Protein AF-0000000070551038 (afdb_homodimer)

Structure (mmCIF, N/CA/C/O backbone):
data_AF-0000000070551038-model_v1
#
loop_
_entity.id
_entity.type
_entity.pdbx_description
1 polymer 'tRNA 5-hydroxyuridine methyltransferase'
#
loop_
_atom_site.group_PDB
_atom_site.id
_atom_site.type_symbol
_atom_site.label_atom_id
_atom_site.label_alt_id
_atom_site.label_comp_id
_atom_site.label_asym_id
_atom_site.label_entity_id
_atom_site.label_seq_id
_atom_site.pdbx_PDB_ins_code
_atom_site.Cartn_x
_atom_site.Cartn_y
_atom_site.Cartn_z
_atom_site.occupancy
_atom_site.B_iso_or_equiv
_atom_site.auth_seq_id
_atom_site.auth_comp_id
_atom_site.auth_asym_id
_atom_site.auth_atom_id
_atom_site.pdbx_PDB_model_num
ATOM 1 N N . MET A 1 1 ? 6.426 -13.734 15.133 1 58.38 1 MET A N 1
ATOM 2 C CA . MET A 1 1 ? 5.277 -13.156 14.445 1 58.38 1 MET A CA 1
ATOM 3 C C . MET A 1 1 ? 5.523 -11.688 14.117 1 58.38 1 MET A C 1
ATOM 5 O O . MET A 1 1 ? 6.047 -10.938 14.945 1 58.38 1 MET A O 1
ATOM 9 N N . ILE A 1 2 ? 5.332 -11.359 12.906 1 72.31 2 ILE A N 1
ATOM 10 C CA . ILE A 1 2 ? 5.648 -10.039 12.391 1 72.31 2 ILE A CA 1
ATOM 11 C C . ILE A 1 2 ? 4.66 -9.016 12.945 1 72.31 2 ILE A C 1
ATOM 13 O O . ILE A 1 2 ? 5.066 -8.016 13.547 1 72.31 2 ILE A O 1
ATOM 17 N N . VAL A 1 3 ? 3.361 -9.289 12.906 1 76.12 3 VAL A N 1
ATOM 18 C CA . VAL A 1 3 ? 2.291 -8.43 13.398 1 76.12 3 VAL A CA 1
ATOM 19 C C . VAL A 1 3 ? 1.568 -9.117 14.555 1 76.12 3 VAL A C 1
ATOM 21 O O . VAL A 1 3 ? 1.4 -10.336 14.555 1 76.12 3 VAL A O 1
ATOM 24 N N . ASN A 1 4 ? 1.159 -8.312 15.523 1 82.88 4 ASN A N 1
ATOM 25 C CA . ASN A 1 4 ? 0.397 -8.828 16.656 1 82.88 4 ASN A CA 1
ATOM 26 C C . ASN A 1 4 ? -0.827 -9.617 16.203 1 82.88 4 ASN A C 1
ATOM 28 O O . ASN A 1 4 ? -1.586 -9.148 15.352 1 82.88 4 ASN A O 1
ATOM 32 N N . GLU A 1 5 ? -1.02 -10.789 16.781 1 80.75 5 GLU A N 1
ATOM 33 C CA . GLU A 1 5 ? -2.084 -11.695 16.359 1 80.75 5 GLU A CA 1
ATOM 34 C C . GLU A 1 5 ? -3.457 -11.062 16.547 1 80.75 5 GLU A C 1
ATOM 36 O O . GLU A 1 5 ? -4.379 -11.312 15.773 1 80.75 5 GLU A O 1
ATOM 41 N N . ARG A 1 6 ? -3.551 -10.289 17.562 1 80.25 6 ARG A N 1
ATOM 42 C CA . ARG A 1 6 ? -4.824 -9.625 17.844 1 80.25 6 ARG A CA 1
ATOM 43 C C . ARG A 1 6 ? -5.152 -8.609 16.75 1 80.25 6 ARG A C 1
ATOM 45 O O . ARG A 1 6 ? -6.312 -8.469 16.359 1 80.25 6 ARG A O 1
ATOM 52 N N . VAL A 1 7 ? -4.133 -7.988 16.312 1 84.25 7 VAL A N 1
ATOM 53 C CA . VAL A 1 7 ? -4.297 -7.004 15.25 1 84.25 7 VAL A CA 1
ATOM 54 C C . VAL A 1 7 ? -4.699 -7.711 13.961 1 84.25 7 VAL A C 1
ATOM 56 O O . VAL A 1 7 ? -5.633 -7.281 13.273 1 84.25 7 VAL A O 1
ATOM 59 N N . VAL A 1 8 ? -4.074 -8.797 13.688 1 85.44 8 VAL A N 1
ATOM 60 C CA . VAL A 1 8 ? -4.375 -9.562 12.484 1 85.44 8 VAL A CA 1
ATOM 61 C C . VAL A 1 8 ? -5.816 -10.07 12.547 1 85.44 8 VAL A C 1
ATOM 63 O O . VAL A 1 8 ? -6.543 -10.008 11.555 1 85.44 8 VAL A O 1
ATOM 66 N N . ALA A 1 9 ? -6.168 -10.625 13.703 1 87.5 9 ALA A N 1
ATOM 67 C CA . ALA A 1 9 ? -7.531 -11.125 13.891 1 87.5 9 ALA A CA 1
ATOM 68 C C . ALA A 1 9 ? -8.555 -10.016 13.656 1 87.5 9 ALA A C 1
ATOM 70 O O . ALA A 1 9 ? -9.602 -10.242 13.039 1 87.5 9 ALA A O 1
ATOM 71 N N . TYR A 1 10 ? -8.273 -8.867 14.188 1 87 10 TYR A N 1
ATOM 72 C CA . TYR A 1 10 ? -9.164 -7.727 13.984 1 87 10 TYR A CA 1
ATOM 73 C C . TYR A 1 10 ? -9.281 -7.387 12.5 1 87 10 TYR A C 1
ATOM 75 O O . TYR A 1 10 ? -10.391 -7.262 11.977 1 87 10 TYR A O 1
ATOM 83 N N . ILE A 1 11 ? -8.188 -7.27 11.812 1 89.25 11 ILE A N 1
ATOM 84 C CA . ILE A 1 11 ? -8.164 -6.945 10.391 1 89.25 11 ILE A CA 1
ATOM 85 C C . ILE A 1 11 ? -8.969 -7.98 9.609 1 89.25 11 ILE A C 1
ATOM 87 O O . ILE A 1 11 ? -9.789 -7.629 8.766 1 89.25 11 ILE A O 1
ATOM 91 N N . ASN A 1 12 ? -8.758 -9.203 9.922 1 89.06 12 ASN A N 1
ATOM 92 C CA . ASN A 1 12 ? -9.414 -10.297 9.211 1 89.06 12 ASN A CA 1
ATOM 93 C C . ASN A 1 12 ? -10.914 -10.32 9.492 1 89.06 12 ASN A C 1
ATOM 95 O O . ASN A 1 12 ? -11.703 -10.773 8.656 1 89.06 12 ASN A O 1
ATOM 99 N N . SER A 1 13 ? -11.305 -9.867 10.68 1 89.94 13 SER A N 1
ATOM 100 C CA . SER A 1 13 ? -12.719 -9.82 11.023 1 89.94 13 SER A CA 1
ATOM 101 C C . SER A 1 13 ? -13.469 -8.828 10.141 1 89.94 13 SER A C 1
ATOM 103 O O . SER A 1 13 ? -14.695 -8.891 10.031 1 89.94 13 SER A O 1
ATOM 105 N N . LEU A 1 14 ? -12.75 -7.902 9.547 1 90.31 14 LEU A N 1
ATOM 106 C CA . LEU A 1 14 ? -13.367 -6.875 8.719 1 90.31 14 LEU A CA 1
ATOM 107 C C . LEU A 1 14 ? -13.406 -7.312 7.254 1 90.31 14 LEU A C 1
ATOM 109 O O . LEU A 1 14 ? -13.945 -6.598 6.402 1 90.31 14 LEU A O 1
ATOM 113 N N . ASP A 1 15 ? -12.805 -8.422 6.977 1 89.75 15 ASP A N 1
ATOM 114 C CA . ASP A 1 15 ? -12.781 -8.953 5.617 1 89.75 15 ASP A CA 1
ATOM 115 C C . ASP A 1 15 ? -14.188 -9.305 5.141 1 89.75 15 ASP A C 1
ATOM 117 O O . ASP A 1 15 ? -14.953 -9.945 5.867 1 89.75 15 ASP A O 1
ATOM 121 N N . CYS A 1 16 ? -14.531 -8.852 3.963 1 87.56 16 CYS A N 1
ATOM 122 C CA . CYS A 1 16 ? -15.875 -9.062 3.449 1 87.56 16 CYS A CA 1
ATOM 123 C C . CYS A 1 16 ? -15.938 -10.289 2.549 1 87.56 16 CYS A C 1
ATOM 125 O O . CYS A 1 16 ? -16.984 -10.594 1.983 1 87.56 16 CYS A O 1
ATOM 127 N N . GLY A 1 17 ? -14.867 -10.977 2.391 1 87 17 GLY A N 1
ATOM 128 C CA . GLY A 1 17 ? -14.836 -12.156 1.546 1 87 17 GLY A CA 1
ATOM 129 C C . GLY A 1 17 ? -14.609 -11.836 0.08 1 87 17 GLY A C 1
ATOM 130 O O . GLY A 1 17 ? -14.242 -10.711 -0.267 1 87 17 GLY A O 1
ATOM 131 N N . ASN A 1 18 ? -14.617 -12.859 -0.751 1 93.75 18 ASN A N 1
ATOM 132 C CA . ASN A 1 18 ? -14.414 -12.789 -2.193 1 93.75 18 ASN A CA 1
ATOM 133 C C . ASN A 1 18 ? -15.547 -13.461 -2.957 1 93.75 18 ASN A C 1
ATOM 135 O O . ASN A 1 18 ? -16.641 -13.625 -2.424 1 93.75 18 ASN A O 1
ATOM 139 N N . SER A 1 19 ? -15.461 -13.633 -4.246 1 96.19 19 SER A N 1
ATOM 140 C CA . SER A 1 19 ? -16.453 -14.367 -5.023 1 96.19 19 SER A CA 1
ATOM 141 C C . SER A 1 19 ? -16.609 -15.797 -4.516 1 96.19 19 SER A C 1
ATOM 143 O O . SER A 1 19 ? -15.719 -16.312 -3.83 1 96.19 19 SER A O 1
ATOM 145 N N . ASP A 1 20 ? -17.672 -16.391 -4.789 1 96.88 20 ASP A N 1
ATOM 146 C CA . ASP A 1 20 ? -17.938 -17.75 -4.359 1 96.88 20 ASP A CA 1
ATOM 147 C C . ASP A 1 20 ? -16.828 -18.703 -4.832 1 96.88 20 ASP A C 1
ATOM 149 O O . ASP A 1 20 ? -16.375 -19.547 -4.074 1 96.88 20 ASP A O 1
ATOM 153 N N . ILE A 1 21 ? -16.453 -18.547 -6.043 1 97.56 21 ILE A N 1
ATOM 154 C CA . ILE A 1 21 ? -15.438 -19.438 -6.609 1 97.56 21 ILE A CA 1
ATOM 155 C C . ILE A 1 21 ? -14.102 -19.219 -5.891 1 97.56 21 ILE A C 1
ATOM 157 O O . ILE A 1 21 ? -13.398 -20.172 -5.574 1 97.56 21 ILE A O 1
ATOM 161 N N . CYS A 1 22 ? -13.727 -18 -5.594 1 96.94 22 CYS A N 1
ATOM 162 C CA . CYS A 1 22 ? -12.5 -17.703 -4.863 1 96.94 22 CYS A CA 1
ATOM 163 C C . CYS A 1 22 ? -12.539 -18.312 -3.461 1 96.94 22 CYS A C 1
ATOM 165 O O . CYS A 1 22 ? -11.555 -18.891 -3.004 1 96.94 22 CYS A O 1
ATOM 167 N N . ASN A 1 23 ? -13.664 -18.172 -2.838 1 96.81 23 ASN A N 1
ATOM 168 C CA . ASN A 1 23 ? -13.828 -18.734 -1.505 1 96.81 23 ASN A CA 1
ATOM 169 C C . ASN A 1 23 ? -13.695 -20.266 -1.522 1 96.81 23 ASN A C 1
ATOM 171 O O . ASN A 1 23 ? -13.094 -20.844 -0.624 1 96.81 23 ASN A O 1
ATOM 175 N N . THR A 1 24 ? -14.273 -20.859 -2.516 1 97.88 24 THR A N 1
ATOM 176 C CA . THR A 1 24 ? -14.211 -22.312 -2.66 1 97.88 24 THR A CA 1
ATOM 177 C C . THR A 1 24 ? -12.773 -22.781 -2.869 1 97.88 24 THR A C 1
ATOM 179 O O . THR A 1 24 ? -12.312 -23.703 -2.201 1 97.88 24 THR A O 1
ATOM 182 N N . ILE A 1 25 ? -12.102 -22.109 -3.742 1 97.94 25 ILE A N 1
ATOM 183 C CA . ILE A 1 25 ? -10.719 -22.469 -4.047 1 97.94 25 ILE A CA 1
ATOM 184 C C . ILE A 1 25 ? -9.852 -22.266 -2.805 1 97.94 25 ILE A C 1
ATOM 186 O O . ILE A 1 25 ? -8.953 -23.062 -2.531 1 97.94 25 ILE A O 1
ATOM 190 N N . GLU A 1 26 ? -10.078 -21.172 -2.094 1 96.81 26 GLU A N 1
ATOM 191 C CA . GLU A 1 26 ? -9.367 -20.922 -0.842 1 96.81 26 GLU A CA 1
ATOM 192 C C . GLU A 1 26 ? -9.547 -22.094 0.13 1 96.81 26 GLU A C 1
ATOM 194 O O . GLU A 1 26 ? -8.562 -22.594 0.687 1 96.81 26 GLU A O 1
ATOM 199 N N . LYS A 1 27 ? -10.742 -22.547 0.361 1 97.06 27 LYS A N 1
ATOM 200 C CA . LYS A 1 27 ? -11.047 -23.656 1.27 1 97.06 27 LYS A CA 1
ATOM 201 C C . LYS A 1 27 ? -10.336 -24.938 0.833 1 97.06 27 LYS A C 1
ATOM 203 O O . LYS A 1 27 ? -9.781 -25.656 1.662 1 97.06 27 LYS A O 1
ATOM 208 N N . GLU A 1 28 ? -10.398 -25.203 -0.45 1 98.12 28 GLU A N 1
ATOM 209 C CA . GLU A 1 28 ? -9.758 -26.406 -1 1 98.12 28 GLU A CA 1
ATOM 210 C C . GLU A 1 28 ? -8.242 -26.344 -0.819 1 98.12 28 GLU A C 1
ATOM 212 O O . GLU A 1 28 ? -7.621 -27.359 -0.474 1 98.12 28 GLU A O 1
ATOM 217 N N . ALA A 1 29 ? -7.684 -25.141 -1.121 1 96.75 29 ALA A N 1
ATOM 218 C CA . ALA A 1 29 ? -6.242 -24.984 -0.961 1 96.75 29 ALA A CA 1
ATOM 219 C C . ALA A 1 29 ? -5.82 -25.219 0.487 1 96.75 29 ALA A C 1
ATOM 221 O O . ALA A 1 29 ? -4.809 -25.875 0.747 1 96.75 29 ALA A O 1
ATOM 222 N N . ILE A 1 30 ? -6.582 -24.688 1.438 1 94.62 30 ILE A N 1
ATOM 223 C CA . ILE A 1 30 ? -6.305 -24.859 2.861 1 94.62 30 ILE A CA 1
ATOM 224 C C . ILE A 1 30 ? -6.402 -26.344 3.232 1 94.62 30 ILE A C 1
ATOM 226 O O . ILE A 1 30 ? -5.52 -26.875 3.906 1 94.62 30 ILE A O 1
ATOM 230 N N . ALA A 1 31 ? -7.395 -27.047 2.816 1 96.56 31 ALA A N 1
ATOM 231 C CA . ALA A 1 31 ? -7.605 -28.453 3.092 1 96.56 31 ALA A CA 1
ATOM 232 C C . ALA A 1 31 ? -6.449 -29.297 2.559 1 96.56 31 ALA A C 1
ATOM 234 O O . ALA A 1 31 ? -6.023 -30.266 3.201 1 96.56 31 ALA A O 1
ATOM 235 N N . ASP A 1 32 ? -5.941 -28.906 1.399 1 95.56 32 ASP A N 1
ATOM 236 C CA . ASP A 1 32 ? -4.875 -29.656 0.737 1 95.56 32 ASP A CA 1
ATOM 237 C C . ASP A 1 32 ? -3.5 -29.172 1.2 1 95.56 32 ASP A C 1
ATOM 239 O O . ASP A 1 32 ? -2.477 -29.609 0.666 1 95.56 32 ASP A O 1
ATOM 243 N N . GLU A 1 33 ? -3.455 -28.188 2.096 1 94.25 33 GLU A N 1
ATOM 244 C CA . GLU A 1 33 ? -2.23 -27.641 2.67 1 94.25 33 GLU A CA 1
ATOM 245 C C . GLU A 1 33 ? -1.366 -26.969 1.601 1 94.25 33 GLU A C 1
ATOM 247 O O . GLU A 1 33 ? -0.149 -27.172 1.571 1 94.25 33 GLU A O 1
ATOM 252 N N . VAL A 1 34 ? -1.988 -26.422 0.618 1 92.94 34 VAL A N 1
ATOM 253 C CA . VAL A 1 34 ? -1.315 -25.594 -0.382 1 92.94 34 VAL A CA 1
ATOM 254 C C . VAL A 1 34 ? -1.23 -24.156 0.108 1 92.94 34 VAL A C 1
ATOM 256 O O . VAL A 1 34 ? -2.25 -23.547 0.427 1 92.94 34 VAL A O 1
ATOM 259 N N . PRO A 1 35 ? -0.069 -23.609 0.234 1 90.44 35 PRO A N 1
ATOM 260 C CA . PRO A 1 35 ? 0.052 -22.219 0.681 1 90.44 35 PRO A CA 1
ATOM 261 C C . PRO A 1 35 ? -0.553 -21.234 -0.309 1 90.44 35 PRO A C 1
ATOM 263 O O . PRO A 1 35 ? -0.295 -21.312 -1.512 1 90.44 35 PRO A O 1
ATOM 266 N N . ILE A 1 36 ? -1.392 -20.359 0.172 1 93.19 36 ILE A N 1
ATOM 267 C CA . ILE A 1 36 ? -1.952 -19.25 -0.594 1 93.19 36 ILE A CA 1
ATOM 268 C C . ILE A 1 36 ? -1.812 -17.953 0.197 1 93.19 36 ILE A C 1
ATOM 270 O O . ILE A 1 36 ? -1.467 -17.969 1.381 1 93.19 36 ILE A O 1
ATOM 274 N N . ILE A 1 37 ? -1.963 -16.875 -0.478 1 92.5 37 ILE A N 1
ATOM 275 C CA . ILE A 1 37 ? -1.827 -15.578 0.183 1 92.5 37 ILE A CA 1
ATOM 276 C C . ILE A 1 37 ? -2.893 -15.438 1.268 1 92.5 37 ILE A C 1
ATOM 278 O O . ILE A 1 37 ? -3.996 -15.977 1.136 1 92.5 37 ILE A O 1
ATOM 282 N N . ARG A 1 38 ? -2.557 -14.711 2.244 1 90.19 38 ARG A N 1
ATOM 283 C CA . ARG A 1 38 ? -3.479 -14.438 3.342 1 90.19 38 ARG A CA 1
ATOM 284 C C . ARG A 1 38 ? -4.512 -13.391 2.941 1 90.19 38 ARG A C 1
ATOM 286 O O . ARG A 1 38 ? -4.352 -1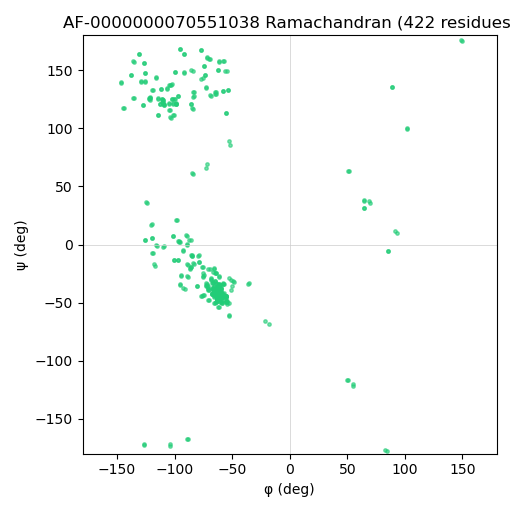2.703 1.93 1 90.19 38 ARG A O 1
ATOM 293 N N . LYS A 1 39 ? -5.543 -13.266 3.773 1 92.81 39 LYS A N 1
ATOM 294 C CA . LYS A 1 39 ? -6.676 -12.398 3.467 1 92.81 39 LYS A CA 1
ATOM 295 C C . LYS A 1 39 ? -6.242 -10.938 3.395 1 92.81 39 LYS A C 1
ATOM 297 O O . LYS A 1 39 ? -6.66 -10.203 2.496 1 92.81 39 LYS A O 1
ATOM 302 N N . GLU A 1 40 ? -5.414 -10.523 4.32 1 92.56 40 GLU A N 1
ATOM 303 C CA . GLU A 1 40 ? -4.977 -9.133 4.359 1 92.56 40 GLU A CA 1
ATOM 304 C C . GLU A 1 40 ? -4.164 -8.781 3.115 1 92.56 40 GLU A C 1
ATOM 306 O O . GLU A 1 40 ? -4.254 -7.66 2.609 1 92.56 40 GLU A O 1
ATOM 311 N N . MET A 1 41 ? -3.363 -9.711 2.68 1 93.75 41 MET A N 1
ATOM 312 C CA . MET A 1 41 ? -2.621 -9.5 1.44 1 93.75 41 MET A CA 1
ATOM 313 C C . MET A 1 41 ? -3.566 -9.398 0.248 1 93.75 41 MET A C 1
ATOM 315 O O . MET A 1 41 ? -3.365 -8.578 -0.644 1 93.75 41 MET A O 1
ATOM 319 N N . GLY A 1 42 ? -4.551 -10.25 0.191 1 96 42 GLY A N 1
ATOM 320 C CA . GLY A 1 42 ? -5.551 -10.172 -0.86 1 96 42 GLY A CA 1
ATOM 321 C C . GLY A 1 42 ? -6.227 -8.82 -0.937 1 96 42 GLY A C 1
ATOM 322 O O . GLY A 1 42 ? -6.41 -8.273 -2.025 1 96 42 GLY A O 1
ATOM 323 N N . ASN A 1 43 ? -6.602 -8.32 0.209 1 96.31 43 ASN A N 1
ATOM 324 C CA . ASN A 1 43 ? -7.254 -7.012 0.252 1 96.31 43 ASN A CA 1
ATOM 325 C C . ASN A 1 43 ? -6.32 -5.906 -0.234 1 96.31 43 ASN A C 1
ATOM 327 O O . ASN A 1 43 ? -6.758 -4.973 -0.91 1 96.31 43 ASN A O 1
ATOM 331 N N . LEU A 1 44 ? -5.102 -6.008 0.163 1 97.44 44 LEU A N 1
ATOM 332 C CA . LEU A 1 44 ? -4.133 -5.027 -0.316 1 97.44 44 LEU A CA 1
ATOM 333 C C . LEU A 1 44 ? -3.979 -5.113 -1.831 1 97.44 44 LEU A C 1
ATOM 335 O O . LEU A 1 44 ? -3.928 -4.086 -2.512 1 97.44 44 LEU A O 1
ATOM 339 N N . LEU A 1 45 ? -3.902 -6.305 -2.383 1 98.06 45 LEU A N 1
ATOM 340 C CA . LEU A 1 45 ? -3.812 -6.488 -3.828 1 98.06 45 LEU A CA 1
ATOM 341 C C . LEU A 1 45 ? -4.977 -5.797 -4.535 1 98.06 45 LEU A C 1
ATOM 343 O O . LEU A 1 45 ? -4.781 -5.137 -5.559 1 98.06 45 LEU A O 1
ATOM 347 N N . LYS A 1 46 ? -6.152 -5.953 -4.012 1 98.06 46 LYS A N 1
ATOM 348 C CA . LYS A 1 46 ? -7.328 -5.328 -4.605 1 98.06 46 LYS A CA 1
ATOM 349 C C . LYS A 1 46 ? -7.16 -3.812 -4.691 1 98.06 46 LYS A C 1
ATOM 351 O O . LYS A 1 46 ? -7.445 -3.209 -5.73 1 98.06 46 LYS A O 1
ATOM 356 N N . VAL A 1 47 ? -6.695 -3.238 -3.639 1 98.44 47 VAL A N 1
ATOM 357 C CA . VAL A 1 47 ? -6.492 -1.794 -3.584 1 98.44 47 VAL A CA 1
ATOM 358 C C . VAL A 1 47 ? -5.441 -1.381 -4.609 1 98.44 47 VAL A C 1
ATOM 360 O O . VAL A 1 47 ? -5.641 -0.427 -5.367 1 98.44 47 VAL A O 1
ATOM 363 N N . LEU A 1 48 ? -4.344 -2.07 -4.621 1 98.75 48 LEU A N 1
ATOM 364 C CA . LEU A 1 48 ? -3.246 -1.733 -5.52 1 98.75 48 LEU A CA 1
ATOM 365 C C . LEU A 1 48 ? -3.676 -1.87 -6.977 1 98.75 48 LEU A C 1
ATOM 367 O O . LEU A 1 48 ? -3.258 -1.081 -7.828 1 98.75 48 LEU A O 1
ATOM 371 N N . LEU A 1 49 ? -4.48 -2.871 -7.281 1 98.62 49 LEU A N 1
ATOM 372 C CA . LEU A 1 49 ? -4.996 -3.039 -8.633 1 98.62 49 LEU A CA 1
ATOM 373 C C . LEU A 1 49 ? -5.859 -1.847 -9.039 1 98.62 49 LEU A C 1
ATOM 375 O O . LEU A 1 49 ? -5.801 -1.394 -10.18 1 98.62 49 LEU A O 1
ATOM 379 N N . GLN A 1 50 ? -6.648 -1.344 -8.102 1 97.94 50 GLN A N 1
ATOM 380 C CA . GLN A 1 50 ? -7.484 -0.182 -8.383 1 97.94 50 GLN A CA 1
ATOM 381 C C . GLN A 1 50 ? -6.637 1.065 -8.617 1 97.94 50 GLN A C 1
ATOM 383 O O . GLN A 1 50 ? -7.008 1.936 -9.406 1 97.94 50 GLN A O 1
ATOM 388 N N . LEU A 1 51 ? -5.543 1.151 -7.949 1 98.06 51 LEU A N 1
ATOM 389 C CA . LEU A 1 51 ? -4.68 2.322 -8.07 1 98.06 51 LEU A CA 1
ATOM 390 C C . LEU A 1 51 ? -3.887 2.277 -9.375 1 98.06 51 LEU A C 1
ATOM 392 O O . LEU A 1 51 ? -3.764 3.289 -10.07 1 98.06 51 LEU A O 1
ATOM 396 N N . VAL A 1 52 ? -3.338 1.104 -9.695 1 98.12 52 VAL A N 1
ATOM 397 C CA . VAL A 1 52 ? -2.418 0.964 -10.812 1 98.12 52 VAL A CA 1
ATOM 398 C C . VAL A 1 52 ? -3.203 0.865 -12.117 1 98.12 52 VAL A C 1
ATOM 400 O O . VAL A 1 52 ? -2.752 1.345 -13.164 1 98.12 52 VAL A O 1
ATOM 403 N N . GLN A 1 53 ? -4.363 0.199 -12.047 1 98.12 53 GLN A N 1
ATOM 404 C CA . GLN A 1 53 ? -5.168 -0.056 -13.242 1 98.12 53 GLN A CA 1
ATOM 405 C C . GLN A 1 53 ? -4.324 -0.68 -14.352 1 98.12 53 GLN A C 1
ATOM 407 O O . GLN A 1 53 ? -4.223 -0.126 -15.445 1 98.12 53 GLN A O 1
ATOM 412 N N . PRO A 1 54 ? -3.82 -1.864 -14.078 1 98.69 54 PRO A N 1
ATOM 413 C CA . PRO A 1 54 ? -2.871 -2.461 -15.023 1 98.69 54 PRO A CA 1
ATOM 414 C C . PRO A 1 54 ? -3.547 -2.986 -16.281 1 98.69 54 PRO A C 1
ATOM 416 O O . PRO A 1 54 ? -4.723 -3.354 -16.25 1 98.69 54 PRO A O 1
ATOM 419 N N . GLU A 1 55 ? -2.75 -3.02 -17.375 1 98.69 55 GLU A N 1
ATOM 420 C CA . GLU A 1 55 ? -3.148 -3.715 -18.594 1 98.69 55 GLU A CA 1
ATOM 421 C C . GLU A 1 55 ? -2.584 -5.133 -18.625 1 98.69 55 GLU A C 1
ATOM 423 O O . GLU A 1 55 ? -3.215 -6.043 -19.172 1 98.69 55 GLU A O 1
ATOM 428 N N . ARG A 1 56 ? -1.403 -5.289 -18.094 1 98.88 56 ARG A N 1
ATOM 429 C CA . ARG A 1 56 ? -0.733 -6.582 -18.078 1 98.88 56 ARG A CA 1
ATOM 430 C C . ARG A 1 56 ? -0.121 -6.859 -16.703 1 98.88 56 ARG A C 1
ATOM 432 O O . ARG A 1 56 ? 0.653 -6.047 -16.188 1 98.88 56 ARG A O 1
ATOM 439 N N . ILE A 1 57 ? -0.479 -8.008 -16.141 1 98.88 57 ILE A N 1
ATOM 440 C CA . ILE A 1 57 ? 0.039 -8.453 -14.852 1 98.88 57 ILE A CA 1
ATOM 441 C C . ILE A 1 57 ? 0.937 -9.672 -15.047 1 98.88 57 ILE A C 1
ATOM 443 O O . ILE A 1 57 ? 0.608 -10.578 -15.82 1 98.88 57 ILE A O 1
ATOM 447 N N . LEU A 1 58 ? 2.098 -9.68 -14.43 1 98.81 58 LEU A N 1
ATOM 448 C CA . LEU A 1 58 ? 2.961 -10.852 -14.344 1 98.81 58 LEU A CA 1
ATOM 449 C C . LEU A 1 58 ? 3.004 -11.398 -12.922 1 98.81 58 LEU A C 1
ATOM 451 O O . LEU A 1 58 ? 3.25 -10.648 -11.977 1 98.81 58 LEU A O 1
ATOM 455 N N . GLU A 1 59 ? 2.689 -12.609 -12.781 1 98.31 59 GLU A N 1
ATOM 456 C CA . GLU A 1 59 ? 2.783 -13.312 -11.508 1 98.31 59 GLU A CA 1
ATOM 457 C C . GLU A 1 59 ? 3.83 -14.422 -11.57 1 98.31 59 GLU A C 1
ATOM 459 O O . GLU A 1 59 ? 3.818 -15.25 -12.484 1 98.31 59 GLU A O 1
ATOM 464 N N . VAL A 1 60 ? 4.789 -14.383 -10.633 1 97.19 60 VAL A N 1
ATOM 465 C CA . VAL A 1 60 ? 5.777 -15.453 -10.5 1 97.19 60 VAL A CA 1
ATOM 466 C C . VAL A 1 60 ? 5.422 -16.344 -9.312 1 97.19 60 VAL A C 1
ATOM 468 O O . VAL A 1 60 ? 5.582 -15.938 -8.156 1 97.19 60 VAL A O 1
ATOM 471 N N . GLY A 1 61 ? 4.98 -17.531 -9.562 1 96.06 61 GLY A N 1
ATOM 472 C CA . GLY A 1 61 ? 4.406 -18.438 -8.578 1 96.06 61 GLY A CA 1
ATOM 473 C C . GLY A 1 61 ? 2.893 -18.5 -8.633 1 96.06 61 GLY A C 1
ATOM 474 O O . GLY A 1 61 ? 2.207 -17.672 -8.039 1 96.06 61 GLY A O 1
ATOM 475 N N . THR A 1 62 ? 2.404 -19.562 -9.281 1 96.56 62 THR A N 1
ATOM 476 C CA . THR A 1 62 ? 0.969 -19.688 -9.5 1 96.56 62 THR A CA 1
ATOM 477 C C . THR A 1 62 ? 0.322 -20.484 -8.375 1 96.56 62 THR A C 1
ATOM 479 O O . THR A 1 62 ? -0.808 -20.203 -7.973 1 96.56 62 THR A O 1
ATOM 482 N N . ALA A 1 63 ? 1.036 -21.516 -7.891 1 96.12 63 ALA A N 1
ATOM 483 C CA . ALA A 1 63 ? 0.458 -22.531 -7.016 1 96.12 63 ALA A CA 1
ATOM 484 C C . ALA A 1 63 ? -0.839 -23.078 -7.594 1 96.12 63 ALA A C 1
ATOM 486 O O . ALA A 1 63 ? -0.851 -23.625 -8.703 1 96.12 63 ALA A O 1
ATOM 487 N N . VAL A 1 64 ? -1.939 -22.891 -6.938 1 97.75 64 VAL A N 1
ATOM 488 C CA . VAL A 1 64 ? -3.189 -23.453 -7.434 1 97.75 64 VAL A CA 1
ATOM 489 C C . VAL A 1 64 ? -4.016 -22.375 -8.117 1 97.75 64 VAL A C 1
ATOM 491 O O . VAL A 1 64 ? -5.195 -22.562 -8.406 1 97.75 64 VAL A O 1
ATOM 494 N N . GLY A 1 65 ? -3.488 -21.188 -8.312 1 98.12 65 GLY A N 1
ATOM 495 C CA . GLY A 1 65 ? -4.098 -20.141 -9.117 1 98.12 65 GLY A CA 1
ATOM 496 C C . GLY A 1 65 ? -4.98 -19.219 -8.312 1 98.12 65 GLY A C 1
ATOM 497 O O . GLY A 1 65 ? -5.703 -18.391 -8.875 1 98.12 65 GLY A O 1
ATOM 498 N N . TYR A 1 66 ? -4.93 -19.297 -7.016 1 97.94 66 TYR A N 1
ATOM 499 C CA . TYR A 1 66 ? -5.824 -18.516 -6.164 1 97.94 66 TYR A CA 1
ATOM 500 C C . TYR A 1 66 ? -5.609 -17.016 -6.359 1 97.94 66 TYR A C 1
ATOM 502 O O . TYR A 1 66 ? -6.555 -16.281 -6.668 1 97.94 66 TYR A O 1
ATOM 510 N N . SER A 1 67 ? -4.355 -16.547 -6.223 1 97.75 67 SER A N 1
ATOM 511 C CA . SER A 1 67 ? -4.074 -15.117 -6.34 1 97.75 67 SER A CA 1
ATOM 512 C C . SER A 1 67 ? -4.332 -14.617 -7.754 1 97.75 67 SER A C 1
ATOM 514 O O . SER A 1 67 ? -4.812 -13.492 -7.945 1 97.75 67 SER A O 1
ATOM 516 N N . SER A 1 68 ? -4.043 -15.422 -8.742 1 98.5 68 SER A N 1
ATOM 517 C CA . SER A 1 68 ? -4.324 -15.047 -10.125 1 98.5 68 SER A CA 1
ATOM 518 C C . SER A 1 68 ? -5.812 -14.773 -10.336 1 98.5 68 SER A C 1
ATOM 520 O O . SER A 1 68 ? -6.188 -13.773 -10.945 1 98.5 68 SER A O 1
ATOM 522 N N . ILE A 1 69 ? -6.605 -15.688 -9.859 1 98.69 69 ILE A N 1
ATOM 523 C CA . ILE A 1 69 ? -8.047 -15.562 -10.023 1 98.69 69 ILE A CA 1
ATOM 524 C C . ILE A 1 69 ? -8.555 -14.359 -9.234 1 98.69 69 ILE A C 1
ATOM 526 O O . ILE A 1 69 ? -9.359 -13.57 -9.75 1 98.69 69 ILE A O 1
ATOM 530 N N . LEU A 1 70 ? -8.07 -14.211 -7.984 1 98.31 70 LEU A N 1
ATOM 531 C CA . LEU A 1 70 ? -8.438 -13.055 -7.176 1 98.31 70 LEU A CA 1
ATOM 532 C C . LEU A 1 70 ? -8.125 -11.758 -7.91 1 98.31 70 LEU A C 1
ATOM 534 O O . LEU A 1 70 ? -8.969 -10.859 -7.984 1 98.31 70 LEU A O 1
ATOM 538 N N . MET A 1 71 ? -6.926 -11.648 -8.445 1 98.62 71 MET A N 1
ATOM 539 C CA . MET A 1 71 ? -6.535 -10.445 -9.18 1 98.62 71 MET A CA 1
ATOM 540 C C . MET A 1 71 ? -7.406 -10.258 -10.422 1 98.62 71 MET A C 1
ATOM 542 O O . MET A 1 71 ? -7.832 -9.141 -10.719 1 98.62 71 MET A O 1
ATOM 546 N N . SER A 1 72 ? -7.691 -11.328 -11.141 1 98.69 72 SER A N 1
ATOM 547 C CA . SER A 1 72 ? -8.461 -11.258 -12.375 1 98.69 72 SER A CA 1
ATOM 548 C C . SER A 1 72 ? -9.867 -10.711 -12.117 1 98.69 72 SER A C 1
ATOM 550 O O . SER A 1 72 ? -10.461 -10.094 -13 1 98.69 72 SER A O 1
ATOM 552 N N . GLU A 1 73 ? -10.383 -10.898 -10.977 1 98.12 73 GLU A N 1
ATOM 553 C CA . GLU A 1 73 ? -11.727 -10.453 -10.633 1 98.12 73 GLU A CA 1
ATOM 554 C C . GLU A 1 73 ? -11.719 -8.992 -10.18 1 98.12 73 GLU A C 1
ATOM 556 O O . GLU A 1 73 ? -12.781 -8.391 -9.992 1 98.12 73 GLU A O 1
ATOM 561 N N . ASN A 1 74 ? -10.578 -8.43 -9.969 1 97.62 74 ASN A N 1
ATOM 562 C CA . ASN A 1 74 ? -10.484 -7.09 -9.391 1 97.62 74 ASN A CA 1
ATOM 563 C C . ASN A 1 74 ? -9.648 -6.156 -10.258 1 97.62 74 ASN A C 1
ATOM 565 O O . ASN A 1 74 ? -9.328 -5.039 -9.859 1 97.62 74 ASN A O 1
ATOM 569 N N . MET A 1 75 ? -9.227 -6.621 -11.367 1 97.94 75 MET A N 1
ATOM 570 C CA . MET A 1 75 ? -8.438 -5.848 -12.32 1 97.94 75 MET A CA 1
ATOM 571 C C . MET A 1 75 ? -9.328 -5.234 -13.398 1 97.94 75 MET A C 1
ATOM 573 O O . MET A 1 75 ? -10.508 -5.57 -13.5 1 97.94 75 MET A O 1
ATOM 577 N N . PRO A 1 76 ? -8.828 -4.297 -14.219 1 97.44 76 PRO A N 1
ATOM 578 C CA . PRO A 1 76 ? -9.625 -3.738 -15.312 1 97.44 76 PRO A CA 1
ATOM 579 C C . PRO A 1 76 ? -10.055 -4.793 -16.328 1 97.44 76 PRO A C 1
ATOM 581 O O . PRO A 1 76 ? -9.375 -5.816 -16.484 1 97.44 76 PRO A O 1
ATOM 584 N N . GLU A 1 77 ? -11.055 -4.559 -17.062 1 95.75 77 GLU A N 1
ATOM 585 C CA . GLU A 1 77 ? -11.695 -5.508 -17.969 1 95.75 77 GLU A CA 1
ATOM 586 C C . GLU A 1 77 ? -10.727 -5.98 -19.047 1 95.75 77 GLU A C 1
ATOM 588 O O . GLU A 1 77 ? -10.719 -7.16 -19.406 1 95.75 77 GLU A O 1
ATOM 593 N N . LYS A 1 78 ? -9.875 -5.211 -19.516 1 97.19 78 LYS A N 1
ATOM 594 C CA . LYS A 1 78 ? -9.008 -5.57 -20.625 1 97.19 78 LYS A CA 1
ATOM 595 C C . LYS A 1 78 ? -7.648 -6.066 -20.141 1 97.19 78 LYS A C 1
ATOM 597 O O . LYS A 1 78 ? -6.785 -6.434 -20.938 1 97.19 78 LYS A O 1
ATOM 602 N N . CYS A 1 79 ? -7.508 -6.141 -18.859 1 98.62 79 CYS A N 1
ATOM 603 C CA . CYS A 1 79 ? -6.25 -6.582 -18.266 1 98.62 79 CYS A CA 1
ATOM 604 C C . CYS A 1 79 ? -6.066 -8.086 -18.438 1 98.62 79 CYS A C 1
ATOM 606 O O . CYS A 1 79 ? -7.043 -8.844 -18.422 1 98.62 79 CYS A O 1
ATOM 608 N N . THR A 1 80 ? -4.801 -8.547 -18.625 1 98.81 80 THR A N 1
ATOM 609 C CA . THR A 1 80 ? -4.477 -9.969 -18.703 1 98.81 80 THR A CA 1
ATOM 610 C C . THR A 1 80 ? -3.379 -10.32 -17.703 1 98.81 80 THR A C 1
ATOM 612 O O . THR A 1 80 ? -2.613 -9.453 -17.281 1 98.81 80 THR A O 1
ATOM 615 N N . ILE A 1 81 ? -3.363 -11.578 -17.344 1 98.88 81 ILE A N 1
ATOM 616 C CA . ILE A 1 81 ? -2.393 -12.078 -16.375 1 98.88 81 ILE A CA 1
ATOM 617 C C . ILE A 1 81 ? -1.56 -13.188 -17 1 98.88 81 ILE A C 1
ATOM 619 O O . ILE A 1 81 ? -2.105 -14.117 -17.609 1 98.88 81 ILE A O 1
ATOM 623 N N . THR A 1 82 ? -0.289 -13.062 -16.953 1 98.88 82 THR A N 1
ATOM 624 C CA . THR A 1 82 ? 0.65 -14.164 -17.172 1 98.88 82 THR A CA 1
ATOM 625 C C . THR A 1 82 ? 1.203 -14.664 -15.844 1 98.88 82 THR A C 1
ATOM 627 O O . THR A 1 82 ? 1.674 -13.875 -15.023 1 98.88 82 THR A O 1
ATOM 630 N N . THR A 1 83 ? 1.068 -15.945 -15.594 1 98.44 83 THR A N 1
ATOM 631 C CA . THR A 1 83 ? 1.59 -16.516 -14.359 1 98.44 83 THR A CA 1
ATOM 632 C C . THR A 1 83 ? 2.52 -17.688 -14.664 1 98.44 83 THR A C 1
ATOM 634 O O . THR A 1 83 ? 2.32 -18.406 -15.641 1 98.44 83 THR A O 1
ATOM 637 N N . ILE A 1 84 ? 3.559 -17.891 -13.812 1 98 84 ILE A N 1
ATOM 638 C CA . ILE A 1 84 ? 4.594 -18.891 -14.047 1 98 84 ILE A CA 1
ATOM 639 C C . ILE A 1 84 ? 4.594 -19.906 -12.906 1 98 84 ILE A C 1
ATOM 641 O O . ILE A 1 84 ? 4.559 -19.531 -11.727 1 98 84 ILE A O 1
ATOM 645 N N . GLU A 1 85 ? 4.625 -21.141 -13.172 1 96.81 85 GLU A N 1
ATOM 646 C CA . GLU A 1 85 ? 4.684 -22.234 -12.195 1 96.81 85 GLU A CA 1
ATOM 647 C C . GLU A 1 85 ? 5.492 -23.406 -12.727 1 96.81 85 GLU A C 1
ATOM 649 O O . GLU A 1 85 ? 5.406 -23.75 -13.914 1 96.81 85 GLU A O 1
ATOM 654 N N . ASN A 1 86 ? 6.273 -23.969 -11.852 1 95 86 ASN A N 1
ATOM 655 C CA . ASN A 1 86 ? 7.117 -25.078 -12.312 1 95 86 ASN A CA 1
ATOM 656 C C . ASN A 1 86 ? 6.793 -26.375 -11.578 1 95 86 ASN A C 1
ATOM 658 O O . ASN A 1 86 ? 7.332 -27.422 -11.914 1 95 86 ASN A O 1
ATOM 662 N N . TYR A 1 87 ? 5.949 -26.312 -10.555 1 94.38 87 TYR A N 1
ATOM 663 C CA . TYR A 1 87 ? 5.625 -27.516 -9.797 1 94.38 87 TYR A CA 1
ATOM 664 C C . TYR A 1 87 ? 4.504 -28.297 -10.469 1 94.38 87 TYR A C 1
ATOM 666 O O . TYR A 1 87 ? 3.342 -27.891 -10.438 1 94.38 87 TYR A O 1
ATOM 674 N N . ASP A 1 88 ? 4.758 -29.484 -10.883 1 95.19 88 ASP A N 1
ATOM 675 C CA . ASP A 1 88 ? 3.912 -30.281 -11.758 1 95.19 88 ASP A CA 1
ATOM 676 C C . ASP A 1 88 ? 2.584 -30.625 -11.086 1 95.19 88 ASP A C 1
ATOM 678 O O . ASP A 1 88 ? 1.554 -30.734 -11.758 1 95.19 88 ASP A O 1
ATOM 682 N N . LYS A 1 89 ? 2.615 -30.766 -9.82 1 95 89 LYS A N 1
ATOM 683 C CA . LYS A 1 89 ? 1.413 -31.203 -9.109 1 95 89 LYS A CA 1
ATOM 684 C C . LYS A 1 89 ? 0.402 -30.062 -9 1 95 89 LYS A C 1
ATOM 686 O O . LYS A 1 89 ? -0.802 -30.297 -8.891 1 95 89 LYS A O 1
ATOM 691 N N . ARG A 1 90 ? 0.881 -28.828 -9.062 1 96.19 90 ARG A N 1
ATOM 692 C CA . ARG A 1 90 ? 0.024 -27.656 -8.867 1 96.19 90 ARG A CA 1
ATOM 693 C C . ARG A 1 90 ? -0.576 -27.188 -10.195 1 96.19 90 ARG A C 1
ATOM 695 O O . ARG A 1 90 ? -1.688 -26.656 -10.227 1 96.19 90 ARG A O 1
ATOM 702 N N . ILE A 1 91 ? 0.049 -27.422 -11.242 1 97.88 91 ILE A N 1
ATOM 703 C CA . ILE A 1 91 ? -0.26 -26.844 -12.547 1 97.88 91 ILE A CA 1
ATOM 704 C C . ILE A 1 91 ? -1.627 -27.344 -13.016 1 97.88 91 ILE A C 1
ATOM 706 O O . ILE A 1 91 ? -2.494 -26.531 -13.375 1 97.88 91 ILE A O 1
ATOM 710 N N . PRO A 1 92 ? -1.908 -28.688 -13.008 1 98.25 92 PRO A N 1
ATOM 711 C CA . PRO A 1 92 ? -3.242 -29.125 -13.43 1 98.25 92 PRO A CA 1
ATOM 712 C C . PRO A 1 92 ? -4.352 -28.578 -12.539 1 98.25 92 PRO A C 1
ATOM 714 O O . PRO A 1 92 ? -5.449 -28.281 -13.023 1 98.25 92 PRO A O 1
ATOM 717 N N . VAL A 1 93 ? -4.078 -28.469 -11.273 1 98.44 93 VAL A N 1
ATOM 718 C CA . VAL A 1 93 ? -5.055 -27.922 -10.344 1 98.44 93 VAL A CA 1
ATOM 719 C C . VAL A 1 93 ? -5.332 -26.453 -10.672 1 98.44 93 VAL A C 1
ATOM 721 O O . VAL A 1 93 ? -6.484 -26.031 -10.711 1 98.44 93 VAL A O 1
ATOM 724 N N . ALA A 1 94 ? -4.309 -25.688 -10.953 1 98.56 94 ALA A N 1
ATOM 725 C CA . ALA A 1 94 ? -4.445 -24.281 -11.312 1 98.56 94 ALA A CA 1
ATOM 726 C C . ALA A 1 94 ? -5.273 -24.125 -12.586 1 98.56 94 ALA A C 1
ATOM 728 O O . ALA A 1 94 ? -6.195 -23.312 -12.633 1 98.56 94 ALA A O 1
ATOM 729 N N . ARG A 1 95 ? -4.984 -24.906 -13.594 1 98.62 95 ARG A N 1
ATOM 730 C CA . ARG A 1 95 ? -5.711 -24.828 -14.859 1 98.62 95 ARG A CA 1
ATOM 731 C C . ARG A 1 95 ? -7.188 -25.141 -14.656 1 98.62 95 ARG A C 1
ATOM 733 O O . ARG A 1 95 ? -8.055 -24.484 -15.242 1 98.62 95 ARG A O 1
ATOM 740 N N . ASN A 1 96 ? -7.418 -26.156 -13.914 1 98.69 96 ASN A N 1
ATOM 741 C CA . ASN A 1 96 ? -8.805 -26.484 -13.602 1 98.69 96 ASN A CA 1
ATOM 742 C C . ASN A 1 96 ? -9.508 -25.344 -12.875 1 98.69 96 ASN A C 1
ATOM 744 O O . ASN A 1 96 ? -10.672 -25.062 -13.156 1 98.69 96 ASN A O 1
ATOM 748 N N . ASN A 1 97 ? -8.828 -24.703 -11.953 1 98.81 97 ASN A N 1
ATOM 749 C CA . ASN A 1 97 ? -9.406 -23.594 -11.211 1 98.81 97 ASN A CA 1
ATOM 750 C C . ASN A 1 97 ? -9.688 -22.406 -12.117 1 98.81 97 ASN A C 1
ATOM 752 O O . ASN A 1 97 ? -10.695 -21.719 -11.953 1 98.81 97 ASN A O 1
ATOM 756 N N . PHE A 1 98 ? -8.766 -22.141 -13.07 1 98.81 98 PHE A N 1
ATOM 757 C CA . PHE A 1 98 ? -9.016 -21.094 -14.047 1 98.81 98 PHE A CA 1
ATOM 758 C C . PHE A 1 98 ? -10.297 -21.359 -14.828 1 98.81 98 PHE A C 1
ATOM 760 O O . PHE A 1 98 ? -11.094 -20.453 -15.062 1 98.81 98 PHE A O 1
ATOM 767 N N . LYS A 1 99 ? -10.422 -22.609 -15.195 1 98.62 99 LYS A N 1
ATOM 768 C CA . LYS A 1 99 ? -11.609 -23.031 -15.945 1 98.62 99 LYS A CA 1
ATOM 769 C C . LYS A 1 99 ? -12.875 -22.859 -15.102 1 98.62 99 LYS A C 1
ATOM 771 O O . LYS A 1 99 ? -13.852 -22.25 -15.555 1 98.62 99 LYS A O 1
ATOM 776 N N . ARG A 1 100 ? -12.867 -23.344 -13.906 1 98.44 100 ARG A N 1
ATOM 777 C CA . ARG A 1 100 ? -14 -23.234 -12.992 1 98.44 100 ARG A CA 1
ATOM 778 C C . ARG A 1 100 ? -14.383 -21.781 -12.758 1 98.44 100 ARG A C 1
ATOM 780 O O . ARG A 1 100 ? -15.555 -21.453 -12.578 1 98.44 100 ARG A O 1
ATOM 787 N N . ALA A 1 101 ? -13.383 -20.922 -12.766 1 98.44 101 ALA A N 1
ATOM 788 C CA . ALA A 1 101 ? -13.617 -19.5 -12.508 1 98.44 101 ALA A CA 1
ATOM 789 C C . ALA A 1 101 ? -14.008 -18.766 -13.789 1 98.44 101 ALA A C 1
ATOM 791 O O . ALA A 1 101 ? -14.375 -17.578 -13.742 1 98.44 101 ALA A O 1
ATOM 792 N N . GLY A 1 102 ? -13.914 -19.406 -14.898 1 98.38 102 GLY A N 1
ATOM 793 C CA . GLY A 1 102 ? -14.195 -18.781 -16.188 1 98.38 102 GLY A CA 1
ATOM 794 C C . GLY A 1 102 ? -13.172 -17.734 -16.578 1 98.38 102 GLY A C 1
ATOM 795 O O . GLY A 1 102 ? -13.516 -16.703 -17.141 1 98.38 102 GLY A O 1
ATOM 796 N N . LYS A 1 103 ? -11.867 -17.984 -16.25 1 98.5 103 LYS A N 1
ATOM 797 C CA . LYS A 1 103 ? -10.844 -16.969 -16.438 1 98.5 103 LYS A CA 1
ATOM 798 C C . LYS A 1 103 ? -9.75 -17.453 -17.391 1 98.5 103 LYS A C 1
ATOM 800 O O . LYS A 1 103 ? -8.664 -16.859 -17.438 1 98.5 103 LYS A O 1
ATOM 805 N N . GLU A 1 104 ? -9.992 -18.484 -18.156 1 98.06 104 GLU A N 1
ATOM 806 C CA . GLU A 1 104 ? -9.008 -19.062 -19.062 1 98.06 104 GLU A CA 1
ATOM 807 C C . GLU A 1 104 ? -8.594 -18.094 -20.156 1 98.06 104 GLU A C 1
ATOM 809 O O . GLU A 1 104 ? -7.496 -18.172 -20.688 1 98.06 104 GLU A O 1
ATOM 814 N N . ASN A 1 105 ? -9.445 -17.141 -20.469 1 97.81 105 ASN A N 1
ATOM 815 C CA . ASN A 1 105 ? -9.18 -16.203 -21.547 1 97.81 105 ASN A CA 1
ATOM 816 C C . ASN A 1 105 ? -8.305 -15.047 -21.094 1 97.81 105 ASN A C 1
ATOM 818 O O . ASN A 1 105 ? -7.75 -14.312 -21.906 1 97.81 105 ASN A O 1
ATOM 822 N N . VAL A 1 106 ? -8.195 -14.852 -19.781 1 98.56 106 VAL A N 1
ATOM 823 C CA . VAL A 1 106 ? -7.48 -13.664 -19.312 1 98.56 106 VAL A CA 1
ATOM 824 C C . VAL A 1 106 ? -6.254 -14.086 -18.516 1 98.56 106 VAL A C 1
ATOM 826 O O . VAL A 1 106 ? -5.363 -13.273 -18.25 1 98.56 106 VAL A O 1
ATOM 829 N N . ILE A 1 107 ? -6.199 -15.344 -18.047 1 98.81 107 ILE A N 1
ATOM 830 C CA . ILE A 1 107 ? -5.051 -15.844 -17.312 1 98.81 107 ILE A CA 1
ATOM 831 C C . ILE A 1 107 ? -4.297 -16.875 -18.156 1 98.81 107 ILE A C 1
ATOM 833 O O . ILE A 1 107 ? -4.867 -17.891 -18.562 1 98.81 107 ILE A O 1
ATOM 837 N N . THR A 1 108 ? -3.066 -16.641 -18.391 1 98.81 108 THR A N 1
ATOM 838 C CA . THR A 1 108 ? -2.188 -17.562 -19.109 1 98.81 108 THR A CA 1
ATOM 839 C C . THR A 1 108 ? -1.124 -18.125 -18.172 1 98.81 108 THR A C 1
ATOM 841 O O . THR A 1 108 ? -0.363 -17.375 -17.562 1 98.81 108 THR A O 1
ATOM 844 N N . LEU A 1 109 ? -1.09 -19.406 -18.031 1 98.75 109 LEU A N 1
ATOM 845 C CA . LEU A 1 109 ? -0.081 -20.062 -17.203 1 98.75 109 LEU A CA 1
ATOM 846 C C . LEU A 1 109 ? 1.057 -20.594 -18.078 1 98.75 109 LEU A C 1
ATOM 848 O O . LEU A 1 109 ? 0.824 -21.359 -19.016 1 98.75 109 LEU A O 1
ATOM 852 N N . ILE A 1 110 ? 2.213 -20.188 -17.844 1 98.62 110 ILE A N 1
ATOM 853 C CA . ILE A 1 110 ? 3.414 -20.703 -18.484 1 98.62 110 ILE A CA 1
ATOM 854 C C . ILE A 1 110 ? 4.129 -21.672 -17.547 1 98.62 110 ILE A C 1
ATOM 856 O O . ILE A 1 110 ? 4.512 -21.297 -16.422 1 98.62 110 ILE A O 1
ATOM 860 N N . GLU A 1 111 ? 4.277 -22.875 -18.016 1 98 111 GLU A N 1
ATOM 861 C CA . GLU A 1 111 ? 4.977 -23.891 -17.234 1 98 111 GLU A CA 1
ATOM 862 C C . GLU A 1 111 ? 6.488 -23.781 -17.422 1 98 111 GLU A C 1
ATOM 864 O O . GLU A 1 111 ? 6.98 -23.703 -18.547 1 98 111 GLU A O 1
ATOM 869 N N . GLY A 1 112 ? 7.219 -23.781 -16.234 1 96.31 112 GLY A N 1
ATOM 870 C CA . GLY A 1 112 ? 8.672 -23.781 -16.328 1 96.31 112 GLY A CA 1
ATOM 871 C C . GLY A 1 112 ? 9.344 -23.078 -15.164 1 96.31 112 GLY A C 1
ATOM 872 O O . GLY A 1 112 ? 8.672 -22.547 -14.281 1 96.31 112 GLY A O 1
ATOM 873 N N . ASP A 1 113 ? 10.609 -23.172 -15.195 1 95 113 ASP A N 1
ATOM 874 C CA . ASP A 1 113 ? 11.422 -22.453 -14.211 1 95 113 ASP A CA 1
ATOM 875 C C . ASP A 1 113 ? 11.352 -20.953 -14.422 1 95 113 ASP A C 1
ATOM 877 O O . ASP A 1 113 ? 11.539 -20.469 -15.539 1 95 113 ASP A O 1
ATOM 881 N N . ALA A 1 114 ? 11.047 -20.25 -13.375 1 95.38 114 ALA A N 1
ATOM 882 C CA . ALA A 1 114 ? 10.82 -18.812 -13.469 1 95.38 114 ALA A CA 1
ATOM 883 C C . ALA A 1 114 ? 12.031 -18.109 -14.062 1 95.38 114 ALA A C 1
ATOM 885 O O . ALA A 1 114 ? 11.891 -17.188 -14.867 1 95.38 114 ALA A O 1
ATOM 886 N N . LEU A 1 115 ? 13.227 -18.469 -13.617 1 94.56 115 LEU A N 1
ATOM 887 C CA . LEU A 1 115 ? 14.445 -17.828 -14.109 1 94.56 115 LEU A CA 1
ATOM 888 C C . LEU A 1 115 ? 14.555 -17.953 -15.625 1 94.56 115 LEU A C 1
ATOM 890 O O . LEU A 1 115 ? 14.93 -17 -16.312 1 94.56 115 LEU A O 1
ATOM 894 N N . GLU A 1 116 ? 14.227 -19.125 -16.125 1 96.88 116 GLU A N 1
ATOM 895 C CA . GLU A 1 116 ? 14.305 -19.375 -17.562 1 96.88 116 GLU A CA 1
ATOM 896 C C . GLU A 1 116 ? 13.156 -18.703 -18.297 1 96.88 116 GLU A C 1
ATOM 898 O O . GLU A 1 116 ? 13.359 -18.094 -19.359 1 96.88 116 GLU A O 1
ATOM 903 N N . VAL A 1 117 ? 11.961 -18.781 -17.781 1 97.5 117 VAL A N 1
ATOM 904 C CA . VAL A 1 117 ? 10.773 -18.234 -18.422 1 97.5 117 VAL A CA 1
ATOM 905 C C . VAL A 1 117 ? 10.891 -16.703 -18.5 1 97.5 117 VAL A C 1
ATOM 907 O O . VAL A 1 117 ? 10.578 -16.109 -19.531 1 97.5 117 VAL A O 1
ATOM 910 N N . LEU A 1 118 ? 11.344 -16.047 -17.422 1 97.5 118 LEU A N 1
ATOM 911 C CA . LEU A 1 118 ? 11.453 -14.602 -17.359 1 97.5 118 LEU A CA 1
ATOM 912 C C . LEU A 1 118 ? 12.344 -14.07 -18.484 1 97.5 118 LEU A C 1
ATOM 914 O O . LEU A 1 118 ? 12.078 -13.008 -19.047 1 97.5 118 LEU A O 1
ATOM 918 N N . LYS A 1 119 ? 13.359 -14.836 -18.844 1 97.56 119 LYS A N 1
ATOM 919 C CA . LYS A 1 119 ? 14.289 -14.438 -19.891 1 97.56 119 LYS A CA 1
ATOM 920 C C . LYS A 1 119 ? 13.594 -14.352 -21.25 1 97.56 119 LYS A C 1
ATOM 922 O O . LYS A 1 119 ? 14.039 -13.617 -22.141 1 97.56 119 LYS A O 1
ATOM 927 N N . THR A 1 120 ? 12.555 -15.062 -21.375 1 98.06 120 THR A N 1
ATOM 928 C CA . THR A 1 120 ? 11.898 -15.164 -22.672 1 98.06 120 THR A CA 1
ATOM 929 C C . THR A 1 120 ? 10.727 -14.188 -22.766 1 98.06 120 THR A C 1
ATOM 931 O O . THR A 1 120 ? 10.172 -13.984 -23.844 1 98.06 120 THR A O 1
ATOM 934 N N . LEU A 1 121 ? 10.289 -13.617 -21.656 1 98.25 121 LEU A N 1
ATOM 935 C CA . LEU A 1 121 ? 9.109 -12.75 -21.641 1 98.25 121 LEU A CA 1
ATOM 936 C C . LEU A 1 121 ? 9.438 -11.383 -22.234 1 98.25 121 LEU A C 1
ATOM 938 O O . LEU A 1 121 ? 10.531 -10.859 -22.031 1 98.25 121 LEU A O 1
ATOM 942 N N . GLU A 1 122 ? 8.461 -10.883 -22.938 1 96.94 122 GLU A N 1
ATOM 943 C CA . GLU A 1 122 ? 8.523 -9.508 -23.422 1 96.94 122 GLU A CA 1
ATOM 944 C C . GLU A 1 122 ? 7.574 -8.602 -22.641 1 96.94 122 GLU A C 1
ATOM 946 O O . GLU A 1 122 ? 6.43 -8.977 -22.375 1 96.94 122 GLU A O 1
ATOM 951 N N . GLY A 1 123 ? 8.086 -7.508 -22.281 1 94.19 123 GLY A N 1
ATOM 952 C CA . GLY A 1 123 ? 7.262 -6.516 -21.609 1 94.19 123 GLY A CA 1
ATOM 953 C C . GLY A 1 123 ? 6.574 -5.566 -22.578 1 94.19 123 GLY A C 1
ATOM 954 O O . GLY A 1 123 ? 6.457 -5.855 -23.766 1 94.19 123 GLY A O 1
ATOM 955 N N . PRO A 1 124 ? 6.047 -4.52 -22.062 1 98.06 124 PRO A N 1
ATOM 956 C CA . PRO A 1 124 ? 6.148 -4.152 -20.656 1 98.06 124 PRO A CA 1
ATOM 957 C C . PRO A 1 124 ? 4.992 -4.695 -19.812 1 98.06 124 PRO A C 1
ATOM 959 O O . PRO A 1 124 ? 3.885 -4.875 -20.328 1 98.06 124 PRO A O 1
ATOM 962 N N . TYR A 1 125 ? 5.156 -5.023 -18.578 1 98.81 125 TYR A N 1
ATOM 963 C CA . TYR A 1 125 ? 4.148 -5.27 -17.562 1 98.81 125 TYR A CA 1
ATOM 964 C C . TYR A 1 125 ? 3.977 -4.051 -16.656 1 98.81 125 TYR A C 1
ATOM 966 O O . TYR A 1 125 ? 4.93 -3.303 -16.438 1 98.81 125 TYR A O 1
ATOM 974 N N . ASP A 1 126 ? 2.746 -3.875 -16.172 1 98.75 126 ASP A N 1
ATOM 975 C CA . ASP A 1 126 ? 2.416 -2.752 -15.305 1 98.75 126 ASP A CA 1
ATOM 976 C C . ASP A 1 126 ? 2.514 -3.15 -13.836 1 98.75 126 ASP A C 1
ATOM 978 O O . ASP A 1 126 ? 2.668 -2.295 -12.961 1 98.75 126 ASP A O 1
ATOM 982 N N . PHE A 1 127 ? 2.324 -4.402 -13.641 1 98.88 127 PHE A N 1
ATOM 983 C CA . PHE A 1 127 ? 2.121 -4.969 -12.312 1 98.88 127 PHE A CA 1
ATOM 984 C C . PHE A 1 127 ? 2.762 -6.348 -12.211 1 98.88 127 PHE A C 1
ATOM 986 O O . PHE A 1 127 ? 2.428 -7.254 -12.984 1 98.88 127 PHE A O 1
ATOM 993 N N . ILE A 1 128 ? 3.721 -6.484 -11.352 1 98.81 128 ILE A N 1
ATOM 994 C CA . ILE A 1 128 ? 4.383 -7.773 -11.164 1 98.81 128 ILE A CA 1
ATOM 995 C C . ILE A 1 128 ? 4.246 -8.219 -9.711 1 98.81 128 ILE A C 1
ATOM 997 O O . ILE A 1 128 ? 4.562 -7.457 -8.797 1 98.81 128 ILE A O 1
ATOM 1001 N N . PHE A 1 129 ? 3.715 -9.383 -9.5 1 98.25 129 PHE A N 1
ATOM 1002 C CA . PHE A 1 129 ? 3.553 -9.977 -8.18 1 98.25 129 PHE A CA 1
ATOM 1003 C C . PHE A 1 129 ? 4.418 -11.227 -8.039 1 98.25 129 PHE A C 1
ATOM 1005 O O . PHE A 1 129 ? 4.156 -12.242 -8.672 1 98.25 129 PHE A O 1
ATOM 1012 N N . MET A 1 130 ? 5.426 -11.086 -7.195 1 95.75 130 MET A N 1
ATOM 1013 C CA . MET A 1 130 ? 6.332 -12.203 -6.957 1 95.75 130 MET A CA 1
ATOM 1014 C C . MET A 1 130 ? 5.992 -12.914 -5.652 1 95.75 130 MET A C 1
ATOM 1016 O O . MET A 1 130 ? 6.148 -12.344 -4.57 1 95.75 130 MET A O 1
ATOM 1020 N N . ASP A 1 131 ? 5.52 -14.07 -5.688 1 86.25 131 ASP A N 1
ATOM 1021 C CA . ASP A 1 131 ? 5.145 -14.93 -4.562 1 86.25 131 ASP A CA 1
ATOM 1022 C C . ASP A 1 131 ? 5.859 -16.266 -4.633 1 86.25 131 ASP A C 1
ATOM 1024 O O . ASP A 1 131 ? 5.238 -17.328 -4.449 1 86.25 131 ASP A O 1
ATOM 1028 N N . ALA A 1 132 ? 7.129 -16.359 -5.066 1 69.88 132 ALA A N 1
ATOM 1029 C CA . ALA A 1 132 ? 7.863 -17.578 -5.355 1 69.88 132 ALA A CA 1
ATOM 1030 C C . ALA A 1 132 ? 8.859 -17.891 -4.246 1 69.88 132 ALA A C 1
ATOM 1032 O O . ALA A 1 132 ? 8.844 -17.266 -3.186 1 69.88 132 ALA A O 1
ATOM 1033 N N . ALA A 1 133 ? 9.578 -18.875 -4.598 1 62.28 133 ALA A N 1
ATOM 1034 C CA . ALA A 1 133 ? 10.617 -19.359 -3.707 1 62.28 133 ALA A CA 1
ATOM 1035 C C . ALA A 1 133 ? 11.578 -18.234 -3.316 1 62.28 133 ALA A C 1
ATOM 1037 O O . ALA A 1 133 ? 12.195 -17.609 -4.18 1 62.28 133 ALA A O 1
ATOM 1038 N N . LYS A 1 134 ? 11.578 -17.859 -2.078 1 60.78 134 LYS A N 1
ATOM 1039 C CA . LYS A 1 134 ? 12.18 -16.734 -1.371 1 60.78 134 LYS A CA 1
ATOM 1040 C C . LYS A 1 134 ? 13.648 -16.578 -1.741 1 60.78 134 LYS A C 1
ATOM 1042 O O . LYS A 1 134 ? 14.117 -15.461 -1.995 1 60.78 134 LYS A O 1
ATOM 1047 N N . GLY A 1 135 ? 14.273 -17.578 -2.002 1 66.56 135 GLY A N 1
ATOM 1048 C CA . GLY A 1 135 ? 15.719 -17.5 -2.133 1 66.56 135 GLY A CA 1
ATOM 1049 C C . GLY A 1 135 ? 16.172 -17.109 -3.527 1 66.56 135 GLY A C 1
ATOM 1050 O O . GLY A 1 135 ? 17.359 -16.812 -3.742 1 66.56 135 GLY A O 1
ATOM 1051 N N . GLN A 1 136 ? 15.195 -16.812 -4.426 1 80.94 136 GLN A N 1
ATOM 1052 C CA . GLN A 1 136 ? 15.633 -16.609 -5.801 1 80.94 136 GLN A CA 1
ATOM 1053 C C . GLN A 1 136 ? 15.281 -15.203 -6.285 1 80.94 136 GLN A C 1
ATOM 1055 O O . GLN A 1 136 ? 15.57 -14.852 -7.43 1 80.94 136 GLN A O 1
ATOM 1060 N N . TYR A 1 137 ? 14.797 -14.367 -5.535 1 89.5 137 TYR A N 1
ATOM 1061 C CA . TYR A 1 137 ? 14.297 -13.062 -5.961 1 89.5 137 TYR A CA 1
ATOM 1062 C C . TYR A 1 137 ? 15.414 -12.234 -6.594 1 89.5 137 TYR A C 1
ATOM 1064 O O . TYR A 1 137 ? 15.203 -11.586 -7.625 1 89.5 137 TYR A O 1
ATOM 1072 N N . ILE A 1 138 ? 16.562 -12.32 -6 1 91.38 138 ILE A N 1
ATOM 1073 C CA . ILE A 1 138 ? 17.672 -11.484 -6.461 1 91.38 138 ILE A CA 1
ATOM 1074 C C . ILE A 1 138 ? 18.031 -11.867 -7.891 1 91.38 138 ILE A C 1
ATOM 1076 O O . ILE A 1 138 ? 18.422 -11.008 -8.688 1 91.38 138 ILE A O 1
ATOM 1080 N N . ASN A 1 139 ? 17.891 -13.141 -8.219 1 93.31 139 ASN A N 1
ATOM 1081 C CA . ASN A 1 139 ? 18.234 -13.625 -9.555 1 93.31 139 ASN A CA 1
ATOM 1082 C C . ASN A 1 139 ? 17.172 -13.227 -10.586 1 93.31 139 ASN A C 1
ATOM 1084 O O . ASN A 1 139 ? 17.453 -13.203 -11.781 1 93.31 139 ASN A O 1
ATOM 1088 N N . TYR A 1 140 ? 15.977 -12.891 -10.117 1 95.12 140 TYR A N 1
ATOM 1089 C CA . TYR A 1 140 ? 14.883 -12.508 -11 1 95.12 140 TYR A CA 1
ATOM 1090 C C . TYR A 1 140 ? 14.938 -11.016 -11.328 1 95.12 140 TYR A C 1
ATOM 1092 O O . TYR A 1 140 ? 14.344 -10.57 -12.305 1 95.12 140 TYR A O 1
ATOM 1100 N N . LEU A 1 141 ? 15.617 -10.242 -10.492 1 95.88 141 LEU A N 1
ATOM 1101 C CA . LEU A 1 141 ? 15.492 -8.789 -10.461 1 95.88 141 LEU A CA 1
ATOM 1102 C C . LEU A 1 141 ? 15.906 -8.18 -11.797 1 95.88 141 LEU A C 1
ATOM 1104 O O . LEU A 1 141 ? 15.219 -7.289 -12.32 1 95.88 141 LEU A O 1
ATOM 1108 N N . PRO A 1 142 ? 17.031 -8.648 -12.469 1 96.75 142 PRO A N 1
ATOM 1109 C CA . PRO A 1 142 ? 17.406 -8.055 -13.758 1 96.75 142 PRO A CA 1
ATOM 1110 C C . PRO A 1 142 ? 16.328 -8.227 -14.812 1 96.75 142 PRO A C 1
ATOM 1112 O O . PRO A 1 142 ? 16 -7.273 -15.539 1 96.75 142 PRO A O 1
ATOM 1115 N N . ASP A 1 143 ? 15.711 -9.375 -14.945 1 97.81 143 ASP A N 1
ATOM 1116 C CA . ASP A 1 143 ? 14.656 -9.625 -15.922 1 97.81 143 ASP A CA 1
ATOM 1117 C C . ASP A 1 143 ? 13.367 -8.891 -15.539 1 97.81 143 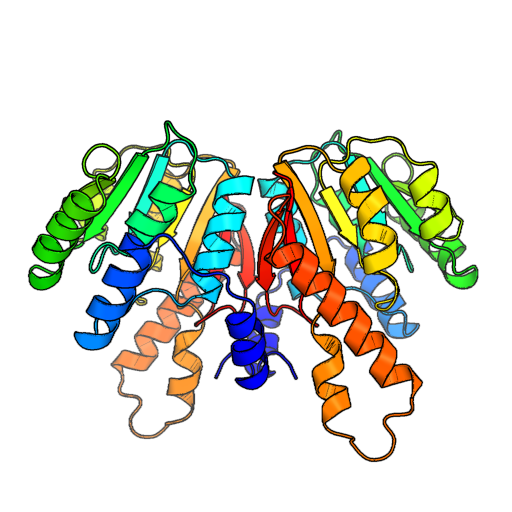ASP A C 1
ATOM 1119 O O . ASP A 1 143 ? 12.648 -8.406 -16.406 1 97.81 143 ASP A O 1
ATOM 1123 N N . ILE A 1 144 ? 13.109 -8.805 -14.234 1 97.44 144 ILE A N 1
ATOM 1124 C CA . ILE A 1 144 ? 11.945 -8.07 -13.742 1 97.44 144 ILE A CA 1
ATOM 1125 C C . ILE A 1 144 ? 12.062 -6.598 -14.125 1 97.44 144 ILE A C 1
ATOM 1127 O O . ILE A 1 144 ? 11.102 -6.008 -14.633 1 97.44 144 ILE A O 1
ATOM 1131 N N . LYS A 1 145 ? 13.234 -6.051 -13.914 1 97.56 145 LYS A N 1
ATOM 1132 C CA . LYS A 1 145 ? 13.484 -4.66 -14.289 1 97.56 145 LYS A CA 1
ATOM 1133 C C . LYS A 1 145 ? 13.281 -4.457 -15.789 1 97.56 145 LYS A C 1
ATOM 1135 O O . LYS A 1 145 ? 12.727 -3.436 -16.219 1 97.56 145 LYS A O 1
ATOM 1140 N N . ARG A 1 146 ? 13.703 -5.426 -16.516 1 98.12 146 ARG A N 1
ATOM 1141 C CA . ARG A 1 146 ? 13.625 -5.344 -17.969 1 98.12 146 ARG A CA 1
ATOM 1142 C C . ARG A 1 146 ? 12.172 -5.316 -18.438 1 98.12 146 ARG A C 1
ATOM 1144 O O . ARG A 1 146 ? 11.828 -4.566 -19.359 1 98.12 146 ARG A O 1
ATOM 1151 N N . VAL A 1 147 ? 11.289 -6.062 -17.828 1 98.69 147 VAL A N 1
ATOM 1152 C CA . VAL A 1 147 ? 9.953 -6.262 -18.391 1 98.69 147 VAL A CA 1
ATOM 1153 C C . VAL A 1 147 ? 8.953 -5.352 -17.688 1 98.69 147 VAL A C 1
ATOM 1155 O O . VAL A 1 147 ? 7.812 -5.215 -18.125 1 98.69 147 VAL A O 1
ATOM 1158 N N . LEU A 1 148 ? 9.312 -4.742 -16.562 1 98.75 148 LEU A N 1
ATOM 1159 C CA . LEU A 1 148 ? 8.438 -3.812 -15.844 1 98.75 148 LEU A CA 1
ATOM 1160 C C . LEU A 1 148 ? 8.531 -2.414 -16.438 1 98.75 148 LEU A C 1
ATOM 1162 O O . LEU A 1 148 ? 9.633 -1.88 -16.625 1 98.75 148 LEU A O 1
ATOM 1166 N N . ARG A 1 149 ? 7.441 -1.792 -16.797 1 98.56 149 ARG A N 1
ATOM 1167 C CA . ARG A 1 149 ? 7.457 -0.446 -17.359 1 98.56 149 ARG A CA 1
ATOM 1168 C C . ARG A 1 149 ? 7.859 0.583 -16.297 1 98.56 149 ARG A C 1
ATOM 1170 O O . ARG A 1 149 ? 7.723 0.335 -15.102 1 98.56 149 ARG A O 1
ATOM 1177 N N . LYS A 1 150 ? 8.32 1.743 -16.766 1 98 150 LYS A N 1
ATOM 1178 C CA . LYS A 1 150 ? 8.477 2.871 -15.852 1 98 150 LYS A CA 1
ATOM 1179 C C . LYS A 1 150 ? 7.156 3.223 -15.172 1 98 150 LYS A C 1
ATOM 1181 O O . LYS A 1 150 ? 6.113 3.275 -15.82 1 98 150 LYS A O 1
ATOM 1186 N N . GLY A 1 151 ? 7.191 3.383 -13.859 1 98 151 GLY A N 1
ATOM 1187 C CA . GLY A 1 151 ? 5.977 3.662 -13.109 1 98 151 GLY A CA 1
ATOM 1188 C C . GLY A 1 151 ? 5.215 2.408 -12.719 1 98 151 GLY A C 1
ATOM 1189 O O . GLY A 1 151 ? 4.211 2.482 -12.008 1 98 151 GLY A O 1
ATOM 1190 N N . GLY A 1 152 ? 5.691 1.232 -13.219 1 98.75 152 GLY A N 1
ATOM 1191 C CA . GLY A 1 152 ? 5.066 -0.032 -12.875 1 98.75 152 GLY A CA 1
ATOM 1192 C C . GLY A 1 152 ? 5.34 -0.46 -11.445 1 98.75 152 GLY A C 1
ATOM 1193 O O . GLY A 1 152 ? 6.289 0.017 -10.82 1 98.75 152 GLY A O 1
ATOM 1194 N N . LEU A 1 153 ? 4.535 -1.358 -10.914 1 98.88 153 LEU A N 1
ATOM 1195 C CA . LEU A 1 153 ? 4.617 -1.776 -9.516 1 98.88 153 LEU A CA 1
ATOM 1196 C C . LEU A 1 153 ? 5.117 -3.213 -9.406 1 98.88 153 LEU A C 1
ATOM 1198 O O . LEU A 1 153 ? 4.59 -4.109 -10.07 1 98.88 153 LEU A O 1
ATOM 1202 N N . LEU A 1 154 ? 6.176 -3.414 -8.648 1 98.69 154 LEU A N 1
ATOM 1203 C CA . LEU A 1 154 ? 6.684 -4.723 -8.25 1 98.69 154 LEU A CA 1
ATOM 1204 C C . LEU A 1 154 ? 6.348 -5.023 -6.797 1 98.69 154 LEU A C 1
ATOM 1206 O O . LEU A 1 154 ? 6.68 -4.234 -5.906 1 98.69 154 LEU A O 1
ATOM 1210 N N . ILE A 1 155 ? 5.633 -6.09 -6.586 1 98.31 155 ILE A N 1
ATOM 1211 C CA . ILE A 1 155 ? 5.34 -6.57 -5.238 1 98.31 155 ILE A CA 1
ATOM 1212 C C . ILE A 1 155 ? 6.109 -7.859 -4.969 1 98.31 155 ILE A C 1
ATOM 1214 O O . ILE A 1 155 ? 5.969 -8.836 -5.703 1 98.31 155 ILE A O 1
ATOM 1218 N N . SER A 1 156 ? 6.953 -7.848 -3.979 1 96 156 SER A N 1
ATOM 1219 C CA . SER A 1 156 ? 7.648 -9.047 -3.533 1 96 156 SER A CA 1
ATOM 1220 C C . SER A 1 156 ? 7.129 -9.523 -2.18 1 96 156 SER A C 1
ATOM 1222 O O . SER A 1 156 ? 7.211 -8.789 -1.188 1 96 156 SER A O 1
ATOM 1224 N N . ASP A 1 157 ? 6.645 -10.68 -2.129 1 92.75 157 ASP A N 1
ATOM 1225 C CA . ASP A 1 157 ? 6.055 -11.227 -0.914 1 92.75 157 ASP A CA 1
ATOM 1226 C C . ASP A 1 157 ? 7.094 -11.992 -0.094 1 92.75 157 ASP A C 1
ATOM 1228 O O . ASP A 1 157 ? 8.211 -12.227 -0.561 1 92.75 157 ASP A O 1
ATOM 1232 N N . ASN A 1 158 ? 6.836 -12.289 1.22 1 88.38 158 ASN A N 1
ATOM 1233 C CA . ASN A 1 158 ? 7.578 -13.156 2.129 1 88.38 158 ASN A CA 1
ATOM 1234 C C . ASN A 1 158 ? 8.977 -12.625 2.398 1 88.38 158 ASN A C 1
ATOM 1236 O O . ASN A 1 158 ? 9.938 -13.398 2.494 1 88.38 158 ASN A O 1
ATOM 1240 N N . ILE A 1 159 ? 9.133 -11.398 2.506 1 88.31 159 ILE A N 1
ATOM 1241 C CA . ILE A 1 159 ? 10.469 -10.836 2.615 1 88.31 159 ILE A CA 1
ATOM 1242 C C . ILE A 1 159 ? 10.891 -10.781 4.082 1 88.31 159 ILE A C 1
ATOM 1244 O O . ILE A 1 159 ? 12.062 -10.562 4.395 1 88.31 159 ILE A O 1
ATOM 1248 N N . LEU A 1 160 ? 9.906 -10.891 5.035 1 80.31 160 LEU A N 1
ATOM 1249 C CA . LEU A 1 160 ? 10.234 -10.828 6.453 1 80.31 160 LEU A CA 1
ATOM 1250 C C . LEU A 1 160 ? 10.078 -12.195 7.113 1 80.31 160 LEU A C 1
ATOM 1252 O O . LEU A 1 160 ? 10.117 -12.305 8.344 1 80.31 160 LEU A O 1
ATOM 1256 N N . GLN A 1 161 ? 9.688 -13.234 6.5 1 65.19 161 GLN A N 1
ATOM 1257 C CA . GLN A 1 161 ? 9.414 -14.562 7.039 1 65.19 161 GLN A CA 1
ATOM 1258 C C . GLN A 1 161 ? 10.57 -15.055 7.898 1 65.19 161 GLN A C 1
ATOM 1260 O O . GLN A 1 161 ? 10.375 -15.859 8.812 1 65.19 161 GLN A O 1
ATOM 1265 N N . GLU A 1 162 ? 11.828 -14.805 7.652 1 53.5 162 GLU A N 1
ATOM 1266 C CA . GLU A 1 162 ? 12.914 -15.484 8.367 1 53.5 162 GLU A CA 1
ATOM 1267 C C . GLU A 1 162 ? 12.961 -15.062 9.828 1 53.5 162 GLU A C 1
ATOM 1269 O O . GLU A 1 162 ? 13.625 -15.695 10.641 1 53.5 162 GLU A O 1
ATOM 1274 N N . GLY A 1 163 ? 12.586 -13.883 10.305 1 47.88 163 GLY A N 1
ATOM 1275 C CA . GLY A 1 163 ? 12.891 -13.609 11.703 1 47.88 163 GLY A CA 1
ATOM 1276 C C . GLY A 1 163 ? 12.43 -14.703 12.641 1 47.88 163 GLY A C 1
ATOM 1277 O O . GLY A 1 163 ? 12.781 -14.703 13.828 1 47.88 163 GLY A O 1
ATOM 1278 N N . GLU A 1 164 ? 11.453 -15.344 12.336 1 43.69 164 GLU A N 1
ATOM 1279 C CA . GLU A 1 164 ? 11.125 -16.469 13.227 1 43.69 164 GLU A CA 1
ATOM 1280 C C . GLU A 1 164 ? 12.227 -17.516 13.211 1 43.69 164 GLU A C 1
ATOM 1282 O O . GLU A 1 164 ? 12.445 -18.203 14.211 1 43.69 164 GLU A O 1
ATOM 1287 N N . LEU A 1 165 ? 12.812 -17.719 12.109 1 41.06 165 LEU A N 1
ATOM 1288 C CA . LEU A 1 165 ? 13.859 -18.734 12.211 1 41.06 165 LEU A CA 1
ATOM 1289 C C . LEU A 1 165 ? 15.047 -18.203 13.008 1 41.06 165 LEU A C 1
ATOM 1291 O O . LEU A 1 165 ? 16.031 -18.938 13.227 1 41.06 165 LEU A O 1
ATOM 1295 N N . VAL A 1 166 ? 15.172 -16.938 13.094 1 39.28 166 VAL A N 1
ATOM 1296 C CA . VAL A 1 166 ? 16.281 -16.547 13.961 1 39.28 166 VAL A CA 1
ATOM 1297 C C . VAL A 1 166 ? 16.125 -17.188 15.336 1 39.28 166 VAL A C 1
ATOM 1299 O O . VAL A 1 166 ? 17.094 -17.375 16.062 1 39.28 166 VAL A O 1
ATOM 1302 N N . GLU A 1 167 ? 14.922 -17.109 15.938 1 37.28 167 GLU A N 1
ATOM 1303 C CA . GLU A 1 167 ? 15 -17.609 17.297 1 37.28 167 GLU A CA 1
ATOM 1304 C C . GLU A 1 167 ? 15.555 -19.031 17.328 1 37.28 167 GLU A C 1
ATOM 1306 O O . GLU A 1 167 ? 16.016 -19.5 18.375 1 37.28 167 GLU A O 1
ATOM 1311 N N . SER A 1 168 ? 15.164 -20.016 16.625 1 36.25 168 SER A N 1
ATOM 1312 C CA . SER A 1 168 ? 15.781 -21.297 16.953 1 36.25 168 SER A CA 1
ATOM 1313 C C . SER A 1 168 ? 17.234 -21.359 16.484 1 36.25 168 SER A C 1
ATOM 1315 O O . SER A 1 168 ? 17.5 -21.391 15.281 1 36.25 168 SER A O 1
ATOM 1317 N N . ARG A 1 169 ? 18.094 -20.625 16.984 1 37.22 169 ARG A N 1
ATOM 1318 C CA . ARG A 1 169 ? 19.562 -20.609 16.953 1 37.22 169 ARG A CA 1
ATOM 1319 C C . ARG A 1 169 ? 20.109 -21.984 16.594 1 37.22 169 ARG A C 1
ATOM 1321 O O . ARG A 1 169 ? 21.156 -22.094 15.945 1 37.22 169 ARG A O 1
ATOM 1328 N N . TYR A 1 170 ? 19.859 -22.953 17.547 1 36.47 170 TYR A N 1
ATOM 1329 C CA . TYR A 1 170 ? 20.594 -24.203 17.5 1 36.47 170 TYR A CA 1
ATOM 1330 C C . TYR A 1 170 ? 20.484 -24.844 16.125 1 36.47 170 TYR A C 1
ATOM 1332 O O . TYR A 1 170 ? 21.391 -25.562 15.695 1 36.47 170 TYR A O 1
ATOM 1340 N N . ALA A 1 171 ? 19.234 -25.203 15.641 1 38.94 171 ALA A N 1
ATOM 1341 C CA . ALA A 1 171 ? 19.203 -26.094 14.477 1 38.94 171 ALA A CA 1
ATOM 1342 C C . ALA A 1 171 ? 19.203 -25.281 13.18 1 38.94 171 ALA A C 1
ATOM 1344 O O . ALA A 1 171 ? 18.219 -25.281 12.445 1 38.94 171 ALA A O 1
ATOM 1345 N N . VAL A 1 172 ? 19.406 -23.891 13.164 1 46.12 172 VAL A N 1
ATOM 1346 C CA . VAL A 1 172 ? 19.484 -23.188 11.883 1 46.12 172 VAL A CA 1
ATOM 1347 C C . VAL A 1 172 ? 20.531 -23.875 11 1 46.12 172 VAL A C 1
ATOM 1349 O O . VAL A 1 172 ? 21.719 -23.859 11.312 1 46.12 172 VAL A O 1
ATOM 1352 N N . THR A 1 173 ? 20.125 -24.781 10.289 1 46.72 173 THR A N 1
ATOM 1353 C CA . THR A 1 173 ? 21.016 -25.438 9.336 1 46.72 173 THR A CA 1
ATOM 1354 C C . THR A 1 173 ? 21.625 -24.406 8.383 1 46.72 173 THR A C 1
ATOM 1356 O O . THR A 1 173 ? 21.125 -23.281 8.266 1 46.72 173 THR A O 1
ATOM 1359 N N . ARG A 1 174 ? 22.75 -24.469 7.832 1 45.88 174 ARG A N 1
ATOM 1360 C CA . ARG A 1 174 ? 23.531 -23.734 6.84 1 45.88 174 ARG A CA 1
ATOM 1361 C C . ARG A 1 174 ? 22.625 -23.188 5.734 1 45.88 174 ARG A C 1
ATOM 1363 O O . ARG A 1 174 ? 22.812 -22.062 5.266 1 45.88 174 ARG A O 1
ATOM 1370 N N . ARG A 1 175 ? 21.547 -23.875 5.348 1 47.09 175 ARG A N 1
ATOM 1371 C CA . ARG A 1 175 ? 20.641 -23.531 4.25 1 47.09 175 ARG A CA 1
ATOM 1372 C C . ARG A 1 175 ? 19.781 -22.312 4.602 1 47.09 175 ARG A C 1
ATOM 1374 O O . ARG A 1 175 ? 19.578 -21.438 3.764 1 47.09 175 ARG A O 1
ATOM 1381 N N . ASN A 1 176 ? 19.422 -22.172 5.855 1 58.75 176 ASN A N 1
ATOM 1382 C CA . ASN A 1 176 ? 18.547 -21.094 6.289 1 58.75 176 ASN A CA 1
ATOM 1383 C C . ASN A 1 176 ? 19.266 -19.75 6.34 1 58.75 176 ASN A C 1
ATOM 1385 O O . ASN A 1 176 ? 18.703 -18.719 5.988 1 58.75 176 ASN A O 1
ATOM 1389 N N . ARG A 1 177 ? 20.562 -19.875 6.551 1 63.72 177 ARG A N 1
ATOM 1390 C CA . ARG A 1 177 ? 21.375 -18.656 6.621 1 63.72 177 ARG A CA 1
ATOM 1391 C C . ARG A 1 177 ? 21.547 -18.047 5.238 1 63.72 177 ARG A C 1
ATOM 1393 O O . ARG A 1 177 ? 21.516 -16.812 5.09 1 63.72 177 ARG A O 1
ATOM 1400 N N . THR A 1 178 ? 21.656 -18.906 4.219 1 71.44 178 THR A N 1
ATOM 1401 C CA . THR A 1 178 ? 21.891 -18.438 2.859 1 71.44 178 THR A CA 1
ATOM 1402 C C . THR A 1 178 ? 20.641 -17.75 2.311 1 71.44 178 THR A C 1
ATOM 1404 O O . THR A 1 178 ? 20.734 -16.688 1.672 1 71.44 178 THR A O 1
ATOM 1407 N N . ILE A 1 179 ? 19.516 -18.219 2.604 1 73.81 179 ILE A N 1
ATOM 1408 C CA . ILE A 1 179 ? 18.25 -17.656 2.127 1 73.81 179 ILE A CA 1
ATOM 1409 C C . ILE A 1 179 ? 18.047 -16.281 2.74 1 73.81 179 ILE A C 1
ATOM 1411 O O . ILE A 1 179 ? 17.656 -15.328 2.047 1 73.81 179 ILE A O 1
ATOM 1415 N N . HIS A 1 180 ? 18.422 -16.203 3.918 1 76.62 180 HIS A N 1
ATOM 1416 C CA . HIS A 1 180 ? 18.281 -14.922 4.617 1 76.62 180 HIS A CA 1
ATOM 1417 C C . HIS A 1 180 ? 19.203 -13.859 4.031 1 76.62 180 HIS A C 1
ATOM 1419 O O . HIS A 1 180 ? 18.797 -12.711 3.848 1 76.62 180 HIS A O 1
ATOM 1425 N N . THR A 1 181 ? 20.344 -14.289 3.777 1 82.75 181 THR A N 1
ATOM 1426 C CA . THR A 1 181 ? 21.312 -13.367 3.195 1 82.75 181 THR A CA 1
ATOM 1427 C C . THR A 1 181 ? 20.844 -12.891 1.823 1 82.75 181 THR A C 1
ATOM 1429 O O . THR A 1 181 ? 20.953 -11.703 1.502 1 82.75 181 THR A O 1
ATOM 1432 N N . ARG A 1 182 ? 20.281 -13.742 1.06 1 84.81 182 ARG A N 1
ATOM 1433 C CA . ARG A 1 182 ? 19.844 -13.406 -0.289 1 84.81 182 ARG A CA 1
ATOM 1434 C C . ARG A 1 182 ? 18.641 -12.469 -0.25 1 84.81 182 ARG A C 1
ATOM 1436 O O . ARG A 1 182 ? 18.531 -11.555 -1.07 1 84.81 182 ARG A O 1
ATOM 1443 N N . ILE A 1 183 ? 17.781 -12.711 0.661 1 87.75 183 ILE A N 1
ATOM 1444 C CA . ILE A 1 183 ? 16.609 -11.852 0.805 1 87.75 183 ILE A CA 1
ATOM 1445 C C . ILE A 1 183 ? 17.047 -10.453 1.251 1 87.75 183 ILE A C 1
ATOM 1447 O O . ILE A 1 183 ? 16.531 -9.453 0.75 1 87.75 183 ILE A O 1
ATOM 1451 N N . ARG A 1 184 ? 17.969 -10.406 2.15 1 88.31 184 ARG A N 1
ATOM 1452 C CA . ARG A 1 184 ? 18.5 -9.125 2.617 1 88.31 184 ARG A CA 1
ATOM 1453 C C . ARG A 1 184 ? 19.141 -8.352 1.475 1 88.31 184 ARG A C 1
ATOM 1455 O O . ARG A 1 184 ? 18.938 -7.137 1.351 1 88.31 184 ARG A O 1
ATOM 1462 N N . GLU A 1 185 ? 19.906 -9.07 0.704 1 91.56 185 GLU A N 1
ATOM 1463 C CA . GLU A 1 185 ? 20.531 -8.445 -0.458 1 91.56 185 GLU A CA 1
ATOM 1464 C C . GLU A 1 185 ? 19.484 -7.922 -1.436 1 91.56 185 GLU A C 1
ATOM 1466 O O . GLU A 1 185 ? 19.625 -6.828 -1.982 1 91.56 185 GLU A O 1
ATOM 1471 N N . TYR A 1 186 ? 18.531 -8.68 -1.679 1 93.75 186 TYR A N 1
ATOM 1472 C CA . TYR A 1 186 ? 17.438 -8.32 -2.58 1 93.75 186 TYR A CA 1
ATOM 1473 C C . TYR A 1 186 ? 16.734 -7.062 -2.098 1 93.75 186 TYR A C 1
ATOM 1475 O O . TYR A 1 186 ? 16.547 -6.109 -2.861 1 93.75 186 TYR A O 1
ATOM 1483 N N . VAL A 1 187 ? 16.344 -7.031 -0.825 1 94.25 187 VAL A N 1
ATOM 1484 C CA . VAL A 1 187 ? 15.617 -5.906 -0.25 1 94.25 187 VAL A CA 1
ATOM 1485 C C . VAL A 1 187 ? 16.5 -4.664 -0.25 1 94.25 187 VAL A C 1
ATOM 1487 O O . VAL A 1 187 ? 16.047 -3.562 -0.562 1 94.25 187 VAL A O 1
ATOM 1490 N N . TYR A 1 188 ? 17.75 -4.852 0.072 1 94.69 188 TYR A N 1
ATOM 1491 C CA . TYR A 1 188 ? 18.703 -3.746 0.045 1 94.69 188 TYR A CA 1
ATOM 1492 C C . TYR A 1 188 ? 18.797 -3.145 -1.352 1 94.69 188 TYR A C 1
ATOM 1494 O O . TYR A 1 188 ? 18.781 -1.921 -1.509 1 94.69 188 TYR A O 1
ATOM 1502 N N . GLU A 1 189 ? 18.859 -4.004 -2.338 1 95 189 GLU A N 1
ATOM 1503 C CA . GLU A 1 189 ? 18.922 -3.527 -3.715 1 95 189 GLU A CA 1
ATOM 1504 C C . GLU A 1 189 ? 17.688 -2.715 -4.09 1 95 189 GLU A C 1
ATOM 1506 O O . GLU A 1 189 ? 17.797 -1.67 -4.734 1 95 189 GLU A O 1
ATOM 1511 N N . LEU A 1 190 ? 16.547 -3.148 -3.699 1 96.5 190 LEU A N 1
ATOM 1512 C CA . LEU A 1 190 ? 15.312 -2.447 -4.02 1 96.5 190 LEU A CA 1
ATOM 1513 C C . LEU A 1 190 ? 15.258 -1.093 -3.318 1 96.5 190 LEU A C 1
ATOM 1515 O O . LEU A 1 190 ? 14.805 -0.107 -3.9 1 96.5 190 LEU A O 1
ATOM 1519 N N . THR A 1 191 ? 15.734 -1.049 -2.09 1 95.38 191 THR A N 1
ATOM 1520 C CA . THR A 1 191 ? 15.562 0.137 -1.26 1 95.38 191 THR A CA 1
ATOM 1521 C C . THR A 1 191 ? 16.672 1.148 -1.515 1 95.38 191 THR A C 1
ATOM 1523 O O . THR A 1 191 ? 16.516 2.336 -1.22 1 95.38 191 THR A O 1
ATOM 1526 N N . HIS A 1 192 ? 17.766 0.746 -2.074 1 95.69 192 HIS A N 1
ATOM 1527 C CA . HIS A 1 192 ? 18.906 1.64 -2.209 1 95.69 192 HIS A CA 1
ATOM 1528 C C . HIS A 1 192 ? 19.234 1.907 -3.676 1 95.69 192 HIS A C 1
ATOM 1530 O O . HIS A 1 192 ? 20.156 2.66 -3.986 1 95.69 192 HIS A O 1
ATOM 1536 N N . SER A 1 193 ? 18.484 1.324 -4.531 1 94.12 193 SER A N 1
ATOM 1537 C CA . SER A 1 193 ? 18.656 1.584 -5.957 1 94.12 193 SER A CA 1
ATOM 1538 C C . SER A 1 193 ? 17.875 2.816 -6.395 1 94.12 193 SER A C 1
ATOM 1540 O O . SER A 1 193 ? 16.766 3.064 -5.902 1 94.12 193 SER A O 1
ATOM 1542 N N . LYS A 1 194 ? 18.359 3.539 -7.414 1 94.69 194 LYS A N 1
ATOM 1543 C CA . LYS A 1 194 ? 17.656 4.684 -7.988 1 94.69 194 LYS A CA 1
ATOM 1544 C C . LYS A 1 194 ? 16.562 4.234 -8.953 1 94.69 194 LYS A C 1
ATOM 1546 O O . LYS A 1 194 ? 15.719 5.031 -9.359 1 94.69 194 LYS A O 1
ATOM 1551 N N . ASP A 1 195 ? 16.578 2.979 -9.234 1 97 195 ASP A N 1
ATOM 1552 C CA . ASP A 1 195 ? 15.633 2.441 -10.219 1 97 195 ASP A CA 1
ATOM 1553 C C . ASP A 1 195 ? 14.25 2.254 -9.609 1 97 195 ASP A C 1
ATOM 1555 O O . ASP A 1 195 ? 13.266 2.062 -10.328 1 97 195 ASP A O 1
ATOM 1559 N N . PHE A 1 196 ? 14.242 2.307 -8.211 1 97.88 196 PHE A N 1
ATOM 1560 C CA . PHE A 1 196 ? 12.969 2.031 -7.555 1 97.88 196 PHE A CA 1
ATOM 1561 C C . PHE A 1 196 ? 12.734 3 -6.402 1 97.88 196 PHE A C 1
ATOM 1563 O O . PHE A 1 196 ? 13.688 3.469 -5.777 1 97.88 196 PHE A O 1
ATOM 1570 N N . VAL A 1 197 ? 11.547 3.357 -6.176 1 97.69 197 VAL A N 1
ATOM 1571 C CA . VAL A 1 197 ? 11.062 3.834 -4.883 1 97.69 197 VAL A CA 1
ATOM 1572 C C . VAL A 1 197 ? 10.359 2.699 -4.145 1 97.69 197 VAL A C 1
ATOM 1574 O O . VAL A 1 197 ? 9.398 2.117 -4.656 1 97.69 197 VAL A O 1
ATOM 1577 N N . THR A 1 198 ? 10.844 2.375 -2.988 1 98 198 THR A N 1
ATOM 1578 C CA . THR A 1 198 ? 10.406 1.131 -2.363 1 98 198 THR A CA 1
ATOM 1579 C C . THR A 1 198 ? 9.953 1.377 -0.927 1 98 198 THR A C 1
ATOM 1581 O O . THR A 1 198 ? 10.562 2.174 -0.207 1 98 198 THR A O 1
ATOM 1584 N N . SER A 1 199 ? 8.891 0.722 -0.494 1 97.25 199 SER A N 1
ATOM 1585 C CA . SER A 1 199 ? 8.438 0.641 0.892 1 97.25 199 SER A CA 1
ATOM 1586 C C . SER A 1 199 ? 8.266 -0.809 1.334 1 97.25 199 SER A C 1
ATOM 1588 O O . SER A 1 199 ? 7.824 -1.654 0.551 1 97.25 199 SER A O 1
ATOM 1590 N N . ILE A 1 200 ? 8.648 -1.096 2.537 1 95.5 200 ILE A N 1
ATOM 1591 C CA . ILE A 1 200 ? 8.414 -2.4 3.146 1 95.5 200 ILE A CA 1
ATOM 1592 C C . ILE A 1 200 ? 7.16 -2.35 4.012 1 95.5 200 ILE A C 1
ATOM 1594 O O . ILE A 1 200 ? 7.02 -1.467 4.863 1 95.5 200 ILE A O 1
ATOM 1598 N N . VAL A 1 201 ? 6.273 -3.215 3.816 1 94.75 201 VAL A N 1
ATOM 1599 C CA . VAL A 1 201 ? 4.996 -3.254 4.516 1 94.75 201 VAL A CA 1
ATOM 1600 C C . VAL A 1 201 ? 4.848 -4.586 5.25 1 94.75 201 VAL A C 1
ATOM 1602 O O . VAL A 1 201 ? 4.961 -5.652 4.645 1 94.75 201 VAL A O 1
ATOM 1605 N N . PRO A 1 202 ? 4.578 -4.547 6.535 1 91.44 202 PRO A N 1
ATOM 1606 C CA . PRO A 1 202 ? 4.48 -5.781 7.312 1 91.44 202 PRO A CA 1
ATOM 1607 C C . PRO A 1 202 ? 3.098 -6.426 7.227 1 91.44 202 PRO A C 1
ATOM 1609 O O . PRO A 1 202 ? 2.432 -6.605 8.25 1 91.44 202 PRO A O 1
ATOM 1612 N N . ILE A 1 203 ? 2.703 -6.766 6.18 1 89.5 203 ILE A N 1
ATOM 1613 C CA . ILE A 1 203 ? 1.499 -7.555 5.941 1 89.5 203 ILE A CA 1
ATOM 1614 C C . ILE A 1 203 ? 1.882 -9 5.648 1 89.5 203 ILE A C 1
ATOM 1616 O O . ILE A 1 203 ? 2.855 -9.266 4.938 1 89.5 203 ILE A O 1
ATOM 1620 N N . GLY A 1 204 ? 1.116 -9.945 6.234 1 82.94 204 GLY A N 1
ATOM 1621 C CA . GLY A 1 204 ? 1.527 -11.336 6.109 1 82.94 204 GLY A CA 1
ATOM 1622 C C . GLY A 1 204 ? 2.947 -11.586 6.582 1 82.94 204 GLY A C 1
ATOM 1623 O O . GLY A 1 204 ? 3.299 -11.242 7.715 1 82.94 204 GLY A O 1
ATOM 1624 N N . ASP A 1 205 ? 3.789 -12.117 5.637 1 84.44 205 ASP A N 1
ATOM 1625 C CA . ASP A 1 205 ? 5.188 -12.367 5.961 1 84.44 205 ASP A CA 1
ATOM 1626 C C . ASP A 1 205 ? 6.082 -11.234 5.469 1 84.44 205 ASP A C 1
ATOM 1628 O O . ASP A 1 205 ? 7.273 -11.43 5.227 1 84.44 205 ASP A O 1
ATOM 1632 N N . GLY A 1 206 ? 5.465 -10.078 5.262 1 90.62 206 GLY A N 1
ATOM 1633 C CA . GLY A 1 206 ? 6.207 -8.898 4.836 1 90.62 206 GLY A CA 1
ATOM 1634 C C . GLY A 1 206 ? 6.328 -8.789 3.33 1 90.62 206 GLY A C 1
ATOM 1635 O O . GLY A 1 206 ? 6.648 -9.766 2.65 1 90.62 206 GLY A O 1
ATOM 1636 N N . ILE A 1 207 ? 6.105 -7.574 2.826 1 94.94 207 ILE A N 1
ATOM 1637 C CA . ILE A 1 207 ? 6.211 -7.383 1.385 1 94.94 207 ILE A CA 1
ATOM 1638 C C . ILE A 1 207 ? 6.984 -6.098 1.094 1 94.94 207 ILE A C 1
ATOM 1640 O O . ILE A 1 207 ? 7.109 -5.23 1.963 1 94.94 207 ILE A O 1
ATOM 1644 N N . THR A 1 208 ? 7.547 -6.031 -0.092 1 96.62 208 THR A N 1
ATOM 1645 C CA . THR A 1 208 ? 7.988 -4.75 -0.634 1 96.62 208 THR A CA 1
ATOM 1646 C C . THR A 1 208 ? 7.027 -4.258 -1.714 1 96.62 208 THR A C 1
ATOM 1648 O O . THR A 1 208 ? 6.492 -5.059 -2.486 1 96.62 208 THR A O 1
ATOM 1651 N N . LEU A 1 209 ? 6.727 -3.049 -1.692 1 98.44 209 LEU A N 1
ATOM 1652 C CA . LEU A 1 209 ? 6.133 -2.314 -2.805 1 98.44 209 LEU A CA 1
ATOM 1653 C C . LEU A 1 209 ? 7.172 -1.434 -3.49 1 98.44 209 LEU A C 1
ATOM 1655 O O . LEU A 1 209 ? 7.723 -0.518 -2.875 1 98.44 209 LEU A O 1
ATOM 1659 N N . SER A 1 210 ? 7.48 -1.702 -4.734 1 98.69 210 SER A N 1
ATOM 1660 C CA . SER A 1 210 ? 8.539 -0.992 -5.449 1 98.69 210 SER A CA 1
ATOM 1661 C C . SER A 1 210 ? 8.023 -0.435 -6.773 1 98.69 210 SER A C 1
ATOM 1663 O O . SER A 1 210 ? 7.559 -1.188 -7.633 1 98.69 210 SER A O 1
ATOM 1665 N N . VAL A 1 211 ? 8.086 0.841 -6.938 1 98.75 211 VAL A N 1
ATOM 1666 C CA . VAL A 1 211 ? 7.695 1.48 -8.188 1 98.75 211 VAL A CA 1
ATOM 1667 C C . VAL A 1 211 ? 8.938 1.799 -9.023 1 98.75 211 VAL A C 1
ATOM 1669 O O . VAL A 1 211 ? 9.859 2.455 -8.539 1 98.75 211 VAL A O 1
ATOM 1672 N N . LYS A 1 212 ? 8.93 1.338 -10.203 1 98.56 212 LYS A N 1
ATOM 1673 C CA . LYS A 1 212 ? 10.078 1.56 -11.07 1 98.56 212 LYS A CA 1
ATOM 1674 C C . LYS A 1 212 ? 10.141 3.01 -11.539 1 98.56 212 LYS A C 1
ATOM 1676 O O . LYS A 1 212 ? 9.125 3.578 -11.953 1 98.56 212 LYS A O 1
ATOM 1681 N N . GLN A 1 213 ? 11.281 3.543 -11.484 1 96.81 213 GLN A N 1
ATOM 1682 C CA . GLN A 1 213 ? 11.508 4.926 -11.891 1 96.81 213 GLN A CA 1
ATOM 1683 C C . GLN A 1 213 ? 12.016 5.004 -13.328 1 96.81 213 GLN A C 1
ATOM 1685 O O . GLN A 1 213 ? 12.656 4.07 -13.82 1 96.81 213 GLN A O 1
ATOM 1690 N N . MET B 1 1 ? 1.818 -3.184 21.062 1 58.53 1 MET B N 1
ATOM 1691 C CA . MET B 1 1 ? 2.539 -2.857 19.844 1 58.53 1 MET B CA 1
ATOM 1692 C C . MET B 1 1 ? 1.963 -3.621 18.656 1 58.53 1 MET B C 1
ATOM 1694 O O . MET B 1 1 ? 1.653 -4.809 18.766 1 58.53 1 MET B O 1
ATOM 1698 N N . ILE B 1 2 ? 1.658 -2.908 17.641 1 72.38 2 ILE B N 1
ATOM 1699 C CA . ILE B 1 2 ? 0.975 -3.443 16.469 1 72.38 2 ILE B CA 1
ATOM 1700 C C . ILE B 1 2 ? 1.916 -4.371 15.703 1 72.38 2 ILE B C 1
ATOM 1702 O O . ILE B 1 2 ? 1.583 -5.531 15.453 1 72.38 2 ILE B O 1
ATOM 1706 N N . VAL B 1 3 ? 3.143 -3.963 15.445 1 76.38 3 VAL B N 1
ATOM 1707 C CA . VAL B 1 3 ? 4.164 -4.719 14.727 1 76.38 3 VAL B CA 1
ATOM 1708 C C . VAL B 1 3 ? 5.34 -5.016 15.656 1 76.38 3 VAL B C 1
ATOM 1710 O O . VAL B 1 3 ? 5.691 -4.191 16.5 1 76.38 3 VAL B O 1
ATOM 1713 N N . ASN B 1 4 ? 5.922 -6.188 15.492 1 83 4 ASN B N 1
ATOM 1714 C CA . ASN B 1 4 ? 7.102 -6.57 16.266 1 83 4 ASN B CA 1
ATOM 1715 C C . ASN B 1 4 ? 8.203 -5.52 16.156 1 83 4 ASN B C 1
ATOM 1717 O O . ASN B 1 4 ? 8.539 -5.074 15.062 1 83 4 ASN B O 1
ATOM 1721 N N . GLU B 1 5 ? 8.773 -5.145 17.297 1 81.06 5 GLU B N 1
ATOM 1722 C CA . GLU B 1 5 ? 9.766 -4.07 17.359 1 81.06 5 GLU B CA 1
ATOM 1723 C C . GLU B 1 5 ? 11 -4.414 16.531 1 81.06 5 GLU B C 1
ATOM 1725 O O . GLU B 1 5 ? 11.625 -3.527 15.945 1 81.06 5 GLU B O 1
ATOM 1730 N N . ARG B 1 6 ? 11.312 -5.652 16.5 1 80.56 6 ARG B N 1
ATOM 1731 C CA . ARG B 1 6 ? 12.477 -6.082 15.734 1 80.56 6 ARG B CA 1
ATOM 1732 C C . ARG B 1 6 ? 12.242 -5.891 14.234 1 80.56 6 ARG B C 1
ATOM 1734 O O . ARG B 1 6 ? 13.156 -5.512 13.508 1 80.56 6 ARG B O 1
ATOM 1741 N N . VAL B 1 7 ? 11.047 -6.145 13.883 1 84.5 7 VAL B N 1
ATOM 1742 C CA . VAL B 1 7 ? 10.68 -5.973 12.484 1 84.5 7 VAL B CA 1
ATOM 1743 C C . VAL B 1 7 ? 10.719 -4.492 12.117 1 84.5 7 VAL B C 1
ATOM 1745 O O . VAL B 1 7 ? 11.281 -4.121 11.078 1 84.5 7 VAL B O 1
ATOM 1748 N N . VAL B 1 8 ? 10.219 -3.684 12.969 1 85.56 8 VAL B N 1
ATOM 1749 C CA . VAL B 1 8 ? 10.211 -2.242 12.734 1 85.56 8 VAL B CA 1
ATOM 1750 C C . VAL B 1 8 ? 11.648 -1.725 12.648 1 85.56 8 VAL B C 1
ATOM 1752 O O . VAL B 1 8 ? 11.969 -0.918 11.773 1 85.56 8 VAL B O 1
ATOM 1755 N N . ALA B 1 9 ? 12.461 -2.156 13.609 1 87.75 9 ALA B N 1
ATOM 1756 C CA . ALA B 1 9 ? 13.859 -1.753 13.617 1 87.75 9 ALA B CA 1
ATOM 1757 C C . ALA B 1 9 ? 14.555 -2.145 12.312 1 87.75 9 ALA B C 1
ATOM 1759 O O . ALA B 1 9 ? 15.352 -1.375 11.773 1 87.75 9 ALA B O 1
ATOM 1760 N N . TYR B 1 10 ? 14.297 -3.332 11.875 1 87.38 10 TYR B N 1
ATOM 1761 C CA . TYR B 1 10 ? 14.867 -3.789 10.609 1 87.38 10 TYR B CA 1
ATOM 1762 C C . TYR B 1 10 ? 14.422 -2.902 9.453 1 87.38 10 TYR B C 1
ATOM 1764 O O . TYR B 1 10 ? 15.25 -2.424 8.672 1 87.38 10 TYR B O 1
ATOM 1772 N N . ILE B 1 11 ? 13.148 -2.643 9.344 1 89.38 11 ILE B N 1
ATOM 1773 C CA . ILE B 1 11 ? 12.586 -1.814 8.281 1 89.38 11 ILE B CA 1
ATOM 1774 C C . ILE B 1 11 ? 13.227 -0.429 8.32 1 89.38 11 ILE B C 1
ATOM 1776 O O . ILE B 1 11 ? 13.648 0.094 7.281 1 89.38 11 ILE B O 1
ATOM 1780 N N . ASN B 1 12 ? 13.328 0.103 9.477 1 89.12 12 ASN B N 1
ATOM 1781 C CA . ASN B 1 12 ? 13.867 1.449 9.633 1 89.12 12 ASN B CA 1
ATOM 1782 C C . ASN B 1 12 ? 15.359 1.499 9.305 1 89.12 12 ASN B C 1
ATOM 1784 O O . ASN B 1 12 ? 15.867 2.539 8.891 1 89.12 12 ASN B O 1
ATOM 1788 N N . SER B 1 13 ? 16.047 0.391 9.523 1 89.94 13 SER B N 1
ATOM 1789 C CA . SER B 1 13 ? 17.469 0.335 9.203 1 89.94 13 SER B CA 1
ATOM 1790 C C . SER B 1 13 ? 17.719 0.452 7.703 1 89.94 13 SER B C 1
ATOM 1792 O O . SER B 1 13 ? 18.812 0.773 7.27 1 89.94 13 SER B O 1
ATOM 1794 N N . LEU B 1 14 ? 16.688 0.168 6.93 1 90.44 14 LEU B N 1
ATOM 1795 C CA . LEU B 1 14 ? 16.812 0.205 5.477 1 90.44 1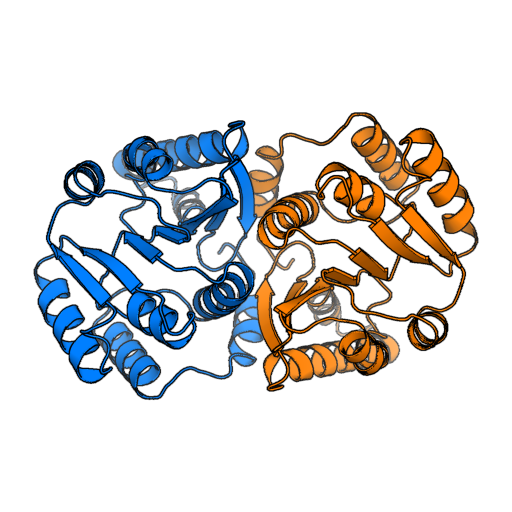4 LEU B CA 1
ATOM 1796 C C . LEU B 1 14 ? 16.406 1.574 4.934 1 90.44 14 LEU B C 1
ATOM 1798 O O . LEU B 1 14 ? 16.5 1.817 3.727 1 90.44 14 LEU B O 1
ATOM 1802 N N . ASP B 1 15 ? 15.938 2.418 5.789 1 89.81 15 ASP B N 1
ATOM 1803 C CA . ASP B 1 15 ? 15.531 3.762 5.395 1 89.81 15 ASP B CA 1
ATOM 1804 C C . ASP B 1 15 ? 16.719 4.574 4.898 1 89.81 15 ASP B C 1
ATOM 1806 O O . ASP B 1 15 ? 17.781 4.582 5.531 1 89.81 15 ASP B O 1
ATOM 1810 N N . CYS B 1 16 ? 16.562 5.199 3.762 1 87.62 16 CYS B N 1
ATOM 1811 C CA . CYS B 1 16 ? 17.672 5.93 3.154 1 87.62 16 CYS B CA 1
ATOM 1812 C C . CYS B 1 16 ? 17.609 7.406 3.514 1 87.62 16 CYS B C 1
ATOM 1814 O O . CYS B 1 16 ? 18.438 8.203 3.047 1 87.62 16 CYS B O 1
ATOM 1816 N N . GLY B 1 17 ? 16.672 7.797 4.305 1 87.31 17 GLY B N 1
ATOM 1817 C CA . GLY B 1 17 ? 16.531 9.188 4.699 1 87.31 17 GLY B CA 1
ATOM 1818 C C . GLY B 1 17 ? 15.781 10.031 3.684 1 87.31 17 GLY B C 1
ATOM 1819 O O . GLY B 1 17 ? 15.141 9.484 2.777 1 87.31 17 GLY B O 1
ATOM 1820 N N . ASN B 1 18 ? 15.664 11.328 3.945 1 93.88 18 ASN B N 1
ATOM 1821 C CA . ASN B 1 18 ? 14.969 12.305 3.121 1 93.88 18 ASN B CA 1
ATOM 1822 C C . ASN B 1 18 ? 15.859 13.5 2.787 1 93.88 18 ASN B C 1
ATOM 1824 O O . ASN B 1 18 ? 17.094 13.391 2.846 1 93.88 18 ASN B O 1
ATOM 1828 N N . SER B 1 19 ? 15.375 14.539 2.184 1 96.19 19 SER B N 1
ATOM 1829 C CA . SER B 1 19 ? 16.141 15.75 1.935 1 96.19 19 SER B CA 1
ATOM 1830 C C . SER B 1 19 ? 16.688 16.344 3.234 1 96.19 19 SER B C 1
ATOM 1832 O O . SER B 1 19 ? 16.172 16.031 4.316 1 96.19 19 SER B O 1
ATOM 1834 N N . ASP B 1 20 ? 17.672 17.094 3.141 1 96.81 20 ASP B N 1
ATOM 1835 C CA . ASP B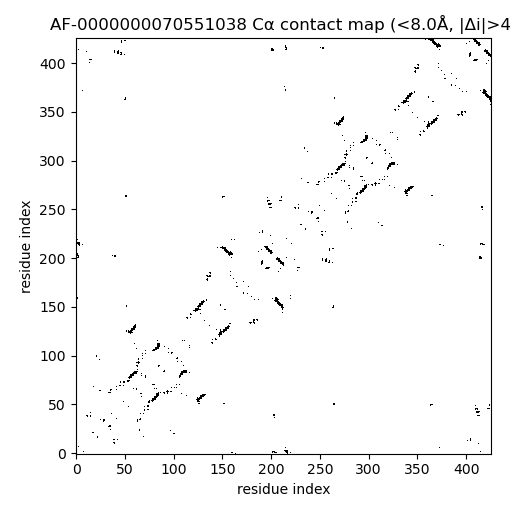 1 20 ? 18.281 17.719 4.312 1 96.81 20 ASP B CA 1
ATOM 1836 C C . ASP B 1 20 ? 17.25 18.516 5.109 1 96.81 20 ASP B C 1
ATOM 1838 O O . ASP B 1 20 ? 17.219 18.438 6.34 1 96.81 20 ASP B O 1
ATOM 1842 N N . ILE B 1 21 ? 16.469 19.25 4.426 1 97.56 21 ILE B N 1
ATOM 1843 C CA . ILE B 1 21 ? 15.484 20.094 5.098 1 97.56 21 ILE B CA 1
ATOM 1844 C C . ILE B 1 21 ? 14.461 19.203 5.809 1 97.56 21 ILE B C 1
ATOM 1846 O O . ILE B 1 21 ? 14.07 19.5 6.941 1 97.56 21 ILE B O 1
ATOM 1850 N N . CYS B 1 22 ? 14.008 18.141 5.211 1 96.94 22 CYS B N 1
ATOM 1851 C CA . CYS B 1 22 ? 13.07 17.219 5.84 1 96.94 22 CYS B CA 1
ATOM 1852 C C . CYS B 1 22 ? 13.688 16.578 7.082 1 96.94 22 CYS B C 1
ATOM 1854 O O . CYS B 1 22 ? 13.031 16.469 8.117 1 96.94 22 CYS B O 1
ATOM 1856 N N . ASN B 1 23 ? 14.914 16.203 6.961 1 96.81 23 ASN B N 1
ATOM 1857 C CA . ASN B 1 23 ? 15.617 15.609 8.102 1 96.81 23 ASN B CA 1
ATOM 1858 C C . ASN B 1 23 ? 15.734 16.609 9.25 1 96.81 23 ASN B C 1
ATOM 1860 O O . ASN B 1 23 ? 15.578 16.234 10.414 1 96.81 23 ASN B O 1
ATOM 1864 N N . THR B 1 24 ? 16.031 17.828 8.93 1 97.81 24 THR B N 1
ATOM 1865 C CA . THR B 1 24 ? 16.156 18.875 9.938 1 97.81 24 THR B CA 1
ATOM 1866 C C . THR B 1 24 ? 14.82 19.109 10.648 1 97.81 24 THR B C 1
ATOM 1868 O O . THR B 1 24 ? 14.773 19.156 11.883 1 97.81 24 THR B O 1
ATOM 1871 N N . ILE B 1 25 ? 13.797 19.203 9.875 1 97.88 25 ILE B N 1
ATOM 1872 C CA . ILE B 1 25 ? 12.469 19.438 10.43 1 97.88 25 ILE B CA 1
ATOM 1873 C C . ILE B 1 25 ? 12.055 18.25 11.305 1 97.88 25 ILE B C 1
ATOM 1875 O O . ILE B 1 25 ? 11.445 18.438 12.359 1 97.88 25 ILE B O 1
ATOM 1879 N N . GLU B 1 26 ? 12.328 17.047 10.828 1 96.75 26 GLU B N 1
ATOM 1880 C CA . GLU B 1 26 ? 12.062 15.852 11.625 1 96.75 26 GLU B CA 1
ATOM 1881 C C . GLU B 1 26 ? 12.742 15.93 12.984 1 96.75 26 GLU B C 1
ATOM 1883 O O . GLU B 1 26 ? 12.102 15.695 14.016 1 96.75 26 GLU B O 1
ATOM 1888 N N . LYS B 1 27 ? 14 16.25 13.062 1 97.06 27 LYS B N 1
ATOM 1889 C CA . LYS B 1 27 ? 14.773 16.359 14.305 1 97.06 27 LYS B CA 1
ATOM 1890 C C . LYS B 1 27 ? 14.172 17.406 15.234 1 97.06 27 LYS B C 1
ATOM 1892 O O . LYS B 1 27 ? 14.055 17.188 16.438 1 97.06 27 LYS B O 1
ATOM 1897 N N . GLU B 1 28 ? 13.844 18.547 14.664 1 98.06 28 GLU B N 1
ATOM 1898 C CA . GLU B 1 28 ? 13.25 19.625 15.445 1 98.06 28 GLU B CA 1
ATOM 1899 C C . GLU B 1 28 ? 11.906 19.219 16.031 1 98.06 28 GLU B C 1
ATOM 1901 O O . GLU B 1 28 ? 11.602 19.531 17.188 1 98.06 28 GLU B O 1
ATOM 1906 N N . ALA B 1 29 ? 11.086 18.562 15.156 1 96.62 29 ALA B N 1
ATOM 1907 C CA . ALA B 1 29 ? 9.781 18.109 15.625 1 96.62 29 ALA B CA 1
ATOM 1908 C C . ALA B 1 29 ? 9.922 17.125 16.781 1 96.62 29 ALA B C 1
ATOM 1910 O O . ALA B 1 29 ? 9.172 17.203 17.766 1 96.62 29 ALA B O 1
ATOM 1911 N N . ILE B 1 30 ? 10.859 16.219 16.688 1 94.5 30 ILE B N 1
ATOM 1912 C CA . ILE B 1 30 ? 11.117 15.234 17.75 1 94.5 30 ILE B CA 1
ATOM 1913 C C . ILE B 1 30 ? 11.57 15.945 19.016 1 94.5 30 ILE B C 1
ATOM 1915 O O . ILE B 1 30 ? 11.07 15.664 20.109 1 94.5 30 ILE B O 1
ATOM 1919 N N . ALA B 1 31 ? 12.461 16.859 18.953 1 96.5 31 ALA B N 1
ATOM 1920 C CA . ALA B 1 31 ? 12.977 17.625 20.078 1 96.5 31 ALA B CA 1
ATOM 1921 C C . ALA B 1 31 ? 11.859 18.391 20.781 1 96.5 31 ALA B C 1
ATOM 1923 O O . ALA B 1 31 ? 11.836 18.469 22.016 1 96.5 31 ALA B O 1
ATOM 1924 N N . ASP B 1 32 ? 10.93 18.891 19.984 1 95.38 32 ASP B N 1
ATOM 1925 C CA . ASP B 1 32 ? 9.836 19.703 20.516 1 95.38 32 ASP B CA 1
ATOM 1926 C C . ASP B 1 32 ? 8.648 18.828 20.906 1 95.38 32 ASP B C 1
ATOM 1928 O O . ASP B 1 32 ? 7.586 19.344 21.266 1 95.38 32 ASP B O 1
ATOM 1932 N N . GLU B 1 33 ? 8.758 17.5 20.703 1 94.12 33 GLU B N 1
ATOM 1933 C CA . GLU B 1 33 ? 7.734 16.516 21.062 1 94.12 33 GLU B CA 1
ATOM 1934 C C . GLU B 1 33 ? 6.461 16.734 20.25 1 94.12 33 GLU B C 1
ATOM 1936 O O . GLU B 1 33 ? 5.355 16.688 20.781 1 94.12 33 GLU B O 1
ATOM 1941 N N . VAL B 1 34 ? 6.613 17.203 19.047 1 92.75 34 VAL B N 1
ATOM 1942 C CA . VAL B 1 34 ? 5.516 17.281 18.094 1 92.75 34 VAL B CA 1
ATOM 1943 C C . VAL B 1 34 ? 5.371 15.961 17.344 1 92.75 34 VAL B C 1
ATOM 1945 O O . VAL B 1 34 ? 6.328 15.484 16.734 1 92.75 34 VAL B O 1
ATOM 1948 N N . PRO B 1 35 ? 4.258 15.336 17.422 1 90.12 35 PRO B N 1
ATOM 1949 C CA . PRO B 1 35 ? 4.078 14.078 16.703 1 90.12 35 PRO B CA 1
ATOM 1950 C C . PRO B 1 35 ? 4.141 14.25 15.188 1 90.12 35 PRO B C 1
ATOM 1952 O O . PRO B 1 35 ? 3.512 15.156 14.641 1 90.12 35 PRO B O 1
ATOM 1955 N N . ILE B 1 36 ? 4.938 13.453 14.547 1 93 36 ILE B N 1
ATOM 1956 C CA . ILE B 1 36 ? 5.023 13.375 13.086 1 93 36 ILE B CA 1
ATOM 1957 C C . ILE B 1 36 ? 4.957 11.922 12.641 1 93 36 ILE B C 1
ATOM 1959 O O . ILE B 1 36 ? 5.039 11.008 13.461 1 93 36 ILE B O 1
ATOM 1963 N N . ILE B 1 37 ? 4.695 11.727 11.391 1 92.38 37 ILE B N 1
ATOM 1964 C CA . ILE B 1 37 ? 4.59 10.375 10.867 1 92.38 37 ILE B CA 1
ATOM 1965 C C . ILE B 1 37 ? 5.922 9.648 11.031 1 92.38 37 ILE B C 1
ATOM 1967 O O . ILE B 1 37 ? 6.984 10.273 10.969 1 92.38 37 ILE B O 1
ATOM 1971 N N . ARG B 1 38 ? 5.836 8.398 11.18 1 90.06 38 ARG B N 1
ATOM 1972 C CA . ARG B 1 38 ? 7.023 7.559 11.305 1 90.06 38 ARG B CA 1
ATOM 1973 C C . ARG B 1 38 ? 7.676 7.328 9.945 1 90.06 38 ARG B C 1
ATOM 1975 O O . ARG B 1 38 ? 7.07 7.598 8.906 1 90.06 38 ARG B O 1
ATOM 1982 N N . LYS B 1 39 ? 8.883 6.805 9.984 1 92.75 39 LYS B N 1
ATOM 1983 C CA . LYS B 1 39 ? 9.688 6.641 8.781 1 92.75 39 LYS B CA 1
ATOM 1984 C C . LYS B 1 39 ? 9.031 5.66 7.809 1 92.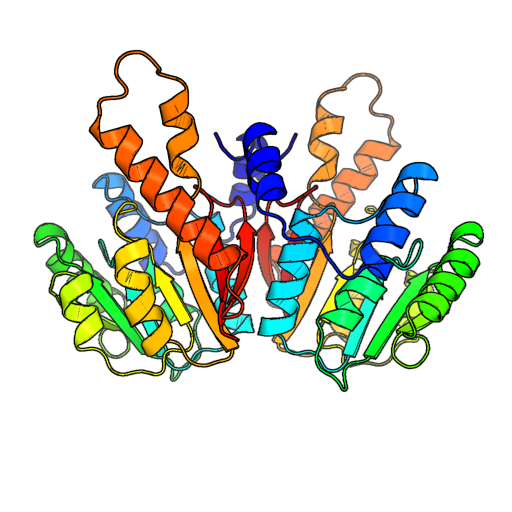75 39 LYS B C 1
ATOM 1986 O O . LYS B 1 39 ? 8.992 5.906 6.602 1 92.75 39 LYS B O 1
ATOM 1991 N N . GLU B 1 40 ? 8.523 4.574 8.336 1 92.62 40 GLU B N 1
ATOM 1992 C CA . GLU B 1 40 ? 7.906 3.562 7.48 1 92.62 40 GLU B CA 1
ATOM 1993 C C . GLU B 1 40 ? 6.676 4.117 6.773 1 92.62 40 GLU B C 1
ATOM 1995 O O . GLU B 1 40 ? 6.406 3.77 5.621 1 92.62 40 GLU B O 1
ATOM 2000 N N . MET B 1 41 ? 5.934 4.918 7.48 1 93.69 41 MET B N 1
ATOM 2001 C CA . MET B 1 41 ? 4.785 5.57 6.855 1 93.69 41 MET B CA 1
ATOM 2002 C C . MET B 1 41 ? 5.238 6.539 5.766 1 93.69 41 MET B C 1
ATOM 2004 O O . MET B 1 41 ? 4.613 6.625 4.707 1 93.69 41 MET B O 1
ATOM 2008 N N . GLY B 1 42 ? 6.266 7.301 6.023 1 95.94 42 GLY B N 1
ATOM 2009 C CA . GLY B 1 42 ? 6.82 8.188 5.008 1 95.94 42 GLY B CA 1
ATOM 2010 C C . GLY B 1 42 ? 7.207 7.457 3.732 1 95.94 42 GLY B C 1
ATOM 2011 O O . GLY B 1 42 ? 6.914 7.93 2.631 1 95.94 42 GLY B O 1
ATOM 2012 N N . ASN B 1 43 ? 7.855 6.34 3.904 1 96.38 43 ASN B N 1
ATOM 2013 C CA . ASN B 1 43 ? 8.266 5.555 2.746 1 96.38 43 ASN B CA 1
ATOM 2014 C C . ASN B 1 43 ? 7.059 5.039 1.966 1 96.38 43 ASN B C 1
ATOM 2016 O O . ASN B 1 43 ? 7.082 4.992 0.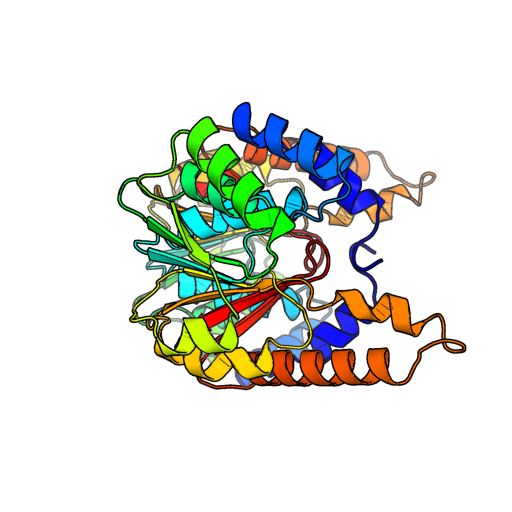735 1 96.38 43 ASN B O 1
ATOM 2020 N N . LEU B 1 44 ? 6.086 4.617 2.688 1 97.44 44 LEU B N 1
ATOM 2021 C CA . LEU B 1 44 ? 4.867 4.172 2.018 1 97.44 44 LEU B CA 1
ATOM 2022 C C . LEU B 1 44 ? 4.219 5.32 1.251 1 97.44 44 LEU B C 1
ATOM 2024 O O . LEU B 1 44 ? 3.775 5.141 0.115 1 97.44 44 LEU B O 1
ATOM 2028 N N . LEU B 1 45 ? 4.152 6.504 1.838 1 98.06 45 LEU B N 1
ATOM 2029 C CA . LEU B 1 45 ? 3.604 7.672 1.159 1 98.06 45 LEU B CA 1
ATOM 2030 C C . LEU B 1 45 ? 4.328 7.926 -0.159 1 98.06 45 LEU B C 1
ATOM 2032 O O . LEU B 1 45 ? 3.691 8.219 -1.175 1 98.06 45 LEU B O 1
ATOM 2036 N N . LYS B 1 46 ? 5.621 7.832 -0.138 1 98.06 46 LYS B N 1
ATOM 2037 C CA . LYS B 1 46 ? 6.402 8.047 -1.351 1 98.06 46 LYS B CA 1
ATOM 2038 C C . LYS B 1 46 ? 5.977 7.09 -2.459 1 98.06 46 LYS B C 1
ATOM 2040 O O . LYS B 1 46 ? 5.789 7.504 -3.605 1 98.06 46 LYS B O 1
ATOM 2045 N N . VAL B 1 47 ? 5.816 5.855 -2.115 1 98.44 47 VAL B N 1
ATOM 2046 C CA . VAL B 1 47 ? 5.418 4.84 -3.08 1 98.44 47 VAL B CA 1
ATOM 2047 C C . VAL B 1 47 ? 4.027 5.156 -3.621 1 98.44 47 VAL B C 1
ATOM 2049 O O . VAL B 1 47 ? 3.803 5.117 -4.832 1 98.44 47 VAL B O 1
ATOM 2052 N N . LEU B 1 48 ? 3.113 5.434 -2.742 1 98.75 48 LEU B N 1
ATOM 2053 C CA . LEU B 1 48 ? 1.734 5.699 -3.139 1 98.75 48 LEU B CA 1
ATOM 2054 C C . LEU B 1 48 ? 1.654 6.93 -4.035 1 98.75 48 LEU B C 1
ATOM 2056 O O . LEU B 1 48 ? 0.854 6.969 -4.973 1 98.75 48 LEU B O 1
ATOM 2060 N N . LEU B 1 49 ? 2.453 7.953 -3.748 1 98.69 49 LEU B N 1
ATOM 2061 C CA . LEU B 1 49 ? 2.494 9.141 -4.59 1 98.69 49 LEU B CA 1
ATOM 2062 C C . LEU B 1 49 ? 2.961 8.797 -6 1 98.69 49 LEU B C 1
ATOM 2064 O O . LEU B 1 49 ? 2.441 9.328 -6.98 1 98.69 49 LEU B O 1
ATOM 2068 N N . GLN B 1 50 ? 3.932 7.895 -6.105 1 98 50 GLN B N 1
ATOM 2069 C CA . GLN B 1 50 ? 4.426 7.477 -7.414 1 98 50 GLN B CA 1
ATOM 2070 C C . GLN B 1 50 ? 3.363 6.691 -8.18 1 98 50 GLN B C 1
ATOM 2072 O O . GLN B 1 50 ? 3.295 6.762 -9.406 1 98 50 GLN B O 1
ATOM 2077 N N . LEU B 1 51 ? 2.566 5.969 -7.469 1 98.12 51 LEU B N 1
ATOM 2078 C CA . LEU B 1 51 ? 1.539 5.156 -8.109 1 98.12 51 LEU B CA 1
ATOM 2079 C C . LEU B 1 51 ? 0.367 6.016 -8.562 1 98.12 51 LEU B C 1
ATOM 2081 O O . LEU B 1 51 ? -0.142 5.848 -9.672 1 98.12 51 LEU B O 1
ATOM 2085 N N . VAL B 1 52 ? -0.069 6.93 -7.688 1 98.12 52 VAL B N 1
ATOM 2086 C CA . VAL B 1 52 ? -1.285 7.703 -7.922 1 98.12 52 VAL B CA 1
ATOM 2087 C C . VAL B 1 52 ? -0.988 8.859 -8.883 1 98.12 52 VAL B C 1
ATOM 2089 O O . VAL B 1 52 ? -1.842 9.242 -9.68 1 98.12 52 VAL B O 1
ATOM 2092 N N . GLN B 1 53 ? 0.225 9.43 -8.758 1 98.12 53 GLN B N 1
ATOM 2093 C CA . GLN B 1 53 ? 0.602 10.602 -9.539 1 98.12 53 GLN B CA 1
ATOM 2094 C C . GLN B 1 53 ? -0.458 11.695 -9.43 1 98.12 53 GLN B C 1
ATOM 2096 O O . GLN B 1 53 ? -1.014 12.125 -10.445 1 98.12 53 GLN B O 1
ATOM 2101 N N . PRO B 1 54 ? -0.646 12.188 -8.227 1 98.69 54 PRO B N 1
ATOM 2102 C CA . PRO B 1 54 ? -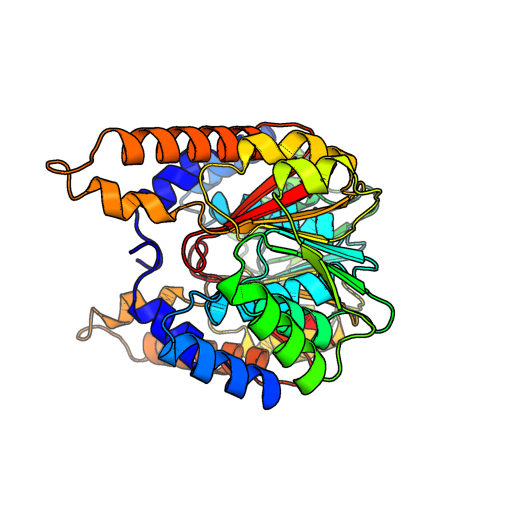1.752 13.125 -8.016 1 98.69 54 PRO B CA 1
ATOM 2103 C C . PRO B 1 54 ? -1.477 14.508 -8.594 1 98.69 54 PRO B C 1
ATOM 2105 O O . PRO B 1 54 ? -0.317 14.914 -8.703 1 98.69 54 PRO B O 1
ATOM 2108 N N . GLU B 1 55 ? -2.586 15.203 -8.93 1 98.69 55 GLU B N 1
ATOM 2109 C CA . GLU B 1 55 ? -2.527 16.625 -9.266 1 98.69 55 GLU B CA 1
ATOM 2110 C C . GLU B 1 55 ? -2.836 17.5 -8.047 1 98.69 55 GLU B C 1
ATOM 2112 O O . GLU B 1 55 ? -2.289 18.594 -7.906 1 98.69 55 GLU B O 1
ATOM 2117 N N . ARG B 1 56 ? -3.707 17 -7.223 1 98.88 56 ARG B N 1
ATOM 2118 C CA . ARG B 1 56 ? -4.113 17.734 -6.023 1 98.88 56 ARG B CA 1
ATOM 2119 C C . ARG B 1 56 ? -4.164 16.812 -4.812 1 98.88 56 ARG B C 1
ATOM 2121 O O . ARG B 1 56 ? -4.832 15.773 -4.844 1 98.88 56 ARG B O 1
ATOM 2128 N N . ILE B 1 57 ? -3.465 17.203 -3.756 1 98.88 57 ILE B N 1
ATOM 2129 C CA . ILE B 1 57 ? -3.432 16.469 -2.5 1 98.88 57 ILE B CA 1
ATOM 2130 C C . ILE B 1 57 ? -4.137 17.281 -1.409 1 98.88 57 ILE B C 1
ATOM 2132 O O . ILE B 1 57 ? -3.955 18.484 -1.312 1 98.88 57 ILE B O 1
ATOM 2136 N N . LEU B 1 58 ? -4.988 16.641 -0.646 1 98.81 58 LEU B N 1
ATOM 2137 C CA . LEU B 1 58 ? -5.57 17.203 0.563 1 98.81 58 LEU B CA 1
ATOM 2138 C C . LEU B 1 58 ? -5.035 16.516 1.809 1 98.81 58 LEU B C 1
ATOM 2140 O O . LEU B 1 58 ? -5.059 15.281 1.894 1 98.81 58 LEU B O 1
ATOM 2144 N N . GLU B 1 59 ? -4.504 17.25 2.67 1 98.31 59 GLU B N 1
ATOM 2145 C CA . GLU B 1 59 ? -4.039 16.75 3.967 1 98.31 59 GLU B CA 1
ATOM 2146 C C . GLU B 1 59 ? -4.855 17.359 5.105 1 98.31 59 GLU B C 1
ATOM 2148 O O . GLU B 1 59 ? -5.039 18.578 5.168 1 98.31 59 GLU B O 1
ATOM 2153 N N . VAL B 1 60 ? -5.41 16.5 5.953 1 97.12 60 VAL B N 1
ATOM 2154 C CA . VAL B 1 60 ? -6.109 16.953 7.156 1 97.12 60 VAL B CA 1
ATOM 2155 C C . VAL B 1 60 ? -5.23 16.719 8.383 1 97.12 60 VAL B C 1
ATOM 2157 O O . VAL B 1 60 ? -5.043 15.57 8.805 1 97.12 60 VAL B O 1
ATOM 2160 N N . GLY B 1 61 ? -4.73 17.75 8.969 1 95.94 61 GLY B N 1
ATOM 2161 C CA . GLY B 1 61 ? -3.717 17.703 10.016 1 95.94 61 GLY B CA 1
ATOM 2162 C C . GLY B 1 61 ? -2.324 18.031 9.508 1 95.94 61 GLY B C 1
ATOM 2163 O O . GLY B 1 61 ? -1.616 17.156 9.016 1 95.94 61 GLY B O 1
ATOM 2164 N N . THR B 1 62 ? -1.932 19.297 9.734 1 96.5 62 THR B N 1
ATOM 2165 C CA . THR B 1 62 ? -0.657 19.781 9.219 1 96.5 62 THR B CA 1
ATOM 2166 C C . THR B 1 62 ? 0.458 19.562 10.242 1 96.5 62 THR B C 1
ATOM 2168 O O . THR B 1 62 ? 1.597 19.281 9.875 1 96.5 62 THR B O 1
ATOM 2171 N N . ALA B 1 63 ? 0.127 19.766 11.523 1 96 63 ALA B N 1
ATOM 2172 C CA . ALA B 1 63 ? 1.126 19.875 12.578 1 96 63 ALA B CA 1
ATOM 2173 C C . ALA B 1 63 ? 2.215 20.875 12.203 1 96 63 ALA B C 1
ATOM 2175 O O . ALA B 1 63 ? 1.929 22.047 11.953 1 96 63 ALA B O 1
ATOM 2176 N N . VAL B 1 64 ? 3.424 20.453 12.07 1 97.69 64 VAL B N 1
ATOM 2177 C CA . VAL B 1 64 ? 4.5 21.391 11.773 1 97.69 64 VAL B CA 1
ATOM 2178 C C . VAL B 1 64 ? 4.855 21.312 10.289 1 97.69 64 VAL B C 1
ATOM 2180 O O . VAL B 1 64 ? 5.879 21.844 9.859 1 97.69 64 VAL B O 1
ATOM 2183 N N . GLY B 1 65 ? 4.109 20.578 9.484 1 98.12 65 GLY B N 1
ATOM 2184 C CA . GLY B 1 65 ? 4.234 20.594 8.039 1 98.12 65 GLY B CA 1
ATOM 2185 C C . GLY B 1 65 ? 5.176 19.516 7.516 1 98.12 65 GLY B C 1
ATOM 2186 O O . GLY B 1 65 ? 5.512 19.5 6.332 1 98.12 65 GLY B O 1
ATOM 2187 N N . TYR B 1 66 ? 5.598 18.609 8.344 1 97.94 66 TYR B N 1
ATOM 2188 C CA . TYR B 1 66 ? 6.594 17.625 7.969 1 97.94 66 TYR B CA 1
ATOM 2189 C C . TYR B 1 66 ? 6.086 16.75 6.828 1 97.94 66 TYR B C 1
ATOM 2191 O O . TYR B 1 66 ? 6.738 16.641 5.785 1 97.94 66 TYR B O 1
ATOM 2199 N N . SER B 1 67 ? 4.891 16.125 6.984 1 97.75 67 SER B N 1
ATOM 2200 C CA . SER B 1 67 ? 4.359 15.234 5.965 1 97.75 67 SER B CA 1
ATOM 2201 C C . SER B 1 67 ? 4.035 15.984 4.68 1 97.75 67 SER B C 1
ATOM 2203 O O . SER B 1 67 ? 4.234 15.461 3.58 1 97.75 67 SER B O 1
ATOM 2205 N N . SER B 1 68 ? 3.551 17.203 4.793 1 98.5 68 SER B N 1
ATOM 2206 C CA . SER B 1 68 ? 3.279 18.016 3.613 1 98.5 68 SER B CA 1
ATOM 2207 C C . SER B 1 68 ? 4.543 18.234 2.785 1 98.5 68 SER B C 1
ATOM 2209 O O . SER B 1 68 ? 4.523 18.078 1.562 1 98.5 68 SER B O 1
ATOM 2211 N N . ILE B 1 69 ? 5.59 18.609 3.461 1 98.69 69 ILE B N 1
ATOM 2212 C CA . ILE B 1 69 ? 6.855 18.875 2.785 1 98.69 69 ILE B CA 1
ATOM 2213 C C . ILE B 1 69 ? 7.398 17.578 2.176 1 98.69 69 ILE B C 1
ATOM 2215 O O . ILE B 1 69 ? 7.84 17.578 1.024 1 98.69 69 ILE B O 1
ATOM 2219 N N . LEU B 1 70 ? 7.352 16.484 2.967 1 98.31 70 LEU B N 1
ATOM 2220 C CA . LEU B 1 70 ? 7.781 15.188 2.461 1 98.31 70 LEU B CA 1
ATOM 2221 C C . LEU B 1 70 ? 7.035 14.828 1.183 1 98.31 70 LEU B C 1
ATOM 2223 O O . LEU B 1 70 ? 7.648 14.43 0.19 1 98.31 70 LEU B O 1
ATOM 2227 N N . MET B 1 71 ? 5.719 14.961 1.201 1 98.62 71 MET B N 1
ATOM 2228 C CA . MET B 1 71 ? 4.914 14.648 0.023 1 98.62 71 MET B CA 1
ATOM 2229 C C . MET B 1 71 ? 5.266 15.578 -1.136 1 98.62 71 MET B C 1
ATOM 2231 O O . MET B 1 71 ? 5.379 15.133 -2.279 1 98.62 71 MET B O 1
ATOM 2235 N N . SER B 1 72 ? 5.449 16.859 -0.859 1 98.69 72 SER B N 1
ATOM 2236 C CA . SER B 1 72 ? 5.73 17.844 -1.898 1 98.69 72 SER B CA 1
ATOM 2237 C C . SER B 1 72 ? 7.027 17.531 -2.629 1 98.69 72 SER B C 1
ATOM 2239 O O . SER B 1 72 ? 7.184 17.859 -3.805 1 98.69 72 SER B O 1
ATOM 2241 N N . GLU B 1 73 ? 7.93 16.891 -2.002 1 98.12 73 GLU B N 1
ATOM 2242 C CA . GLU B 1 73 ? 9.219 16.562 -2.594 1 98.12 73 GLU B CA 1
ATOM 2243 C C . GLU B 1 73 ? 9.141 15.273 -3.402 1 98.12 73 GLU B C 1
ATOM 2245 O O . GLU B 1 73 ? 10.086 14.914 -4.109 1 98.12 73 GLU B O 1
ATOM 2250 N N . ASN B 1 74 ? 8.055 14.555 -3.305 1 97.62 74 ASN B N 1
ATOM 2251 C CA . ASN B 1 74 ? 7.957 13.234 -3.928 1 97.62 74 ASN B CA 1
ATOM 2252 C C . ASN B 1 74 ? 6.734 13.133 -4.836 1 97.62 74 ASN B C 1
ATOM 2254 O O . ASN B 1 74 ? 6.402 12.055 -5.316 1 97.62 74 ASN B O 1
ATOM 2258 N N . MET B 1 75 ? 6.039 14.188 -4.988 1 97.94 75 MET B N 1
ATOM 2259 C CA . MET B 1 75 ? 4.859 14.25 -5.844 1 97.94 75 MET B CA 1
ATOM 2260 C C . MET B 1 75 ? 5.223 14.781 -7.227 1 97.94 75 MET B C 1
ATOM 2262 O O . MET B 1 75 ? 6.336 15.258 -7.445 1 97.94 75 MET B O 1
ATOM 2266 N N . PRO B 1 76 ? 4.32 14.688 -8.219 1 97.5 76 PRO B N 1
ATOM 2267 C CA . PRO B 1 76 ? 4.59 15.25 -9.547 1 97.5 76 PRO B CA 1
ATOM 2268 C C . PRO B 1 76 ? 4.809 16.766 -9.508 1 97.5 76 PRO B C 1
ATOM 2270 O O . PRO B 1 76 ? 4.289 17.438 -8.617 1 97.5 76 PRO B O 1
ATOM 2273 N N . GLU B 1 77 ? 5.465 17.312 -10.453 1 95.75 77 GLU B N 1
ATOM 2274 C CA . GLU B 1 77 ? 5.898 18.703 -10.5 1 95.75 77 GLU B CA 1
ATOM 2275 C C . GLU B 1 77 ? 4.703 19.656 -10.453 1 95.75 77 GLU B C 1
ATOM 2277 O O . GLU B 1 77 ? 4.762 20.688 -9.797 1 95.75 77 GLU B O 1
ATOM 2282 N N . LYS B 1 78 ? 3.631 19.359 -11 1 97.19 78 LYS B N 1
ATOM 2283 C CA . LYS B 1 78 ? 2.498 20.281 -11.086 1 97.19 78 LYS B CA 1
ATOM 2284 C C . LYS B 1 78 ? 1.492 20.016 -9.969 1 97.19 78 LYS B C 1
ATOM 2286 O O . LYS B 1 78 ? 0.474 20.703 -9.875 1 97.19 78 LYS B O 1
ATOM 2291 N N . CYS B 1 79 ? 1.807 19.109 -9.133 1 98.62 79 CYS B N 1
ATOM 2292 C CA . CYS B 1 79 ? 0.914 18.766 -8.031 1 98.62 79 CYS B CA 1
ATOM 2293 C C . CYS B 1 79 ? 0.926 19.844 -6.961 1 98.62 79 CYS B C 1
ATOM 2295 O O . CYS B 1 79 ? 1.958 20.469 -6.719 1 98.62 79 CYS B O 1
ATOM 2297 N N . THR B 1 80 ? -0.236 20.078 -6.301 1 98.81 80 THR B N 1
ATOM 2298 C CA . THR B 1 80 ? -0.333 21.016 -5.184 1 98.81 80 THR B CA 1
ATOM 2299 C C . THR B 1 80 ? -0.949 20.344 -3.963 1 98.81 80 THR B C 1
ATOM 2301 O O . THR B 1 80 ? -1.65 19.344 -4.09 1 98.81 80 THR B O 1
ATOM 2304 N N . ILE B 1 81 ? -0.645 20.891 -2.828 1 98.88 81 ILE B N 1
ATOM 2305 C CA . ILE B 1 81 ? -1.13 20.359 -1.562 1 98.88 81 ILE B CA 1
ATOM 2306 C C . ILE B 1 81 ? -1.939 21.422 -0.825 1 98.88 81 ILE B C 1
ATOM 2308 O O . ILE B 1 81 ? -1.493 22.562 -0.684 1 98.88 81 ILE B O 1
ATOM 2312 N N . THR B 1 82 ? -3.109 21.109 -0.443 1 98.88 82 THR B N 1
ATOM 2313 C CA . THR B 1 82 ? -3.875 21.828 0.562 1 98.88 82 THR B CA 1
ATOM 2314 C C . THR B 1 82 ? -3.85 21.094 1.898 1 98.88 82 THR B C 1
ATOM 2316 O O . THR B 1 82 ? -4.133 19.891 1.959 1 98.88 82 THR B O 1
ATOM 2319 N N . THR B 1 83 ? -3.443 21.766 2.924 1 98.44 83 THR B N 1
ATOM 2320 C CA . THR B 1 83 ? -3.41 21.156 4.246 1 98.44 83 THR B CA 1
ATOM 2321 C C . THR B 1 83 ? -4.188 22 5.254 1 98.44 83 THR B C 1
ATOM 2323 O O . THR B 1 83 ? -4.223 23.219 5.145 1 98.44 83 THR B O 1
ATOM 2326 N N . ILE B 1 84 ? -4.82 21.344 6.262 1 98 84 ILE B N 1
ATOM 2327 C CA . ILE B 1 84 ? -5.695 22 7.219 1 98 84 ILE B CA 1
ATOM 2328 C C . ILE B 1 84 ? -5.145 21.828 8.633 1 98 84 ILE B C 1
ATOM 2330 O O . ILE B 1 84 ? -4.77 20.719 9.023 1 98 84 ILE B O 1
ATOM 2334 N N . GLU B 1 85 ? -5.07 22.828 9.398 1 96.69 85 GLU B N 1
ATOM 2335 C CA . GLU B 1 85 ? -4.617 22.812 10.781 1 96.69 85 GLU B CA 1
ATOM 2336 C C . GLU B 1 85 ? -5.363 23.844 11.617 1 96.69 85 GLU B C 1
ATOM 2338 O O . GLU B 1 85 ? -5.641 24.953 11.141 1 96.69 85 GLU B O 1
ATOM 2343 N N . ASN B 1 86 ? -5.695 23.453 12.82 1 94.88 86 ASN B N 1
ATOM 2344 C CA . ASN B 1 86 ? -6.461 24.391 13.648 1 94.88 86 ASN B CA 1
ATOM 2345 C C . ASN B 1 86 ? -5.703 24.75 14.922 1 94.88 86 ASN B C 1
ATOM 2347 O O . ASN B 1 86 ? -6.148 25.609 15.688 1 94.88 86 ASN B O 1
ATOM 2351 N N . TYR B 1 87 ? -4.586 24.094 15.18 1 94.19 87 TYR B N 1
ATOM 2352 C CA . TYR B 1 87 ? -3.83 24.375 16.391 1 94.19 87 TYR B CA 1
ATOM 2353 C C . TYR B 1 87 ? -2.898 25.562 16.203 1 94.19 87 TYR B C 1
ATOM 2355 O O . TYR B 1 87 ? -1.877 25.453 15.516 1 94.19 87 TYR B O 1
ATOM 2363 N N . ASP B 1 88 ? -3.082 26.594 16.906 1 95 88 ASP B N 1
ATOM 2364 C CA . ASP B 1 88 ? -2.477 27.906 16.688 1 95 88 ASP B CA 1
ATOM 2365 C C . ASP B 1 88 ? -0.962 27.859 16.875 1 95 88 ASP B C 1
ATOM 2367 O O . ASP B 1 88 ? -0.221 28.578 16.219 1 95 88 ASP B O 1
ATOM 2371 N N . LYS B 1 89 ? -0.521 27.016 17.734 1 94.81 89 LYS B N 1
ATOM 2372 C CA . LYS B 1 89 ? 0.904 26.969 18.062 1 94.81 89 LYS B CA 1
ATOM 2373 C C . LYS B 1 89 ? 1.696 26.312 16.938 1 94.81 89 LYS B C 1
ATOM 2375 O O . LYS B 1 89 ? 2.885 26.578 16.766 1 94.81 89 LYS B O 1
ATOM 2380 N N . ARG B 1 90 ? 1.036 25.453 16.172 1 96.06 90 ARG B N 1
ATOM 2381 C CA . ARG B 1 90 ? 1.71 24.688 15.125 1 96.06 90 ARG B CA 1
ATOM 2382 C C . ARG B 1 90 ? 1.737 25.453 13.805 1 96.06 90 ARG B C 1
ATOM 2384 O O . ARG B 1 90 ? 2.67 25.297 13.016 1 96.06 90 ARG B O 1
ATOM 2391 N N . ILE B 1 91 ? 0.819 26.281 13.578 1 97.81 91 ILE B N 1
ATOM 2392 C CA . ILE B 1 91 ? 0.566 26.906 12.289 1 97.81 91 ILE B CA 1
ATOM 2393 C C . ILE B 1 91 ? 1.749 27.797 11.906 1 97.81 91 ILE B C 1
ATOM 2395 O O . ILE B 1 91 ? 2.301 27.672 10.812 1 97.81 91 ILE B O 1
ATOM 2399 N N . PRO B 1 92 ? 2.238 28.719 12.805 1 98.19 92 PRO B N 1
ATOM 2400 C CA . PRO B 1 92 ? 3.396 29.531 12.422 1 98.19 92 PRO B CA 1
ATOM 2401 C C . PRO B 1 92 ? 4.641 28.688 12.156 1 98.19 92 PRO B C 1
ATOM 2403 O O . PRO B 1 92 ? 5.445 29.031 11.281 1 98.19 92 PRO B O 1
ATOM 2406 N N . VAL B 1 93 ? 4.805 27.641 12.906 1 98.38 93 VAL B N 1
ATOM 2407 C CA . VAL B 1 93 ? 5.941 26.75 12.711 1 98.38 93 VAL B CA 1
ATOM 2408 C C . VAL B 1 93 ? 5.848 26.078 11.344 1 98.38 93 VAL B C 1
ATOM 2410 O O . VAL B 1 93 ? 6.836 26 10.609 1 98.38 93 VAL B O 1
ATOM 2413 N N . ALA B 1 94 ? 4.688 25.625 10.969 1 98.56 94 ALA B N 1
ATOM 2414 C CA . ALA B 1 94 ? 4.461 24.984 9.68 1 98.56 94 ALA B CA 1
ATOM 2415 C C . ALA B 1 94 ? 4.766 25.953 8.531 1 98.56 94 ALA B C 1
ATOM 2417 O O . ALA B 1 94 ? 5.473 25.594 7.586 1 98.56 94 ALA B O 1
ATOM 2418 N N . ARG B 1 95 ? 4.277 27.156 8.625 1 98.62 95 ARG B N 1
ATOM 2419 C CA . ARG B 1 95 ? 4.504 28.156 7.582 1 98.62 95 ARG B CA 1
ATOM 2420 C C . ARG B 1 95 ? 5.992 28.453 7.422 1 98.62 95 ARG B C 1
ATOM 2422 O O . ARG B 1 95 ? 6.488 28.578 6.305 1 98.62 95 ARG B O 1
ATOM 2429 N N . ASN B 1 96 ? 6.621 28.594 8.516 1 98.69 96 ASN B N 1
ATOM 2430 C CA . ASN B 1 96 ? 8.062 28.812 8.469 1 98.69 96 ASN B CA 1
ATOM 2431 C C . ASN B 1 96 ? 8.781 27.641 7.816 1 98.69 96 ASN B C 1
ATOM 2433 O O . ASN B 1 96 ? 9.719 27.828 7.039 1 98.69 96 ASN B O 1
ATOM 2437 N N . ASN B 1 97 ? 8.367 26.438 8.117 1 98.81 97 ASN B N 1
ATOM 2438 C CA . ASN B 1 97 ? 8.984 25.25 7.531 1 98.81 97 ASN B CA 1
ATOM 2439 C C . ASN B 1 97 ? 8.734 25.172 6.027 1 98.81 97 ASN B C 1
ATOM 2441 O O . ASN B 1 97 ? 9.617 24.766 5.27 1 98.81 97 ASN B O 1
ATOM 2445 N N . PHE B 1 98 ? 7.512 25.562 5.598 1 98.81 98 PHE B N 1
ATOM 2446 C CA . PHE B 1 98 ? 7.238 25.625 4.168 1 98.81 98 PHE B CA 1
ATOM 2447 C C . PHE B 1 98 ? 8.203 26.578 3.479 1 98.81 98 PHE B C 1
ATOM 2449 O O . PHE B 1 98 ? 8.719 26.281 2.398 1 98.81 98 PHE B O 1
ATOM 2456 N N . LYS B 1 99 ? 8.391 27.688 4.137 1 98.62 99 LYS B N 1
ATOM 2457 C CA . LYS B 1 99 ? 9.305 28.703 3.6 1 98.62 99 LYS B CA 1
ATOM 2458 C C . LYS B 1 99 ? 10.734 28.172 3.533 1 98.62 99 LYS B C 1
ATOM 2460 O O . LYS B 1 99 ? 11.391 28.266 2.494 1 98.62 99 LYS B O 1
ATOM 2465 N N . ARG B 1 100 ? 11.219 27.609 4.594 1 98.44 100 ARG B N 1
ATOM 2466 C CA . ARG B 1 100 ? 12.562 27.047 4.66 1 98.44 100 ARG B CA 1
ATOM 2467 C C . ARG B 1 100 ? 12.766 25.969 3.596 1 98.44 100 ARG B C 1
ATOM 2469 O O . ARG B 1 100 ? 13.859 25.812 3.062 1 98.44 100 ARG B O 1
ATOM 2476 N N . ALA B 1 101 ? 11.695 25.25 3.305 1 98.44 101 ALA B N 1
ATOM 2477 C CA . ALA B 1 101 ? 11.766 24.172 2.332 1 98.44 101 ALA B CA 1
ATOM 2478 C C . ALA B 1 101 ? 11.578 24.688 0.911 1 98.44 101 ALA B C 1
ATOM 2480 O O . ALA B 1 101 ? 11.742 23.938 -0.058 1 98.44 101 ALA B O 1
ATOM 2481 N N . GLY B 1 102 ? 11.211 25.922 0.764 1 98.31 102 GLY B N 1
ATOM 2482 C CA . GLY B 1 102 ? 10.945 26.5 -0.542 1 98.31 102 GLY B CA 1
ATOM 2483 C C . GLY B 1 102 ? 9.688 25.953 -1.189 1 98.31 102 GLY B C 1
ATOM 2484 O O . GLY B 1 102 ? 9.648 25.734 -2.404 1 98.31 102 GLY B O 1
ATOM 2485 N N . LYS B 1 103 ? 8.633 25.656 -0.369 1 98.5 103 LYS B N 1
ATOM 2486 C CA . LYS B 1 103 ? 7.457 24.969 -0.891 1 98.5 103 LYS B CA 1
ATOM 2487 C C . LYS B 1 103 ? 6.199 25.812 -0.713 1 98.5 103 LYS B C 1
ATOM 2489 O O . LYS B 1 103 ? 5.082 25.297 -0.808 1 98.5 103 LYS B O 1
ATOM 2494 N N . GLU B 1 104 ? 6.324 27.094 -0.482 1 98 104 GLU B N 1
ATOM 2495 C CA . GLU B 1 104 ? 5.195 27.984 -0.227 1 98 104 GLU B CA 1
ATOM 2496 C C . GLU B 1 104 ? 4.285 28.078 -1.446 1 98 104 GLU B C 1
ATOM 2498 O O . GLU B 1 104 ? 3.092 28.359 -1.315 1 98 104 GLU B O 1
ATOM 2503 N N . ASN B 1 105 ? 4.809 27.828 -2.611 1 97.81 105 ASN B N 1
ATOM 2504 C CA . ASN B 1 105 ? 4.035 27.969 -3.84 1 97.81 105 ASN B CA 1
ATOM 2505 C C . ASN B 1 105 ? 3.207 26.719 -4.133 1 97.81 105 ASN B C 1
ATOM 2507 O O . ASN B 1 105 ? 2.291 26.75 -4.957 1 97.81 105 ASN B O 1
ATOM 2511 N N . VAL B 1 106 ? 3.518 25.625 -3.488 1 98.56 106 VAL B N 1
ATOM 2512 C CA . VAL B 1 106 ? 2.832 24.391 -3.848 1 98.56 106 VAL B CA 1
ATOM 2513 C C . VAL B 1 106 ? 2.037 23.859 -2.65 1 98.56 106 VAL B C 1
ATOM 2515 O O . VAL B 1 106 ? 1.173 23 -2.799 1 98.56 106 VAL B O 1
ATOM 2518 N N . ILE B 1 107 ? 2.344 24.344 -1.434 1 98.81 107 ILE B N 1
ATOM 2519 C CA . ILE B 1 107 ? 1.611 23.953 -0.238 1 98.81 107 ILE B CA 1
ATOM 2520 C C . ILE B 1 107 ? 0.79 25.125 0.282 1 98.81 107 ILE B C 1
ATOM 2522 O O . ILE B 1 107 ? 1.339 26.188 0.592 1 98.81 107 ILE B O 1
ATOM 2526 N N . THR B 1 108 ? -0.464 24.953 0.402 1 98.75 108 THR B N 1
ATOM 2527 C CA . THR B 1 108 ? -1.369 25.938 0.974 1 98.75 108 THR B CA 1
ATOM 2528 C C . THR B 1 108 ? -1.944 25.453 2.299 1 98.75 108 THR B C 1
ATOM 2530 O O . THR B 1 108 ? -2.561 24.391 2.355 1 98.75 108 THR B O 1
ATOM 2533 N N . LEU B 1 109 ? -1.732 26.172 3.328 1 98.75 109 LEU B N 1
ATOM 2534 C CA . LEU B 1 109 ? -2.279 25.844 4.641 1 98.75 109 LEU B CA 1
ATOM 2535 C C . LEU B 1 109 ? -3.545 26.656 4.918 1 98.75 109 LEU B C 1
ATOM 2537 O O . LEU B 1 109 ? -3.529 27.891 4.852 1 98.75 109 LEU B O 1
ATOM 2541 N N . ILE B 1 110 ? -4.59 26.016 5.145 1 98.56 110 ILE B N 1
ATOM 2542 C CA . ILE B 1 110 ? -5.844 26.641 5.562 1 98.56 110 ILE B CA 1
ATOM 2543 C C . ILE B 1 110 ? -6.023 26.469 7.07 1 98.56 110 ILE B C 1
ATOM 2545 O O . ILE B 1 110 ? -6.055 25.344 7.574 1 98.56 110 ILE B O 1
ATOM 2549 N N . GLU B 1 111 ? -6.145 27.594 7.734 1 97.94 111 GLU B N 1
ATOM 2550 C CA . GLU B 1 111 ? -6.359 27.578 9.18 1 97.94 111 GLU B CA 1
ATOM 2551 C C . GLU B 1 111 ? -7.84 27.391 9.508 1 97.94 111 GLU B C 1
ATOM 2553 O O . GLU B 1 111 ? -8.695 28.078 8.953 1 97.94 111 GLU B O 1
ATOM 2558 N N . GLY B 1 112 ? -8.109 26.406 10.461 1 96.25 112 GLY B N 1
ATOM 2559 C CA . GLY B 1 112 ? -9.484 26.234 10.914 1 96.25 112 GLY B CA 1
ATOM 2560 C C . GLY B 1 112 ? -9.82 24.812 11.297 1 96.25 112 GLY B C 1
ATOM 2561 O O . GLY B 1 112 ? -8.977 23.922 11.188 1 96.25 112 GLY B O 1
ATOM 2562 N N . ASP B 1 113 ? -10.992 24.688 11.766 1 94.94 113 ASP B N 1
ATOM 2563 C CA . ASP B 1 113 ? -11.516 23.359 12.094 1 94.94 113 ASP B CA 1
ATOM 2564 C C . ASP B 1 113 ? -11.758 22.547 10.836 1 94.94 113 ASP B C 1
ATOM 2566 O O . ASP B 1 113 ? -12.391 23.016 9.891 1 94.94 113 ASP B O 1
ATOM 2570 N N . ALA B 1 114 ? -11.227 21.359 10.828 1 95.31 114 ALA B N 1
ATOM 2571 C CA . ALA B 1 114 ? -11.281 20.531 9.633 1 95.31 114 ALA B CA 1
ATOM 2572 C C . ALA B 1 114 ? -12.719 20.297 9.18 1 95.31 114 ALA B C 1
ATOM 2574 O O . ALA B 1 114 ? -13.016 20.312 7.984 1 95.31 114 ALA B O 1
ATOM 2575 N N . LEU B 1 115 ? -13.617 20.031 10.117 1 94.56 115 LEU B N 1
ATOM 2576 C CA . LEU B 1 115 ? -15.016 19.766 9.773 1 94.56 115 LEU B CA 1
ATOM 2577 C C . LEU B 1 115 ? -15.617 20.953 9.023 1 94.56 115 LEU B C 1
ATOM 2579 O O . LEU B 1 115 ? -16.359 20.781 8.055 1 94.56 115 LEU B O 1
ATOM 2583 N N . GLU B 1 116 ? -15.305 22.141 9.484 1 96.88 116 GLU B N 1
ATOM 2584 C CA . GLU B 1 116 ? -15.82 23.359 8.859 1 96.88 116 GLU B CA 1
ATOM 2585 C C . GLU B 1 116 ? -15.117 23.641 7.539 1 96.88 116 GLU B C 1
ATOM 2587 O O . GLU B 1 116 ? -15.766 23.984 6.547 1 96.88 116 GLU B O 1
ATOM 2592 N N . VAL B 1 117 ? -13.828 23.5 7.484 1 97.5 117 VAL B N 1
ATOM 2593 C CA . VAL B 1 117 ? -13.039 23.812 6.297 1 97.5 117 VAL B CA 1
ATOM 2594 C C . VAL B 1 117 ? -13.414 22.844 5.168 1 97.5 117 VAL B C 1
ATOM 2596 O O . VAL B 1 117 ? -13.57 23.266 4.02 1 97.5 117 VAL B O 1
ATOM 2599 N N . LEU B 1 118 ? -13.578 21.547 5.469 1 97.5 118 LEU B N 1
ATOM 2600 C CA . LEU B 1 118 ? -13.891 20.531 4.469 1 97.5 118 LEU B CA 1
ATOM 2601 C C . LEU B 1 118 ? -15.18 20.875 3.73 1 97.5 118 LEU B C 1
ATOM 2603 O O . LEU B 1 118 ? -15.297 20.625 2.525 1 97.5 118 LEU B O 1
ATOM 2607 N N . LYS B 1 119 ? -16.109 21.484 4.434 1 97.56 119 LYS B N 1
ATOM 2608 C CA . LYS B 1 119 ? -17.391 21.828 3.846 1 97.56 119 LYS B CA 1
ATOM 2609 C C . LYS B 1 119 ? -17.234 22.891 2.758 1 97.56 119 LYS B C 1
ATOM 2611 O O . LYS B 1 119 ? -18.062 23 1.854 1 97.56 119 LYS B O 1
ATOM 2616 N N . THR B 1 120 ? -16.188 23.609 2.857 1 98.06 120 THR B N 1
ATOM 2617 C CA . THR B 1 120 ? -16 24.75 1.953 1 98.06 120 THR B CA 1
ATOM 2618 C C . THR B 1 120 ? -15.109 24.359 0.779 1 98.06 120 THR B C 1
ATOM 2620 O O . THR B 1 120 ? -14.992 25.109 -0.19 1 98.06 120 THR B O 1
ATOM 2623 N N . LEU B 1 121 ? -14.43 23.234 0.845 1 98.19 121 LEU B N 1
ATOM 2624 C CA . LEU B 1 121 ? -13.469 22.844 -0.183 1 98.19 121 LEU B CA 1
ATOM 2625 C C . LEU B 1 121 ? -14.188 22.312 -1.425 1 98.19 121 LEU B C 1
ATOM 2627 O O . LEU B 1 121 ? -15.219 21.656 -1.317 1 98.19 121 LEU B O 1
ATOM 2631 N N . GLU B 1 122 ? -13.609 22.672 -2.535 1 96.94 122 GLU B N 1
ATOM 2632 C CA . GLU B 1 122 ? -14.055 22.109 -3.807 1 96.94 122 GLU B CA 1
ATOM 2633 C C . GLU B 1 122 ? -13.047 21.094 -4.344 1 96.94 122 GLU B C 1
ATOM 2635 O O . GLU B 1 122 ? -11.836 21.328 -4.309 1 96.94 122 GLU B O 1
ATOM 2640 N N . GLY B 1 123 ? -13.578 20.031 -4.766 1 94.25 123 GLY B N 1
ATOM 2641 C CA . GLY B 1 123 ? -12.742 19.016 -5.395 1 94.25 123 GLY B CA 1
ATOM 2642 C C . GLY B 1 123 ? -12.586 19.219 -6.891 1 94.25 123 GLY B C 1
ATOM 2643 O O . GLY B 1 123 ? -12.844 20.312 -7.406 1 94.25 123 GLY B O 1
ATOM 2644 N N . PRO B 1 124 ? -12.086 18.234 -7.539 1 98.06 124 PRO B N 1
ATOM 2645 C CA . PRO B 1 124 ? -11.758 16.938 -6.949 1 98.06 124 PRO B CA 1
ATOM 2646 C C . PRO B 1 124 ? -10.312 16.859 -6.457 1 98.06 124 PRO B C 1
ATOM 2648 O O . PRO B 1 124 ? -9.438 17.531 -7 1 98.06 124 PRO B O 1
ATOM 2651 N N . TYR B 1 125 ? -10 16.141 -5.445 1 98.81 125 TYR B N 1
ATOM 2652 C CA . TYR B 1 125 ? -8.68 15.711 -5.016 1 98.81 125 TYR B CA 1
ATOM 2653 C C . TYR B 1 125 ? -8.406 14.281 -5.453 1 98.81 125 TYR B C 1
ATOM 2655 O O . TYR B 1 125 ? -9.328 13.461 -5.543 1 98.81 125 TYR B O 1
ATOM 2663 N N . ASP B 1 126 ? -7.125 14 -5.723 1 98.75 126 ASP B N 1
ATOM 2664 C CA . ASP B 1 126 ? -6.703 12.672 -6.152 1 98.75 126 ASP B CA 1
ATOM 2665 C C . ASP B 1 126 ? -6.227 11.836 -4.969 1 98.75 126 ASP B C 1
ATOM 2667 O O . ASP B 1 126 ? -6.203 10.609 -5.035 1 98.75 126 ASP B O 1
ATOM 2671 N N . PHE B 1 127 ? -5.777 12.547 -4.004 1 98.88 127 PHE B N 1
ATOM 2672 C CA . PHE B 1 127 ? -5.043 11.977 -2.879 1 98.88 127 PHE B CA 1
ATOM 2673 C C . PHE B 1 127 ? -5.383 12.703 -1.585 1 98.88 127 PHE B C 1
ATOM 2675 O O . PHE B 1 127 ? -5.195 13.914 -1.481 1 98.88 127 PHE B O 1
ATOM 2682 N N . ILE B 1 128 ? -5.953 12.008 -0.648 1 98.75 128 ILE B N 1
ATOM 2683 C CA . ILE B 1 128 ? -6.293 12.617 0.635 1 98.75 128 ILE B CA 1
ATOM 2684 C C . ILE B 1 128 ? -5.602 11.852 1.764 1 98.75 128 ILE B C 1
ATOM 2686 O O . ILE B 1 128 ? -5.699 10.625 1.847 1 98.75 128 ILE B O 1
ATOM 2690 N N . PHE B 1 129 ? -4.855 12.547 2.566 1 98.25 129 PHE B N 1
ATOM 2691 C CA . PHE B 1 129 ? -4.156 11.984 3.717 1 98.25 129 PHE B CA 1
ATOM 2692 C C . PHE B 1 129 ? -4.707 12.562 5.016 1 98.25 129 PHE B C 1
ATOM 2694 O O . PHE B 1 129 ? -4.523 13.75 5.305 1 98.25 129 PHE B O 1
ATOM 2701 N N . MET B 1 130 ? -5.363 11.695 5.754 1 95.69 130 MET B N 1
ATOM 2702 C CA . MET B 1 130 ? -5.941 12.117 7.027 1 95.69 130 MET B CA 1
ATOM 2703 C C . MET B 1 130 ? -5.062 11.672 8.195 1 95.69 130 MET B C 1
ATOM 2705 O O . MET B 1 130 ? -4.93 10.477 8.453 1 95.69 130 MET B O 1
ATOM 2709 N N . ASP B 1 131 ? -4.449 12.531 8.859 1 86 131 ASP B N 1
ATOM 2710 C CA . ASP B 1 131 ? -3.578 12.32 10.008 1 86 131 ASP B CA 1
ATOM 2711 C C . ASP B 1 131 ? -4.055 13.125 11.211 1 86 131 ASP B C 1
ATOM 2713 O O . ASP B 1 131 ? -3.25 13.766 11.891 1 86 131 ASP B O 1
ATOM 2717 N N . ALA B 1 132 ? -5.355 13.305 11.453 1 69.25 132 ALA B N 1
ATOM 2718 C CA . ALA B 1 132 ? -5.938 14.203 12.445 1 69.25 132 ALA B CA 1
ATOM 2719 C C . ALA B 1 132 ? -6.434 13.43 13.664 1 69.25 132 ALA B C 1
ATOM 2721 O O . ALA B 1 132 ? -6.148 12.242 13.812 1 69.25 132 ALA B O 1
ATOM 2722 N N . ALA B 1 133 ? -7.07 14.211 14.414 1 61.94 133 ALA B N 1
ATOM 2723 C CA . ALA B 1 133 ? -7.66 13.711 15.648 1 61.94 133 ALA B CA 1
ATOM 2724 C C . ALA B 1 133 ? -8.594 12.539 15.375 1 61.94 133 ALA B C 1
ATOM 2726 O O . ALA B 1 133 ? -9.562 12.664 14.625 1 61.94 133 ALA B O 1
ATOM 2727 N N . LYS B 1 134 ? -8.234 11.383 15.828 1 60.88 134 LYS B N 1
ATOM 2728 C CA . LYS B 1 134 ? -8.727 10.023 15.609 1 60.88 134 LYS B CA 1
ATOM 2729 C C . LYS B 1 134 ? -10.242 9.945 15.781 1 60.88 134 LYS B C 1
ATOM 2731 O O . LYS B 1 134 ? -10.93 9.328 14.977 1 60.88 134 LYS B O 1
ATOM 2736 N N . GLY B 1 135 ? -10.758 10.711 16.578 1 66.38 135 GLY B N 1
ATOM 2737 C CA . GLY B 1 135 ? -12.148 10.523 16.938 1 66.38 135 GLY B CA 1
ATOM 2738 C C . GLY B 1 135 ? -13.109 11.227 16 1 66.38 135 GLY B C 1
ATOM 2739 O O . GLY B 1 135 ? -14.32 10.992 16.047 1 66.38 135 GLY B O 1
ATOM 2740 N N . GLN B 1 136 ? -12.555 11.852 14.922 1 81.25 136 GLN B N 1
ATOM 2741 C CA . GLN B 1 136 ? -13.461 12.656 14.117 1 81.25 136 GLN B CA 1
ATOM 2742 C C . GLN B 1 136 ? -13.523 12.148 12.68 1 81.25 136 GLN B C 1
ATOM 2744 O O . GLN B 1 136 ? -14.234 12.719 11.844 1 81.25 136 GLN B O 1
ATOM 2749 N N . TYR B 1 137 ? -12.945 11.117 12.336 1 89.62 137 TYR B N 1
ATOM 2750 C CA . TYR B 1 137 ? -12.836 10.656 10.961 1 89.62 137 TYR B CA 1
ATOM 2751 C C . TYR B 1 137 ? -14.219 10.398 10.359 1 89.62 137 TYR B C 1
ATOM 2753 O O . TYR B 1 137 ? -14.477 10.773 9.211 1 89.62 137 TYR B O 1
ATOM 2761 N N . ILE B 1 138 ? -15.062 9.836 11.164 1 91.44 138 ILE B N 1
ATOM 2762 C CA . ILE B 1 138 ? -16.375 9.445 10.664 1 91.44 138 ILE B CA 1
ATOM 2763 C C . ILE B 1 138 ? -17.156 10.695 10.234 1 91.44 138 ILE B C 1
ATOM 2765 O O . ILE B 1 138 ? -17.922 10.656 9.266 1 91.44 138 ILE B O 1
ATOM 2769 N N . ASN B 1 139 ? -16.922 11.805 10.93 1 93.25 139 ASN B N 1
ATOM 2770 C CA . ASN B 1 139 ? -17.625 13.047 10.625 1 93.25 139 ASN B CA 1
ATOM 2771 C C . ASN B 1 139 ? -17.062 13.711 9.375 1 93.25 139 ASN B C 1
ATOM 2773 O O . ASN B 1 139 ? -17.734 14.539 8.75 1 93.25 139 ASN B O 1
ATOM 2777 N N . TYR B 1 140 ? -15.852 13.344 8.984 1 95.06 140 TYR B N 1
ATOM 2778 C CA . TYR B 1 140 ? -15.203 13.922 7.816 1 95.06 140 TYR B CA 1
ATOM 2779 C C . TYR B 1 140 ? -15.602 13.172 6.547 1 95.06 140 TYR B C 1
ATOM 2781 O O . TYR B 1 140 ? -15.461 13.703 5.441 1 95.06 140 TYR B O 1
ATOM 2789 N N . LEU B 1 141 ? -16.078 11.938 6.691 1 95.81 141 LEU B N 1
ATOM 2790 C CA . LEU B 1 141 ? -16.172 10.984 5.594 1 95.81 141 LEU B CA 1
ATOM 2791 C C . LEU B 1 141 ? -17.109 11.5 4.508 1 95.81 141 LEU B C 1
ATOM 2793 O O . LEU B 1 141 ? -16.797 11.414 3.32 1 95.81 141 LEU B O 1
ATOM 2797 N N . PRO B 1 142 ? -18.328 12.125 4.855 1 96.69 142 PRO B N 1
ATOM 2798 C CA . PRO B 1 142 ? -19.203 12.625 3.795 1 96.69 142 PRO B CA 1
ATOM 2799 C C . PRO B 1 142 ? -18.531 13.695 2.932 1 96.69 142 PRO B C 1
ATOM 2801 O O . PRO B 1 142 ? -18.641 13.656 1.703 1 96.69 142 PRO B O 1
ATOM 2804 N N . ASP B 1 143 ? -17.812 14.633 3.496 1 97.81 143 ASP B N 1
ATOM 2805 C CA . ASP B 1 143 ? -17.141 15.688 2.752 1 97.81 143 ASP B CA 1
ATOM 2806 C C . ASP B 1 143 ? -15.938 15.133 1.989 1 97.81 143 ASP B C 1
ATOM 2808 O O . ASP B 1 143 ? -15.641 15.578 0.876 1 97.81 143 ASP B O 1
ATOM 2812 N N . ILE B 1 144 ? -15.258 14.164 2.592 1 97.44 144 ILE B N 1
ATOM 2813 C CA . ILE B 1 144 ? -14.133 13.508 1.941 1 97.44 144 ILE B CA 1
ATOM 2814 C C . ILE B 1 144 ? -14.602 12.805 0.67 1 97.44 144 ILE B C 1
ATOM 2816 O O . ILE B 1 144 ? -13.984 12.945 -0.388 1 97.44 144 ILE B O 1
ATOM 2820 N N . LYS B 1 145 ? -15.711 12.094 0.801 1 97.56 145 LYS B N 1
ATOM 2821 C CA . LYS B 1 145 ? -16.297 11.422 -0.356 1 97.56 145 LYS B CA 1
ATOM 2822 C C . LYS B 1 145 ? -16.656 12.422 -1.452 1 97.56 145 LYS B C 1
ATOM 2824 O O . LYS B 1 145 ? -16.453 12.148 -2.639 1 97.56 145 LYS B O 1
ATOM 2829 N N . ARG B 1 146 ? -17.125 13.531 -1.019 1 98.12 146 ARG B N 1
ATOM 2830 C CA . ARG B 1 146 ? -17.562 14.562 -1.954 1 98.12 146 ARG B CA 1
ATOM 2831 C C . ARG B 1 146 ? -16.391 15.117 -2.746 1 98.12 146 ARG B C 1
ATOM 2833 O O . ARG B 1 146 ? -16.5 15.352 -3.951 1 98.12 146 ARG B O 1
ATOM 2840 N N . VAL B 1 147 ? -15.242 15.297 -2.15 1 98.62 147 VAL B N 1
ATOM 2841 C CA . VAL B 1 147 ? -14.172 16.047 -2.787 1 98.62 147 VAL B CA 1
ATOM 2842 C C . VAL B 1 147 ? -13.148 15.094 -3.387 1 98.62 147 VAL B C 1
ATOM 2844 O O . VAL B 1 147 ? -12.266 15.508 -4.141 1 98.62 147 VAL B O 1
ATOM 2847 N N . LEU B 1 148 ? -13.195 13.805 -3.049 1 98.75 148 LEU B N 1
ATOM 2848 C CA . LEU B 1 148 ? -12.297 12.812 -3.617 1 98.75 148 LEU B CA 1
ATOM 2849 C C . LEU B 1 148 ? -12.812 12.32 -4.965 1 98.75 148 LEU B C 1
ATOM 2851 O O . LEU B 1 148 ? -13.969 11.922 -5.078 1 98.75 148 LEU B O 1
ATOM 2855 N N . ARG B 1 149 ? -12.023 12.336 -6.004 1 98.56 149 ARG B N 1
ATOM 2856 C CA . ARG B 1 149 ? -12.445 11.867 -7.316 1 98.56 149 ARG B CA 1
ATOM 2857 C C . ARG B 1 149 ? -12.617 10.352 -7.324 1 98.56 149 ARG B C 1
ATOM 2859 O O . ARG B 1 149 ? -12.039 9.656 -6.488 1 98.56 149 ARG B O 1
ATOM 2866 N N . LYS B 1 150 ? -13.383 9.852 -8.289 1 98 150 LYS B N 1
ATOM 2867 C CA . LYS B 1 150 ? -13.398 8.406 -8.531 1 98 150 LYS B CA 1
ATOM 2868 C C . LYS B 1 150 ? -11.992 7.891 -8.852 1 98 150 LYS B C 1
ATOM 2870 O O . LYS B 1 150 ? -11.266 8.508 -9.625 1 98 150 LYS B O 1
ATOM 2875 N N . GLY B 1 151 ? -11.602 6.812 -8.195 1 98 151 GLY B N 1
ATOM 2876 C CA . GLY B 1 151 ? -10.258 6.273 -8.375 1 98 151 GLY B CA 1
ATOM 2877 C C . GLY B 1 151 ? -9.227 6.934 -7.484 1 98 151 GLY B C 1
ATOM 2878 O O . GLY B 1 151 ? -8.062 6.523 -7.465 1 98 151 GLY B O 1
ATOM 2879 N N . GLY B 1 152 ? -9.648 8 -6.746 1 98.69 152 GLY B N 1
ATOM 2880 C CA . GLY B 1 152 ? -8.75 8.672 -5.824 1 98.69 152 GLY B CA 1
ATOM 2881 C C . GLY B 1 152 ? -8.445 7.859 -4.582 1 98.69 152 GLY B C 1
ATOM 2882 O O . GLY B 1 152 ? -9.188 6.934 -4.242 1 98.69 152 GLY B O 1
ATOM 2883 N N . LEU B 1 153 ? -7.379 8.188 -3.887 1 98.88 153 LEU B N 1
ATOM 2884 C CA . LEU B 1 153 ? -6.906 7.418 -2.738 1 98.88 153 LEU B CA 1
ATOM 2885 C C . LEU B 1 153 ? -7.102 8.203 -1.444 1 98.88 153 LEU B C 1
ATOM 2887 O O . LEU B 1 153 ? -6.691 9.359 -1.347 1 98.88 153 LEU B O 1
ATOM 2891 N N . LEU B 1 154 ? -7.785 7.613 -0.496 1 98.69 154 LEU B N 1
ATOM 2892 C CA . LEU B 1 154 ? -7.91 8.102 0.872 1 98.69 154 LEU B CA 1
ATOM 2893 C C . LEU B 1 154 ? -7.055 7.273 1.825 1 98.69 154 LEU B C 1
ATOM 2895 O O . LEU B 1 154 ? -7.18 6.051 1.875 1 98.69 154 LEU B O 1
ATOM 2899 N N . ILE B 1 155 ? -6.16 7.93 2.49 1 98.31 155 ILE B N 1
ATOM 2900 C CA . ILE B 1 155 ? -5.348 7.301 3.525 1 98.31 155 ILE B CA 1
ATOM 2901 C C . ILE B 1 155 ? -5.762 7.824 4.898 1 98.31 155 ILE B C 1
ATOM 2903 O O . ILE B 1 155 ? -5.727 9.031 5.141 1 98.31 155 ILE B O 1
ATOM 2907 N N . SER B 1 156 ? -6.184 6.965 5.758 1 95.94 156 SER B N 1
ATOM 2908 C CA . SER B 1 156 ? -6.48 7.316 7.141 1 95.94 156 SER B CA 1
ATOM 2909 C C . SER B 1 156 ? -5.457 6.711 8.102 1 95.94 156 SER B C 1
ATOM 2911 O O . SER B 1 156 ? -5.309 5.488 8.164 1 95.94 156 SER B O 1
ATOM 2913 N N . ASP B 1 157 ? -4.816 7.5 8.812 1 92.69 157 ASP B N 1
ATOM 2914 C CA . ASP B 1 157 ? -3.766 7.062 9.727 1 92.69 157 ASP B CA 1
ATOM 2915 C C . ASP B 1 157 ? -4.324 6.793 11.125 1 92.69 157 ASP B C 1
ATOM 2917 O O . ASP B 1 157 ? -5.48 7.113 11.406 1 92.69 157 ASP B O 1
ATOM 2921 N N . ASN B 1 158 ? -3.58 6.059 12.023 1 88.38 158 ASN B N 1
ATOM 2922 C CA . ASN B 1 158 ? -3.816 5.84 13.453 1 88.38 158 ASN B CA 1
ATOM 2923 C C . ASN B 1 158 ? -5.109 5.07 13.695 1 88.38 158 ASN B C 1
ATOM 2925 O O . ASN B 1 158 ? -5.84 5.355 14.641 1 88.38 158 ASN B O 1
ATOM 2929 N N . ILE B 1 159 ? -5.406 4.152 12.906 1 88.44 159 ILE B N 1
ATOM 2930 C CA . ILE B 1 159 ? -6.699 3.488 13.008 1 88.44 159 ILE B CA 1
ATOM 2931 C C . ILE B 1 159 ? -6.59 2.301 13.969 1 88.44 159 ILE B C 1
ATOM 2933 O O . ILE B 1 159 ? -7.605 1.742 14.391 1 88.44 159 ILE B O 1
ATOM 2937 N N . LEU B 1 160 ? -5.332 1.846 14.266 1 80.31 160 LEU B N 1
ATOM 2938 C CA . LEU B 1 160 ? -5.16 0.703 15.156 1 80.31 160 LEU B CA 1
ATOM 2939 C C . LEU B 1 160 ? -4.566 1.14 16.484 1 80.31 160 LEU B C 1
ATOM 2941 O O . LEU B 1 160 ? -4.164 0.301 17.297 1 80.31 160 LEU B O 1
ATOM 2945 N N . GLN B 1 161 ? -4.227 2.342 16.766 1 64.81 161 GLN B N 1
ATOM 2946 C CA . GLN B 1 161 ? -3.566 2.863 17.953 1 64.81 161 GLN B CA 1
ATOM 2947 C C . GLN B 1 161 ? -4.273 2.398 19.234 1 64.81 161 GLN B C 1
ATOM 2949 O O . GLN B 1 161 ? -3.646 2.275 20.281 1 64.81 161 GLN B O 1
ATOM 2954 N N . GLU B 1 162 ? -5.574 2.311 19.359 1 53.25 162 GLU B N 1
ATOM 2955 C CA . GLU B 1 162 ? -6.223 2.133 20.656 1 53.25 162 GLU B CA 1
ATOM 2956 C C . GLU B 1 162 ? -5.887 0.772 21.25 1 53.25 162 GLU B C 1
ATOM 2958 O O . GLU B 1 162 ? -6.141 0.531 22.438 1 53.25 162 GLU B O 1
ATOM 2963 N N . GLY B 1 163 ? -5.656 -0.347 20.562 1 47.62 163 GLY B N 1
ATOM 2964 C CA . GLY B 1 163 ? -5.613 -1.578 21.344 1 47.62 163 GLY B CA 1
ATOM 2965 C C . GLY B 1 163 ? -4.652 -1.516 22.516 1 47.62 163 GLY B C 1
ATOM 2966 O O . GLY B 1 163 ? -4.602 -2.436 23.328 1 47.62 163 GLY B O 1
ATOM 2967 N N . GLU B 1 164 ? -3.693 -0.796 22.438 1 43.5 164 GLU B N 1
ATOM 2968 C CA . GLU B 1 164 ? -2.883 -0.713 23.641 1 43.5 164 GLU B CA 1
ATOM 2969 C C . GLU B 1 164 ? -3.68 -0.122 24.812 1 43.5 164 GLU B C 1
ATOM 2971 O O . GLU B 1 164 ? -3.414 -0.43 25.969 1 43.5 164 GLU B O 1
ATOM 2976 N N . LEU B 1 165 ? -4.523 0.778 24.516 1 40.91 165 LEU B N 1
ATOM 2977 C CA . LEU B 1 165 ? -5.258 1.233 25.688 1 40.91 165 LEU B CA 1
ATOM 2978 C C . LEU B 1 165 ? -6.195 0.143 26.203 1 40.91 165 LEU B C 1
ATOM 2980 O O . LEU B 1 165 ? -6.887 0.334 27.203 1 40.91 165 LEU B O 1
ATOM 2984 N N . VAL B 1 166 ? -6.523 -0.775 25.359 1 38.97 166 VAL B N 1
ATOM 2985 C CA . VAL B 1 166 ? -7.352 -1.81 25.953 1 38.97 166 VAL B CA 1
ATOM 2986 C C . VAL B 1 166 ? -6.641 -2.391 27.188 1 38.97 166 VAL B C 1
ATOM 2988 O O . VAL B 1 166 ? -7.281 -2.971 28.062 1 38.97 166 VAL B O 1
ATOM 2991 N N . GLU B 1 167 ? -5.344 -2.791 27.016 1 37.12 167 GLU B N 1
ATOM 2992 C CA . GLU B 1 167 ? -4.895 -3.516 28.203 1 37.12 167 GLU B CA 1
ATOM 2993 C C . GLU B 1 167 ? -5.137 -2.703 29.469 1 37.12 167 GLU B C 1
ATOM 2995 O O . GLU B 1 167 ? -5.152 -3.252 30.578 1 37.12 167 GLU B O 1
ATOM 3000 N N . SER B 1 168 ? -4.793 -1.485 29.656 1 36.34 168 SER B N 1
ATOM 3001 C CA . SER B 1 168 ? -5.004 -1.024 31.016 1 36.34 168 SER B CA 1
ATOM 3002 C C . SER B 1 168 ? -6.488 -0.84 31.312 1 36.34 168 SER B C 1
ATOM 3004 O O . SER B 1 168 ? -7.137 0.037 30.75 1 36.34 168 SER B O 1
ATOM 3006 N N . ARG B 1 169 ? -7.258 -1.822 31.406 1 37.09 169 ARG B N 1
ATOM 3007 C CA . ARG B 1 169 ? -8.609 -2.018 31.922 1 37.09 169 ARG B CA 1
ATOM 3008 C C . ARG B 1 169 ? -9.016 -0.885 32.844 1 37.09 169 ARG B C 1
ATOM 3010 O O . ARG B 1 169 ? -10.188 -0.511 32.906 1 37.09 169 ARG B O 1
ATOM 3017 N N . TYR B 1 170 ? -8.281 -0.866 34.062 1 36.44 170 TYR B N 1
ATOM 3018 C CA . TYR B 1 170 ? -8.781 -0.091 35.188 1 36.44 170 TYR B CA 1
ATOM 3019 C C . TYR B 1 170 ? -9.07 1.348 34.781 1 36.44 170 TYR B C 1
ATOM 3021 O O . TYR B 1 170 ? -10.008 1.966 35.281 1 36.44 170 TYR B O 1
ATOM 3029 N N . ALA B 1 171 ? -8.039 2.158 34.312 1 38.34 171 ALA B N 1
ATOM 3030 C CA . ALA B 1 171 ? -8.289 3.592 34.219 1 38.34 171 ALA B CA 1
ATOM 3031 C C . ALA B 1 171 ? -8.875 3.959 32.875 1 38.34 171 ALA B C 1
ATOM 3033 O O . ALA B 1 171 ? -8.227 4.645 32.062 1 38.34 171 ALA B O 1
ATOM 3034 N N . VAL B 1 172 ? -9.266 2.996 31.922 1 45.81 172 VAL B N 1
ATOM 3035 C CA . VAL B 1 172 ? -9.906 3.41 30.672 1 45.81 172 VAL B CA 1
ATOM 3036 C C . VAL B 1 172 ? -11.086 4.332 30.984 1 45.81 172 VAL B C 1
ATOM 3038 O O . VAL B 1 172 ? -12.078 3.902 31.578 1 45.81 172 VAL B O 1
ATOM 3041 N N . THR B 1 173 ? -10.828 5.516 31.125 1 46.22 173 THR B N 1
ATOM 3042 C CA . THR B 1 173 ? -11.891 6.492 31.328 1 46.22 173 THR B CA 1
ATOM 3043 C C . THR B 1 173 ? -12.93 6.414 30.219 1 46.22 173 THR B C 1
ATOM 3045 O O . THR B 1 173 ? -12.672 5.836 29.156 1 46.22 173 THR B O 1
ATOM 3048 N N . ARG B 1 174 ? -14.156 6.664 30.328 1 46.34 174 ARG B N 1
ATOM 3049 C CA . ARG B 1 174 ? -15.328 6.781 29.453 1 46.34 174 ARG B CA 1
ATOM 3050 C C . ARG B 1 174 ? -14.945 7.379 28.109 1 46.34 174 ARG B C 1
ATOM 3052 O O . ARG B 1 174 ? -15.461 6.961 27.062 1 46.34 174 ARG B O 1
ATOM 3059 N N . ARG B 1 175 ? -13.977 8.273 28 1 47.66 175 ARG B N 1
ATOM 3060 C CA . ARG B 1 175 ? -13.57 9 26.797 1 47.66 175 ARG B CA 1
ATOM 3061 C C . ARG B 1 175 ? -12.844 8.078 25.828 1 47.66 175 ARG B C 1
ATOM 3063 O O . ARG B 1 175 ? -13.07 8.148 24.609 1 47.66 175 ARG B O 1
ATOM 3070 N N . ASN B 1 176 ? -12.109 7.098 26.312 1 59.03 176 ASN B N 1
ATOM 3071 C CA . ASN B 1 176 ? -11.312 6.207 25.484 1 59.03 176 ASN B CA 1
ATOM 3072 C C . ASN B 1 176 ? -12.188 5.18 24.766 1 59.03 176 ASN B C 1
ATOM 3074 O O . ASN B 1 176 ? -11.938 4.848 23.609 1 59.03 176 ASN B O 1
ATOM 3078 N N . ARG B 1 177 ? -13.289 4.898 25.406 1 63.88 177 ARG B N 1
ATOM 3079 C CA . ARG B 1 177 ? -14.211 3.926 24.828 1 63.88 177 ARG B CA 1
ATOM 3080 C C . ARG B 1 177 ? -14.945 4.512 23.625 1 63.88 177 ARG B C 1
ATOM 3082 O O . ARG B 1 177 ? -15.148 3.83 22.625 1 63.88 177 ARG B O 1
ATOM 3089 N N . THR B 1 178 ? -15.234 5.824 23.719 1 71.25 178 THR B N 1
ATOM 3090 C CA . THR B 1 178 ? -15.984 6.48 22.656 1 71.25 178 THR B CA 1
ATOM 3091 C C . THR B 1 178 ? -15.133 6.629 21.406 1 71.25 178 THR B C 1
ATOM 3093 O O . THR B 1 178 ? -15.609 6.395 20.281 1 71.25 178 THR B O 1
ATOM 3096 N N . ILE B 1 179 ? -13.906 6.91 21.547 1 73.94 179 ILE B N 1
ATOM 3097 C CA . ILE B 1 179 ? -12.992 7.082 20.422 1 73.94 179 ILE B CA 1
ATOM 3098 C C . ILE B 1 179 ? -12.812 5.754 19.688 1 73.94 179 ILE B C 1
ATOM 3100 O O . ILE B 1 179 ? -12.844 5.707 18.453 1 73.94 179 ILE B O 1
ATOM 3104 N N . HIS B 1 180 ? -12.773 4.77 20.453 1 76.62 180 HIS B N 1
ATOM 3105 C CA . HIS B 1 180 ? -12.602 3.445 19.859 1 76.62 180 HIS B CA 1
ATOM 3106 C C . HIS B 1 180 ? -13.82 3.033 19.047 1 76.62 180 HIS B C 1
ATOM 3108 O O . HIS B 1 180 ? -13.688 2.48 17.953 1 76.62 180 HIS B O 1
ATOM 3114 N N . THR B 1 181 ? -14.906 3.328 19.609 1 82.75 181 THR B N 1
ATOM 3115 C CA . THR B 1 181 ? -16.156 2.996 18.922 1 82.75 181 THR B CA 1
ATOM 3116 C C . THR B 1 181 ? -16.266 3.768 17.609 1 82.75 181 THR B C 1
ATOM 3118 O O . THR B 1 181 ? -16.656 3.209 16.578 1 82.75 181 THR B O 1
ATOM 3121 N N . ARG B 1 182 ? -15.859 4.977 17.594 1 84.69 182 ARG B N 1
ATOM 3122 C CA . ARG B 1 182 ? -15.961 5.82 16.406 1 84.69 182 ARG B CA 1
ATOM 3123 C C . ARG B 1 182 ? -14.984 5.367 15.336 1 84.69 182 ARG B C 1
ATOM 3125 O O . ARG B 1 182 ? -15.305 5.391 14.148 1 84.69 182 ARG B O 1
ATOM 3132 N N . ILE B 1 183 ? -13.844 4.996 15.75 1 87.69 183 ILE B N 1
ATOM 3133 C CA . ILE B 1 183 ? -12.844 4.512 14.805 1 87.69 183 ILE B CA 1
ATOM 3134 C C . ILE B 1 183 ? -13.32 3.199 14.18 1 87.69 183 ILE B C 1
ATOM 3136 O O . ILE B 1 183 ? -13.18 2.992 12.969 1 87.69 183 ILE B O 1
ATOM 3140 N N . ARG B 1 184 ? -13.883 2.357 14.992 1 88.31 184 ARG B N 1
ATOM 3141 C CA . ARG B 1 184 ? -14.406 1.088 14.5 1 88.31 184 ARG B CA 1
ATOM 3142 C C . ARG B 1 184 ? -15.523 1.314 13.484 1 88.31 184 ARG B C 1
ATOM 3144 O O . ARG B 1 184 ? -15.57 0.642 12.453 1 88.31 184 ARG B O 1
ATOM 3151 N N . GLU B 1 185 ? -16.375 2.229 13.828 1 91.56 185 GLU B N 1
ATOM 3152 C CA . GLU B 1 185 ? -17.453 2.574 12.906 1 91.56 185 GLU B CA 1
ATOM 3153 C C . GLU B 1 185 ? -16.906 3.117 11.594 1 91.56 185 GLU B C 1
ATOM 3155 O O . GLU B 1 185 ? -17.391 2.777 10.516 1 91.56 185 GLU B O 1
ATOM 3160 N N . TYR B 1 186 ? -15.992 3.959 11.68 1 93.75 186 TYR B N 1
ATOM 3161 C CA . TYR B 1 186 ? -15.352 4.562 10.516 1 93.75 186 TYR B CA 1
ATOM 3162 C C . TYR B 1 186 ? -14.727 3.494 9.625 1 93.75 186 TYR B C 1
ATOM 3164 O O . TYR B 1 186 ? -14.984 3.457 8.422 1 93.75 186 TYR B O 1
ATOM 3172 N N . VAL B 1 187 ? -13.945 2.602 10.211 1 94.19 187 VAL B N 1
ATOM 3173 C CA . VAL B 1 187 ? -13.258 1.553 9.469 1 94.19 187 VAL B CA 1
ATOM 3174 C C . VAL B 1 187 ? -14.281 0.595 8.859 1 94.19 187 VAL B C 1
ATOM 3176 O O . VAL B 1 187 ? -14.133 0.175 7.707 1 94.19 187 VAL B O 1
ATOM 3179 N N . TYR B 1 188 ? -15.273 0.279 9.617 1 94.75 188 TYR B N 1
ATOM 3180 C CA . TYR B 1 188 ? -16.344 -0.581 9.117 1 94.75 188 TYR B CA 1
ATOM 3181 C C . TYR B 1 188 ? -17 0.035 7.891 1 94.75 188 TYR B C 1
ATOM 3183 O O . TYR B 1 188 ? -17.234 -0.65 6.895 1 94.75 188 TYR B O 1
ATOM 3191 N N . GLU B 1 189 ? -17.266 1.317 7.965 1 95 189 GLU B N 1
ATOM 3192 C CA . GLU B 1 189 ? -17.875 2.008 6.84 1 95 189 GLU B CA 1
ATOM 3193 C C . GLU B 1 189 ? -17 1.946 5.598 1 95 189 GLU B C 1
ATOM 3195 O O . GLU B 1 189 ? -17.484 1.716 4.492 1 95 189 GLU B O 1
ATOM 3200 N N . LEU B 1 190 ? -15.742 2.127 5.746 1 96.5 190 LEU B N 1
ATOM 3201 C CA . LEU B 1 190 ? -14.82 2.1 4.617 1 96.5 190 LEU B CA 1
ATOM 3202 C C . LEU B 1 190 ? -14.742 0.701 4.012 1 96.5 190 LEU B C 1
ATOM 3204 O O . LEU B 1 190 ? -14.68 0.553 2.789 1 96.5 190 LEU B O 1
ATOM 3208 N N . THR B 1 191 ? -14.766 -0.307 4.863 1 95.38 191 THR B N 1
ATOM 3209 C CA . THR B 1 191 ? -14.508 -1.67 4.41 1 95.38 191 THR B CA 1
ATOM 3210 C C . THR B 1 191 ? -15.789 -2.322 3.896 1 95.38 191 THR B C 1
ATOM 3212 O O . THR B 1 191 ? -15.734 -3.287 3.133 1 95.38 191 THR B O 1
ATOM 3215 N N . HIS B 1 192 ? -16.922 -1.821 4.246 1 95.75 192 HIS B N 1
ATOM 3216 C CA . HIS B 1 192 ? -18.172 -2.492 3.898 1 95.75 192 HIS B CA 1
ATOM 3217 C C . HIS B 1 192 ? -19.016 -1.642 2.949 1 95.75 192 HIS B C 1
ATOM 3219 O O . HIS B 1 192 ? -20.078 -2.07 2.502 1 95.75 192 HIS B O 1
ATOM 3225 N N . SER B 1 193 ? -18.531 -0.494 2.641 1 94.31 193 SER B N 1
ATOM 3226 C CA . SER B 1 193 ? -19.219 0.357 1.679 1 94.31 193 SER B CA 1
ATOM 3227 C C . SER B 1 193 ? -18.844 -0.006 0.246 1 94.31 193 SER B C 1
ATOM 3229 O O . SER B 1 193 ? -17.688 -0.343 -0.03 1 94.31 193 SER B O 1
ATOM 3231 N N . LYS B 1 194 ? -19.766 0.179 -0.71 1 94.81 194 LYS B N 1
ATOM 3232 C CA . LYS B 1 194 ? -19.5 -0.037 -2.129 1 94.81 194 LYS B CA 1
ATOM 3233 C C . LYS B 1 194 ? -18.75 1.146 -2.734 1 94.81 194 LYS B C 1
ATOM 3235 O O . LYS B 1 194 ? -18.234 1.056 -3.85 1 94.81 194 LYS B O 1
ATOM 3240 N N . ASP B 1 195 ? -18.641 2.182 -1.979 1 97.06 195 ASP B N 1
ATOM 3241 C CA . ASP B 1 195 ? -18.016 3.408 -2.475 1 97.06 195 ASP B CA 1
ATOM 3242 C C . ASP B 1 195 ? -16.5 3.299 -2.455 1 97.06 195 ASP B C 1
ATOM 3244 O O . ASP B 1 195 ? -15.805 4.113 -3.07 1 97.06 195 ASP B O 1
ATOM 3248 N N . PHE B 1 196 ? -16.031 2.244 -1.687 1 97.94 196 PHE B N 1
ATOM 3249 C CA . PHE B 1 196 ? -14.578 2.141 -1.533 1 97.94 196 PHE B CA 1
ATOM 3250 C C . PHE B 1 196 ? -14.125 0.691 -1.654 1 97.94 196 PHE B C 1
ATOM 3252 O O . PHE B 1 196 ? -14.867 -0.229 -1.309 1 97.94 196 PHE B O 1
ATOM 3259 N N . VAL B 1 197 ? -13 0.475 -2.193 1 97.75 197 VAL B N 1
ATOM 3260 C CA . VAL B 1 197 ? -12.188 -0.713 -1.958 1 97.75 197 VAL B CA 1
ATOM 3261 C C . VAL B 1 197 ? -11.102 -0.4 -0.934 1 97.75 197 VAL B C 1
ATOM 3263 O O . VAL B 1 197 ? -10.297 0.508 -1.136 1 97.75 197 VAL B O 1
ATOM 3266 N N . THR B 1 198 ? -11.102 -1.107 0.143 1 98 198 THR B N 1
ATOM 3267 C CA . THR B 1 198 ? -10.289 -0.682 1.274 1 98 198 THR B CA 1
ATOM 3268 C C . THR B 1 198 ? -9.414 -1.83 1.774 1 98 198 THR B C 1
ATOM 3270 O O . THR B 1 198 ? -9.859 -2.98 1.815 1 98 198 THR B O 1
ATOM 3273 N N . SER B 1 199 ? -8.164 -1.557 2.145 1 97.25 199 SER B N 1
ATOM 3274 C CA . SER B 1 199 ? -7.266 -2.453 2.857 1 97.25 199 SER B CA 1
ATOM 3275 C C . SER B 1 199 ? -6.723 -1.8 4.125 1 97.25 199 SER B C 1
ATOM 3277 O O . SER B 1 199 ? -6.445 -0.598 4.141 1 97.25 199 SER B O 1
ATOM 3279 N N . ILE B 1 200 ? -6.613 -2.547 5.16 1 95.5 200 ILE B N 1
ATOM 3280 C CA . ILE B 1 200 ? -5.98 -2.102 6.398 1 95.5 200 ILE B CA 1
ATOM 3281 C C . ILE B 1 200 ? -4.531 -2.576 6.434 1 95.5 200 ILE B C 1
ATOM 3283 O O . ILE B 1 200 ? -4.254 -3.76 6.23 1 95.5 200 ILE B O 1
ATOM 3287 N N . VAL B 1 201 ? -3.643 -1.729 6.66 1 94.75 201 VAL B N 1
ATOM 3288 C CA . VAL B 1 201 ? -2.213 -2.02 6.656 1 94.75 201 VAL B CA 1
ATOM 3289 C C . VAL B 1 201 ? -1.609 -1.659 8.008 1 94.75 201 VAL B C 1
ATOM 3291 O O . VAL B 1 201 ? -1.752 -0.528 8.477 1 94.75 201 VAL B O 1
ATOM 3294 N N . PRO B 1 202 ? -0.925 -2.578 8.641 1 91.44 202 PRO B N 1
ATOM 3295 C CA . PRO B 1 202 ? -0.368 -2.32 9.969 1 91.44 202 PRO B CA 1
ATOM 3296 C C . PRO B 1 202 ? 0.986 -1.619 9.914 1 91.44 202 PRO B C 1
ATOM 3298 O O . PRO B 1 202 ? 1.981 -2.15 10.414 1 91.44 202 PRO B O 1
ATOM 3301 N N . ILE B 1 203 ? 1.05 -0.565 9.422 1 89.5 203 ILE B N 1
ATOM 3302 C CA . ILE B 1 203 ? 2.211 0.317 9.445 1 89.5 203 ILE B CA 1
ATOM 3303 C C . ILE B 1 203 ? 1.993 1.427 10.469 1 89.5 203 ILE B C 1
ATOM 3305 O O . ILE B 1 203 ? 0.893 1.973 10.578 1 89.5 203 ILE B O 1
ATOM 3309 N N . GLY B 1 204 ? 3.059 1.736 11.25 1 82.88 204 GLY B N 1
ATOM 3310 C CA . GLY B 1 204 ? 2.859 2.674 12.344 1 82.88 204 GLY B CA 1
ATOM 3311 C C . GLY B 1 204 ? 1.748 2.262 13.289 1 82.88 204 GLY B C 1
ATOM 3312 O O . GLY B 1 204 ? 1.76 1.15 13.82 1 82.88 204 GLY B O 1
ATOM 3313 N N . ASP B 1 205 ? 0.721 3.164 13.398 1 84.44 205 ASP B N 1
ATOM 3314 C CA . ASP B 1 205 ? -0.424 2.867 14.258 1 84.44 205 ASP B CA 1
ATOM 3315 C C . ASP B 1 205 ? -1.601 2.34 13.438 1 84.44 205 ASP B C 1
ATOM 3317 O O . ASP B 1 205 ? -2.754 2.455 13.859 1 84.44 205 ASP B O 1
ATOM 3321 N N . GLY B 1 206 ? -1.288 1.84 12.266 1 90.62 206 GLY B N 1
ATOM 3322 C CA . GLY B 1 206 ? -2.311 1.264 11.406 1 90.62 206 GLY B CA 1
ATOM 3323 C C . GLY B 1 206 ? -2.961 2.279 10.484 1 90.62 206 GLY B C 1
ATOM 3324 O O . GLY B 1 206 ? -3.328 3.373 10.922 1 90.62 206 GLY B O 1
ATOM 3325 N N . ILE B 1 207 ? -3.117 1.895 9.227 1 94.94 207 ILE B N 1
ATOM 3326 C CA . ILE B 1 207 ? -3.746 2.812 8.281 1 94.94 207 ILE B CA 1
ATOM 3327 C C . ILE B 1 207 ? -4.766 2.059 7.43 1 94.94 207 ILE B C 1
ATOM 3329 O O . ILE B 1 207 ? -4.719 0.829 7.34 1 94.94 207 ILE B O 1
ATOM 3333 N N . THR B 1 208 ? -5.703 2.799 6.891 1 96.56 208 THR B N 1
ATOM 3334 C CA . THR B 1 208 ? -6.504 2.289 5.785 1 96.56 208 THR B CA 1
ATOM 3335 C C . THR B 1 208 ? -6.062 2.914 4.465 1 96.56 208 THR B C 1
ATOM 3337 O O . THR B 1 208 ? -5.699 4.09 4.418 1 96.56 208 THR B O 1
ATOM 3340 N N . LEU B 1 209 ? -5.98 2.156 3.482 1 98.44 209 LEU B N 1
ATOM 3341 C CA . LEU B 1 209 ? -5.93 2.588 2.09 1 98.44 209 LEU B CA 1
ATOM 3342 C C . LEU B 1 209 ? -7.266 2.35 1.396 1 98.44 209 LEU B C 1
ATOM 3344 O O . LEU B 1 209 ? -7.711 1.206 1.269 1 98.44 209 LEU B O 1
ATOM 3348 N N . SER B 1 210 ? -7.93 3.393 0.979 1 98.62 210 SER B N 1
ATOM 3349 C CA . SER B 1 210 ? -9.266 3.287 0.402 1 98.62 210 SER B CA 1
ATOM 3350 C C . SER B 1 210 ? -9.336 3.979 -0.956 1 98.62 210 SER B C 1
ATOM 3352 O O . SER B 1 210 ? -9.078 5.18 -1.061 1 98.62 210 SER B O 1
ATOM 3354 N N . VAL B 1 211 ? -9.664 3.248 -1.973 1 98.75 211 VAL B N 1
ATOM 3355 C CA . VAL B 1 211 ? -9.828 3.811 -3.309 1 98.75 211 VAL B CA 1
ATOM 3356 C C . VAL B 1 211 ? -11.312 4.016 -3.605 1 98.75 211 VAL B C 1
ATOM 3358 O O . VAL B 1 211 ? -12.109 3.082 -3.494 1 98.75 211 VAL B O 1
ATOM 3361 N N . LYS B 1 212 ? -11.633 5.195 -3.947 1 98.56 212 LYS B N 1
ATOM 3362 C CA . LYS B 1 212 ? -13.031 5.508 -4.223 1 98.56 212 LYS B CA 1
ATOM 3363 C C . LYS B 1 212 ? -13.484 4.891 -5.547 1 98.56 212 LYS B C 1
ATOM 3365 O O . LYS B 1 212 ? -12.773 4.984 -6.551 1 98.56 212 LYS B O 1
ATOM 3370 N N . GLN B 1 213 ? -14.602 4.316 -5.52 1 96.88 213 GLN B N 1
ATOM 3371 C CA . GLN B 1 213 ? -15.172 3.668 -6.695 1 96.88 213 GLN B CA 1
ATOM 3372 C C . GLN B 1 213 ? -16.156 4.594 -7.414 1 96.88 213 GLN B C 1
ATOM 3374 O O . GLN B 1 213 ? -16.766 5.465 -6.789 1 96.88 213 GLN B O 1
#

pLDDT: mean 90.16, std 14.99, range [36.25, 98.88]

Organism: Lachnospira eligens (strain ATCC 27750 / DSM 3376 / VPI C15-48 / C15-B4) (NCBI:txid515620)

Solvent-accessible surface area (backbone atoms only — not comparable to full-atom values): 22595 Å² total; per-residue (Å²): 115,60,46,34,65,67,56,52,51,52,57,57,69,58,58,81,76,70,55,71,62,55,48,50,51,51,53,52,31,56,75,70,70,45,87,70,84,50,71,64,50,52,34,41,50,44,35,50,32,57,55,62,54,39,58,30,34,38,32,39,46,37,56,56,30,61,68,60,53,55,46,64,75,48,42,48,89,81,31,34,36,41,28,27,36,62,56,75,81,30,50,62,51,15,53,50,44,32,52,77,64,70,36,59,89,39,46,43,79,46,81,38,54,58,73,63,50,47,71,70,59,77,57,69,24,36,32,35,42,35,61,52,73,62,62,46,54,58,77,40,44,68,49,48,59,69,24,40,32,74,57,12,40,40,36,38,50,53,70,52,54,59,66,60,56,56,70,54,62,85,79,56,52,76,68,59,56,53,36,51,51,40,39,50,51,35,52,48,49,43,48,69,34,84,54,30,42,44,23,72,45,61,50,79,41,14,28,37,44,28,33,28,92,115,60,45,33,65,68,56,52,52,53,56,57,69,57,56,84,76,71,57,70,63,55,50,51,50,50,53,52,31,54,76,69,70,45,87,69,83,52,70,64,49,52,34,40,50,44,34,52,32,57,54,62,54,39,55,31,34,38,32,40,46,35,56,56,29,61,66,60,52,56,46,66,75,46,41,46,89,83,30,35,36,40,28,26,36,62,55,74,82,30,48,63,52,16,54,50,44,30,52,76,63,70,36,60,90,39,44,44,77,47,80,38,55,60,72,64,51,47,71,71,58,79,57,69,26,38,31,35,43,38,62,52,73,61,62,45,53,56,77,40,43,68,49,48,57,68,24,40,32,74,58,14,41,41,35,39,51,54,70,53,52,59,65,62,57,56,68,54,61,85,79,53,52,77,68,59,56,52,37,50,52,38,39,50,50,34,52,49,49,43,49,71,33,85,53,30,44,43,24,73,44,62,49,80,40,15,28,38,44,30,33,30,90

Foldseek 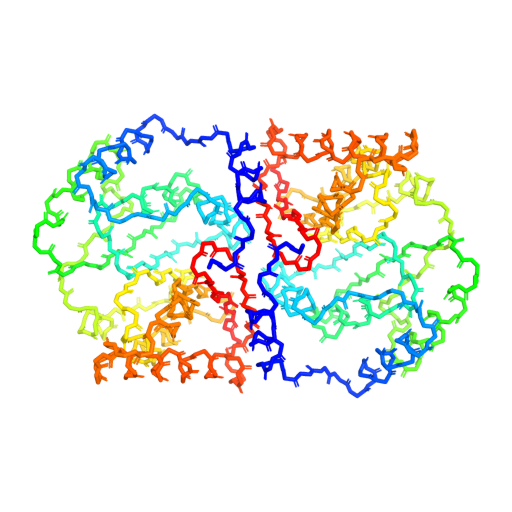3Di:
DLDDPVVVVVVVVPQPDDDPLLVVVVVVCVVVVNDDDDRVVLVVLLVVLVVLLWQEEEEEDCQLNNSVLSNCVRHDPNHAYEYEDADPVRVVNNCVSCVVSVNPVRYHYDYDDLLVVLVVDAAATQYYEYPDDQQCLQSSVVSVLRRYDAQGKYKYPLLQVCVVVVVVVPPCPPVSVNSNVRSVVNVCCQPVPPQWPWDWDSDDNIMIIIGGD/DLDDPVVVVVVVVPQPDDDPLLVVVVVVCVVVVNDDDDRVVLVVLLVVLVVLLWQEEEEEDCQLNNSVLSNCVRHDPNHAYEYEDADPVRVVNNCVSCVVSVNPPRYHYDYDDLLVVLVVDAAATQYYEYPDDQQCLQSSVVSVLRRYDAQGKYKYPLLQVLPVVVVVVPPCPPVSVNSNVRSVVNVCCQPVPPQWPWDWDSDDNIMIIIGGD

Nearest PDB structures (foldseek):
  7cvu-assembly1_A  TM=8.615E-01  e=4.076E-19  Niastella koreensis GR20-10
  5lhm-assembly1_A  TM=8.764E-01  e=6.990E-19  Myxococcus xanthus
  3ntv-assembly1_B  TM=9.012E-01  e=4.756E-18  Staphylococcus aureus subsp. aureus MW2
  4pca-assembly2_B  TM=8.856E-01  e=4.218E-18  Anaplasma phagocytophilum str. HGE1
  4pca-assembly3_D-4  TM=8.601E-01  e=6.417E-18  Anaplasma phagocytophilum str. HGE1

Radius of gyration: 21.74 Å; Cα contacts (8 Å, |Δi|>4): 824; chains: 2; bounding box: 43×61×59 Å

Sequence (426 aa):
MIVNERVVAYINSLDCGNSDICNTIEKEAIADEVPIIRKEMGNLLKVLLQLVQPERILEVGTAVGYSSILMSENMPEKCTITTIENYDKRIPVARNNFKRAGKENVITLIEGDALEVLKTLEGPYDFIFMDAAKGQYINYLPDIKRVLRKGGLLISDNILQEGELVESRYAVTRRNRTIHTRIREYVYELTHSKDFVTSIVPIGDGITLSVKQMIVNERVVAYINSLDCGNSDICNTIEKEAIADEVPIIRKEMGNLLKVLLQLVQPERILEVGTAVGYSSILMSENMPEKCTITTIENYDKRIPVARNNFKRAGKENVITLIEGDALEVLKTLEGPYDFIFMDAAKGQYINYLPDIKRVLRKGGLLISDNILQEGELVESRYAVTRRNRTIHTRIREYVYELTHSKDFVTSIVPIGDGITLSVKQ

InterPro domains:
  IPR002935 Class I-like SAM-dependent O-methyltransferase [PF01596] (37-212)
  IPR002935 Class I-like SAM-dependent O-methyltransferase [PS51682] (1-213)
  IPR029063 S-adenosyl-L-methionine-dependent methyltransferase superfamily [G3DSA:3.40.50.150] (6-213)
  IPR029063 S-adenosyl-L-methionine-dependent methyltransferase superfamily [SSF53335] (32-212)
  IPR043675 tRNA 5-hydroxyuridine methyltransferase [MF_02217] (2-213)
  IPR050362 Cation-dependent O-methyltransferase [PTHR10509] (38-212)

Secondary structure (DSSP, 8-state):
--B-HHHHHHHHHT-----HHHHHHHHHHHHTT-----HHHHHHHHHHHHHH--SEEEEE--TTSHHHHHHHTTS-TT-EEEEEE--TTTHHHHHHHHHHHT-TTTEEEEES-HHHHHHH----EEEEEE-S-GGGHHHHHHHHHHHEEEEEEEEE--SSTTHHHHH--TT--HHHHHHHHHHHHHHHHHHH-TTEEEEEE-STT-EEEEEE-/--B-HHHHHHHHHT-----HHHHHHHHHHHHTT-----HHHHHHHHHHHHHH--SEEEEE--TTSHHHHHHHTTS-TT-EEEEEE--TTTHHHHHHHHHHHT-TTTEEEEES-HHHHHHH----EEEEEE-S-GGGHHHHHHHHHHHEEEEEEEEE--SSTTHHHHH--TT--HHHHHHHHHHHHHHHHHHH-TTEEEEEE-STT-EEEEEE-